Protein AF-0000000071003543 (afdb_homodimer)

pLDDT: mean 89.92, std 16.61, range [36.94, 98.81]

Nearest PDB structures (foldseek):
  2zf3-assembly1_B  TM=6.352E-01  e=1.960E-08  Chromobacterium violaceum
  8i34-assembly4_H  TM=6.545E-01  e=4.230E-06  Haliclona sp.
  8gm3-assembly2_B  TM=4.295E-01  e=3.228E-02  Vibrio harveyi
  8gmm-assembly2_B  TM=4.306E-01  e=4.401E-02  Stenotrophomonas maltophilia
  5bsz-assembly1_A  TM=3.543E-01  e=3.945E+00  Streptoalloteichus sp. ATCC 53650

Radius of gyration: 25.34 Å; Cα contacts (8 Å, |Δi|>4): 922; chains: 2; bounding box: 42×97×78 Å

Solvent-accessible surface area (backbone atoms only — not comparable to full-atom values): 22171 Å² total; per-residue (Å²): 134,85,82,77,77,78,76,78,76,76,75,73,75,70,75,66,74,78,72,74,75,89,45,60,74,78,59,73,36,52,39,81,92,40,85,75,41,47,71,67,76,53,57,68,38,55,33,52,32,38,27,36,38,42,36,38,35,35,24,82,83,48,67,47,62,38,36,38,42,38,38,36,32,52,94,77,29,31,30,38,39,38,36,42,37,96,68,28,39,38,36,37,40,35,33,63,79,47,58,50,97,85,63,24,29,30,31,43,37,38,35,35,35,70,87,68,74,45,75,46,78,46,75,49,70,39,81,70,94,67,75,78,54,49,36,48,50,38,48,74,55,44,28,19,65,68,40,70,41,82,48,96,77,39,92,57,64,24,38,32,32,35,32,53,51,96,75,72,33,49,31,36,40,2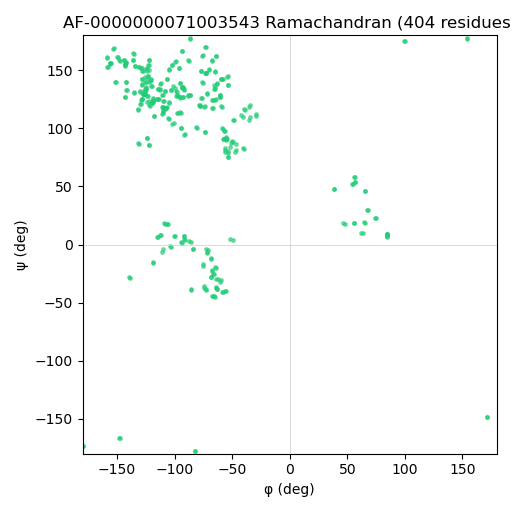9,29,36,64,74,28,37,68,41,32,37,33,38,46,36,69,72,64,26,25,30,38,43,37,43,38,36,79,68,50,105,135,85,82,78,76,77,76,78,76,74,76,73,75,69,78,66,73,77,74,72,74,90,47,61,74,79,60,74,36,53,40,82,92,38,85,74,42,49,71,66,77,52,57,68,39,54,31,51,32,37,26,37,37,42,36,39,37,37,23,81,84,46,68,46,61,39,34,40,41,38,37,36,32,52,94,76,29,32,30,38,40,38,35,44,37,96,69,27,38,37,36,36,40,35,34,63,81,46,58,50,98,85,64,24,28,31,31,44,36,38,36,36,36,71,89,68,73,44,74,45,77,46,76,48,70,38,81,72,95,66,77,79,54,48,38,49,50,37,49,74,54,44,29,20,62,68,42,70,42,83,48,96,77,40,93,57,64,24,37,32,32,36,32,53,50,95,75,73,34,50,30,37,39,30,28,36,64,74,30,37,69,41,32,38,35,37,47,37,69,72,65,26,25,31,38,43,37,42,38,37,80,68,51,104

Structure (mmCIF, N/CA/C/O backbone):
data_AF-0000000071003543-model_v1
#
loop_
_entity.id
_entity.type
_entity.pdbx_description
1 polymer 'Uncharacterized protein'
#
loop_
_atom_site.group_PDB
_atom_site.id
_atom_site.type_symbol
_atom_site.label_atom_id
_atom_site.label_alt_id
_atom_site.label_comp_id
_atom_site.label_asym_id
_atom_site.label_entity_id
_atom_site.label_seq_id
_atom_site.pdbx_PDB_ins_code
_atom_site.Cartn_x
_atom_site.Cartn_y
_atom_site.Cartn_z
_atom_site.occupancy
_atom_site.B_iso_or_equiv
_atom_site.auth_seq_id
_atom_site.auth_comp_id
_atom_site.auth_asym_id
_atom_site.auth_atom_id
_atom_site.pdbx_PDB_model_num
ATOM 1 N N . MET A 1 1 ? 20.516 34.469 51.625 1 37.81 1 MET A N 1
ATOM 2 C CA . MET A 1 1 ? 20 34.188 50.281 1 37.81 1 MET A CA 1
ATOM 3 C C . MET A 1 1 ? 19.203 32.875 50.281 1 37.81 1 MET A C 1
ATOM 5 O O . MET A 1 1 ? 19.75 31.812 50.562 1 37.81 1 MET A O 1
ATOM 9 N N . ARG A 1 2 ? 17.859 32.906 50.719 1 45.12 2 ARG A N 1
ATOM 10 C CA . ARG A 1 2 ? 16.875 31.859 50.812 1 45.12 2 ARG A CA 1
ATOM 11 C C . ARG A 1 2 ? 16.625 31.203 49.438 1 45.12 2 ARG A C 1
ATOM 13 O O . ARG A 1 2 ? 16.328 31.906 48.469 1 45.12 2 ARG A O 1
ATOM 20 N N . PHE A 1 3 ? 17.219 30.031 49.156 1 45.81 3 PHE A N 1
ATOM 21 C CA . PHE A 1 3 ? 17.031 29.125 48.031 1 45.81 3 PHE A CA 1
ATOM 22 C C . PHE A 1 3 ? 15.562 28.75 47.875 1 45.81 3 PHE A C 1
ATOM 24 O O . PHE A 1 3 ? 15 28.062 48.719 1 45.81 3 PHE A O 1
ATOM 31 N N . LEU A 1 4 ? 14.711 29.594 47.25 1 42.91 4 LEU A N 1
ATOM 32 C CA . LEU A 1 4 ? 13.352 29.234 46.875 1 42.91 4 LEU A CA 1
ATOM 33 C C . LEU A 1 4 ? 13.359 28 45.969 1 42.91 4 LEU A C 1
ATOM 35 O O . LEU A 1 4 ? 13.922 28.047 44.875 1 42.91 4 LEU A O 1
ATOM 39 N N . GLN A 1 5 ? 13.266 26.781 46.5 1 44.06 5 GLN A N 1
ATOM 40 C CA . GLN A 1 5 ? 13.016 25.531 45.812 1 44.06 5 GLN A CA 1
ATOM 41 C C . GLN A 1 5 ? 11.719 25.609 45 1 44.06 5 GLN A C 1
ATOM 43 O O . GLN A 1 5 ? 10.641 25.75 45.562 1 44.06 5 GLN A O 1
ATOM 48 N N . LEU A 1 6 ? 11.766 26.172 43.781 1 41.47 6 LEU A N 1
ATOM 49 C CA . LEU A 1 6 ? 10.625 26.078 42.875 1 41.47 6 LEU A CA 1
ATOM 50 C C . LEU A 1 6 ? 10.25 24.625 42.625 1 41.47 6 LEU A C 1
ATOM 52 O O . LEU A 1 6 ? 11.047 23.859 42.062 1 41.47 6 LEU A O 1
ATOM 56 N N . LEU A 1 7 ? 9.359 24.094 43.438 1 43.09 7 LEU A N 1
ATOM 57 C CA . LEU A 1 7 ? 8.727 22.812 43.188 1 43.09 7 LEU A CA 1
ATOM 58 C C . LEU A 1 7 ? 8.016 22.781 41.844 1 43.09 7 LEU A C 1
ATOM 60 O O . LEU A 1 7 ? 7.078 23.562 41.625 1 43.09 7 LEU A O 1
ATOM 64 N N . ALA A 1 8 ? 8.664 22.234 40.781 1 42.44 8 ALA A N 1
ATOM 65 C CA . ALA A 1 8 ? 8.039 21.922 39.5 1 42.44 8 ALA A CA 1
ATOM 66 C C . ALA A 1 8 ? 6.871 20.953 39.656 1 42.44 8 ALA A C 1
ATOM 68 O O . ALA A 1 8 ? 7.062 19.812 40.094 1 42.44 8 ALA A O 1
ATOM 69 N N . VAL A 1 9 ? 5.688 21.469 39.844 1 39.91 9 VAL A N 1
ATOM 70 C CA . VAL A 1 9 ? 4.477 20.656 39.844 1 39.91 9 VAL A CA 1
ATOM 71 C C . VAL A 1 9 ? 4.383 19.875 38.531 1 39.91 9 VAL A C 1
ATOM 73 O O . VAL A 1 9 ? 4.309 20.469 37.438 1 39.91 9 VAL A O 1
ATOM 76 N N . SER A 1 10 ? 4.895 18.656 38.5 1 39.81 10 SER A N 1
ATOM 77 C CA . SER A 1 10 ? 4.582 17.719 37.438 1 39.81 10 SER A CA 1
ATOM 78 C C . SER A 1 10 ? 3.074 17.547 37.281 1 39.81 10 SER A C 1
ATOM 80 O O . SER A 1 10 ? 2.41 17 38.156 1 39.81 10 SER A O 1
ATOM 82 N N . LEU A 1 11 ? 2.426 18.516 36.625 1 41 11 LEU A N 1
ATOM 83 C CA . LEU A 1 11 ? 1.037 18.234 36.281 1 41 11 LEU A CA 1
ATOM 84 C C . LEU A 1 11 ? 0.911 16.875 35.594 1 41 11 LEU A C 1
ATOM 86 O O . LEU A 1 11 ? 1.427 16.688 34.5 1 41 11 LEU A O 1
ATOM 90 N N . ALA A 1 12 ? 0.726 15.906 36.406 1 39.66 12 ALA A N 1
ATOM 91 C CA . ALA A 1 12 ? 0.265 14.625 35.875 1 39.66 12 ALA A CA 1
ATOM 92 C C . ALA A 1 12 ? -1.03 14.797 35.094 1 39.66 12 ALA A C 1
ATOM 94 O O . ALA A 1 12 ? -2.084 15.07 35.656 1 39.66 12 ALA A O 1
ATOM 95 N N . ALA A 1 13 ? -1.026 15.258 33.812 1 39.84 13 ALA A N 1
ATOM 96 C CA . ALA A 1 13 ? -2.236 15.156 33 1 39.84 13 ALA A CA 1
ATOM 97 C C . ALA A 1 13 ? -2.826 13.758 33.062 1 39.84 13 ALA A C 1
ATOM 99 O O . ALA A 1 13 ? -2.148 12.773 32.75 1 39.84 13 ALA A O 1
ATOM 100 N N . GLY A 1 14 ? -3.67 13.523 34.031 1 39.25 14 GLY A N 1
ATOM 101 C CA . GLY A 1 14 ? -4.457 12.305 34.062 1 39.25 14 GLY A CA 1
ATOM 102 C C . GLY A 1 14 ? -4.875 11.836 32.688 1 39.25 14 GLY A C 1
ATOM 103 O O . GLY A 1 14 ? -5.34 12.633 31.875 1 39.25 14 GLY A O 1
ATOM 104 N N . MET A 1 15 ? -4.238 10.781 32.25 1 38.44 15 MET A N 1
ATOM 105 C CA . MET A 1 15 ? -4.719 10.156 31.031 1 38.44 15 MET A CA 1
ATOM 106 C C . MET A 1 15 ? -6.23 9.961 31.062 1 38.44 15 MET A C 1
ATOM 108 O O . MET A 1 15 ? -6.754 9.289 31.953 1 38.44 15 MET A O 1
ATOM 112 N N . LEU A 1 16 ? -7.066 10.969 30.797 1 37.66 16 LEU A N 1
ATOM 113 C CA . LEU A 1 16 ? -8.484 10.672 30.609 1 37.66 16 LEU A CA 1
ATOM 114 C C . LEU A 1 16 ? -8.672 9.32 29.938 1 37.66 16 LEU A C 1
ATOM 116 O O . LEU A 1 16 ? -7.871 8.93 29.078 1 37.66 16 LEU A O 1
ATOM 120 N N . PRO A 1 17 ? -9.367 8.422 30.625 1 43.31 17 PRO A N 1
ATOM 121 C CA . PRO A 1 17 ? -9.617 7.133 29.969 1 43.31 17 PRO A CA 1
ATOM 122 C C . PRO A 1 17 ? -10.008 7.285 28.5 1 43.31 17 PRO A C 1
ATOM 124 O O . PRO A 1 17 ? -10.688 8.25 28.141 1 43.31 17 PRO A O 1
ATOM 127 N N . VAL A 1 18 ? -9.148 6.871 27.609 1 44.78 18 VAL A N 1
ATOM 128 C CA . VAL A 1 18 ? -9.555 6.848 26.203 1 44.78 18 VAL A CA 1
ATOM 129 C C . VAL A 1 18 ? -10.992 6.344 26.094 1 44.78 18 VAL A C 1
ATOM 131 O O . VAL A 1 18 ? -11.289 5.211 26.469 1 44.78 18 VAL A O 1
ATOM 134 N N . ARG A 1 19 ? -12.062 7.195 26.281 1 43.81 19 ARG A N 1
ATOM 135 C CA . ARG A 1 19 ? -13.445 6.828 25.969 1 43.81 19 ARG A CA 1
ATOM 136 C C . ARG A 1 19 ? -13.492 5.812 24.828 1 43.81 19 ARG A C 1
ATOM 138 O O . ARG A 1 19 ? -12.781 5.949 23.844 1 43.81 19 ARG A O 1
ATOM 145 N N . ALA A 1 20 ? -13.93 4.473 25.109 1 47.44 20 ALA A N 1
ATOM 146 C CA . ALA A 1 20 ? -14.266 3.428 24.141 1 47.44 20 ALA A CA 1
ATOM 147 C C . ALA A 1 20 ? -15.016 4.004 22.953 1 47.44 20 ALA A C 1
ATOM 149 O O . ALA A 1 20 ? -15.93 4.82 23.109 1 47.44 20 ALA A O 1
ATOM 150 N N . SER A 1 21 ? -14.469 3.961 21.781 1 57.06 21 SER A N 1
ATOM 151 C CA . SER A 1 21 ? -15.148 4.547 20.625 1 57.06 21 SER A CA 1
ATOM 152 C C . SER A 1 21 ? -16.594 4.078 20.531 1 57.06 21 SER A C 1
ATOM 154 O O . SER A 1 21 ? -16.891 2.895 20.719 1 57.06 21 SER A O 1
ATOM 156 N N . SER A 1 22 ? -17.531 4.949 20.844 1 77.62 22 SER A N 1
ATOM 157 C CA . SER A 1 22 ? -18.984 4.805 20.672 1 77.62 22 SER A CA 1
ATOM 158 C C . SER A 1 22 ? -19.328 4.336 19.266 1 77.62 22 SER A C 1
ATOM 160 O O . SER A 1 22 ? -20.484 4.012 18.984 1 77.62 22 SER A O 1
ATOM 162 N N . CYS A 1 23 ? -18.406 4.051 18.438 1 89 23 CYS A N 1
ATOM 163 C CA . CYS A 1 23 ? -18.719 3.697 17.062 1 89 23 CYS A CA 1
ATOM 164 C C . CYS A 1 23 ? -18.781 2.186 16.891 1 89 23 CYS A C 1
ATOM 166 O O . CYS A 1 23 ? -18.094 1.446 17.594 1 89 23 CYS A O 1
ATOM 168 N N . ARG A 1 24 ? -19.547 1.763 15.977 1 90.62 24 ARG A N 1
ATOM 169 C CA . ARG A 1 24 ? -19.719 0.343 15.695 1 90.62 24 ARG A CA 1
ATOM 170 C C . ARG A 1 24 ? -18.438 -0.281 15.172 1 90.62 24 ARG A C 1
ATOM 172 O O . ARG A 1 24 ? -17.734 0.316 14.344 1 90.62 24 ARG A O 1
ATOM 179 N N . PRO A 1 25 ? -18.188 -1.465 15.711 1 93.88 25 PRO A N 1
ATOM 180 C CA . PRO A 1 25 ? -17.016 -2.17 15.156 1 93.88 25 PRO A CA 1
ATOM 181 C C . PRO A 1 25 ? -17.203 -2.527 13.68 1 93.88 25 PRO A C 1
ATOM 183 O O . PRO A 1 25 ? -18.328 -2.545 13.172 1 93.88 25 PRO A O 1
ATOM 186 N N . PHE A 1 26 ? -16.109 -2.812 13.023 1 96 26 PHE A N 1
ATOM 187 C CA . PHE A 1 26 ? -16.219 -3.291 11.648 1 96 26 PHE A CA 1
ATOM 188 C C . PHE A 1 26 ? -16.953 -4.625 11.594 1 96 26 PHE A C 1
ATOM 190 O O . PHE A 1 26 ? -16.766 -5.484 12.461 1 96 26 PHE A O 1
ATOM 197 N N . PRO A 1 27 ? -17.781 -4.762 10.656 1 95.12 27 PRO A N 1
ATOM 198 C CA . PRO A 1 27 ? -18.516 -6.027 10.555 1 95.12 27 PRO A CA 1
ATOM 199 C C . PRO A 1 27 ? -17.609 -7.199 10.188 1 95.12 27 PRO A C 1
ATOM 201 O O . PRO A 1 27 ? -16.531 -7 9.609 1 95.12 27 PRO A O 1
ATOM 204 N N . SER A 1 28 ? -18.031 -8.383 10.477 1 94.12 28 SER A N 1
ATOM 205 C CA . SER A 1 28 ? -17.266 -9.586 10.172 1 94.12 28 SER A CA 1
ATOM 206 C C . SER A 1 28 ? -17.125 -9.781 8.672 1 94.12 28 SER A C 1
ATOM 208 O O . SER A 1 28 ? -16.203 -10.477 8.211 1 94.12 28 SER A O 1
ATOM 210 N N . SER A 1 29 ? -17.969 -9.156 7.883 1 95.19 29 SER A N 1
ATOM 211 C CA . SER A 1 29 ? -17.984 -9.336 6.434 1 95.19 29 SER A CA 1
ATOM 212 C C . SER A 1 29 ? -16.781 -8.664 5.777 1 95.19 29 SER A C 1
ATOM 214 O O . SER A 1 29 ? -16.562 -8.82 4.574 1 95.19 29 SER A O 1
ATOM 216 N N . VAL A 1 30 ? -16 -7.988 6.598 1 96.56 30 VAL A N 1
ATOM 217 C CA . VAL A 1 30 ? -14.891 -7.301 5.941 1 96.56 30 VAL A CA 1
ATOM 218 C C . VAL A 1 30 ? -13.57 -7.934 6.371 1 96.56 30 VAL A C 1
ATOM 220 O O . VAL A 1 30 ? -12.5 -7.398 6.078 1 96.56 30 VAL A O 1
ATOM 223 N N . ILE A 1 31 ? -13.633 -9.055 7.082 1 96.31 31 ILE A N 1
ATOM 224 C CA . ILE A 1 31 ? -12.422 -9.766 7.48 1 96.31 31 ILE A CA 1
ATOM 225 C C . ILE A 1 31 ? -11.875 -10.57 6.301 1 96.31 31 ILE A C 1
ATOM 227 O O . ILE A 1 31 ? -12.578 -11.422 5.75 1 96.31 31 ILE A O 1
ATOM 231 N N . GLU A 1 32 ? -10.688 -10.234 5.934 1 96 32 GLU A N 1
ATOM 232 C CA . GLU A 1 32 ? -10.039 -10.914 4.812 1 96 32 GLU A CA 1
ATOM 233 C C . GLU A 1 32 ? -10.031 -12.422 5.02 1 96 32 GLU A C 1
ATOM 235 O O . GLU A 1 32 ? -9.859 -12.898 6.145 1 96 32 GLU A O 1
ATOM 240 N N . PHE A 1 33 ? -10.164 -13.234 3.945 1 96.56 33 PHE A N 1
ATOM 241 C CA . PHE A 1 33 ? -10.094 -14.688 3.9 1 96.56 33 PHE A CA 1
ATOM 242 C C . PHE A 1 33 ? -11.227 -15.312 4.695 1 96.56 33 PHE A C 1
ATOM 244 O O . PHE A 1 33 ? -11.125 -16.453 5.148 1 96.56 33 PHE A O 1
ATOM 251 N N . SER A 1 34 ? -12.25 -14.523 4.934 1 94.88 34 SER A N 1
ATOM 252 C CA . SER A 1 34 ? -13.398 -15.055 5.668 1 94.88 34 SER A CA 1
ATOM 253 C C . SER A 1 34 ? -14.555 -15.383 4.727 1 94.88 34 SER A C 1
ATOM 255 O O . SER A 1 34 ? -14.672 -14.789 3.652 1 94.88 34 SER A O 1
ATOM 257 N N . TYR A 1 35 ? -15.328 -16.312 5.23 1 92.5 35 TYR A N 1
ATOM 258 C CA . TYR A 1 35 ? -16.562 -16.641 4.516 1 92.5 35 TYR A CA 1
ATOM 259 C C . TYR A 1 35 ? -17.516 -15.453 4.523 1 92.5 35 TYR A C 1
ATOM 261 O O . TYR A 1 35 ? -17.703 -14.805 5.551 1 92.5 35 TYR A O 1
ATOM 269 N N . GLY A 1 36 ? -18.094 -15.133 3.393 1 92.44 36 GLY A N 1
ATOM 270 C CA . GLY A 1 36 ? -19.078 -14.062 3.314 1 92.44 36 GLY A CA 1
ATOM 271 C C . GLY A 1 36 ? -18.453 -12.695 3.15 1 92.44 36 GLY A C 1
ATOM 272 O O . GLY A 1 36 ? -19.14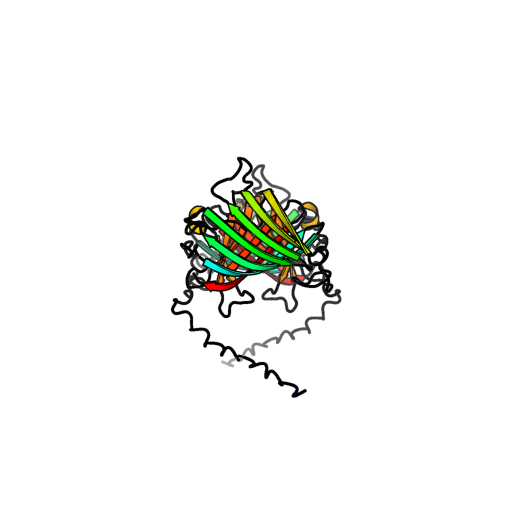1 -11.672 3.219 1 92.44 36 GLY A O 1
ATOM 273 N N . PHE A 1 37 ? -17.203 -12.727 2.928 1 97.25 37 PHE A N 1
ATOM 274 C CA . PHE A 1 37 ? -16.531 -11.445 2.715 1 97.25 37 PHE A CA 1
ATOM 275 C C . PHE A 1 37 ? -17.219 -10.656 1.61 1 97.25 37 PHE A C 1
ATOM 277 O O . PHE A 1 37 ? -17.547 -11.203 0.561 1 97.25 37 PHE A O 1
ATOM 284 N N . LYS A 1 38 ? -17.359 -9.312 1.919 1 96.44 38 LYS A N 1
ATOM 285 C CA . LYS A 1 38 ? -17.828 -8.344 0.933 1 96.44 38 LYS A CA 1
ATOM 286 C C . LYS A 1 38 ? -17.109 -7.008 1.085 1 96.44 38 LYS A C 1
ATOM 288 O O . LYS A 1 38 ? -17 -6.473 2.189 1 96.44 38 LYS A O 1
ATOM 293 N N . GLN A 1 39 ? -16.562 -6.578 -0.055 1 97.56 39 GLN A N 1
ATOM 294 C CA . GLN A 1 39 ? -15.969 -5.246 -0.005 1 97.56 39 GLN A CA 1
ATOM 295 C C . GLN A 1 39 ? -17.016 -4.195 0.353 1 97.56 39 GLN A C 1
ATOM 297 O O . GLN A 1 39 ? -18.062 -4.105 -0.292 1 97.56 39 GLN A O 1
ATOM 302 N N . PRO A 1 40 ? -16.703 -3.432 1.353 1 97.31 40 PRO A N 1
ATOM 303 C CA . PRO A 1 40 ? -17.625 -2.344 1.674 1 97.31 40 PRO A CA 1
ATOM 304 C C . PRO A 1 40 ? -17.516 -1.175 0.698 1 97.31 40 PRO A C 1
ATOM 306 O O . PRO A 1 40 ? -16.547 -1.072 -0.048 1 97.31 40 PRO A O 1
ATOM 309 N N . ASP A 1 41 ? -18.531 -0.337 0.696 1 97.06 41 ASP A N 1
ATOM 310 C CA . ASP A 1 41 ? -18.453 0.931 -0.023 1 97.06 41 ASP A CA 1
ATOM 311 C C . ASP A 1 41 ? -17.531 1.915 0.693 1 97.06 41 ASP A C 1
ATOM 313 O O . ASP A 1 41 ? -17.391 1.87 1.918 1 97.06 41 ASP A O 1
ATOM 317 N N . PRO A 1 42 ? -16.875 2.74 -0.104 1 98 42 PRO A N 1
ATOM 318 C CA . PRO A 1 42 ? -16.078 3.773 0.566 1 98 42 PRO A CA 1
ATOM 319 C C . PRO A 1 42 ? -16.922 4.684 1.455 1 98 42 PRO A C 1
ATOM 321 O O . PRO A 1 42 ? -18.047 5.027 1.096 1 98 42 PRO A O 1
ATOM 324 N N . PRO A 1 43 ? -16.406 5.055 2.545 1 97.81 43 PRO A N 1
ATOM 325 C CA . PRO A 1 43 ? -17.156 5.91 3.461 1 97.81 43 PRO A CA 1
ATOM 326 C C . PRO A 1 43 ? -16.984 7.395 3.156 1 97.81 4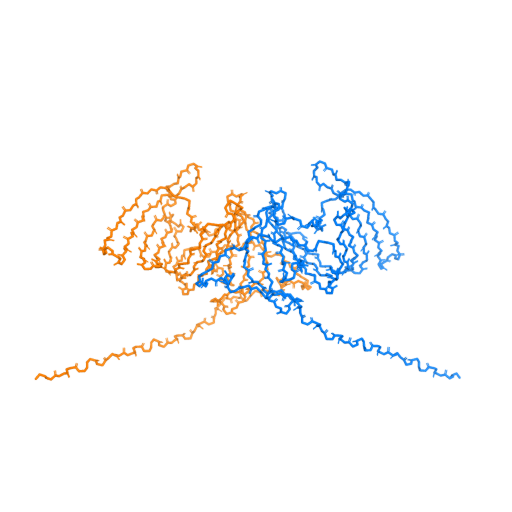3 PRO A C 1
ATOM 328 O O . PRO A 1 43 ? -16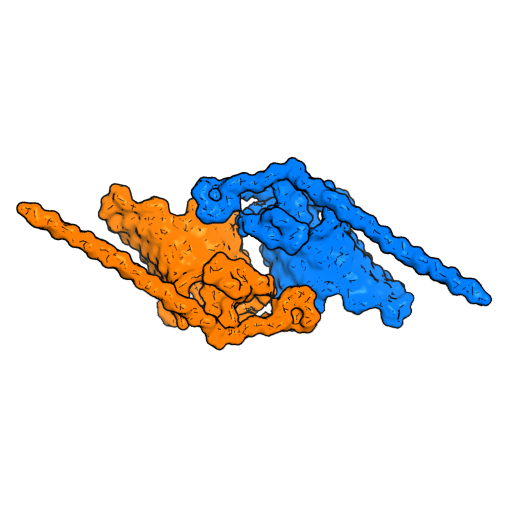.016 7.789 2.506 1 97.81 43 PRO A O 1
ATOM 331 N N . ILE A 1 44 ? -17.953 8.172 3.625 1 98.12 44 ILE A N 1
ATOM 332 C CA . ILE A 1 44 ? -17.75 9.602 3.848 1 98.12 44 ILE A CA 1
ATOM 333 C C . ILE A 1 44 ? -16.938 9.812 5.133 1 98.12 44 ILE A C 1
ATOM 335 O O . ILE A 1 44 ? -17.297 9.273 6.184 1 98.12 44 ILE A O 1
ATOM 339 N N . ILE A 1 45 ? -15.836 10.539 5.051 1 97.88 45 ILE A N 1
ATOM 340 C CA . ILE A 1 45 ? -14.984 10.648 6.227 1 97.88 45 ILE A CA 1
ATOM 341 C C . ILE A 1 45 ? -15.258 11.969 6.949 1 97.88 45 ILE A C 1
ATOM 343 O O . ILE A 1 45 ? -15.805 12.898 6.359 1 97.88 45 ILE A O 1
ATOM 347 N N . LYS A 1 46 ? -14.906 11.961 8.25 1 96.81 46 LYS A N 1
ATOM 348 C CA . LYS A 1 46 ? -14.875 13.219 8.977 1 96.81 46 LYS A CA 1
ATOM 349 C C . LYS A 1 46 ? -13.672 14.062 8.57 1 96.81 46 LYS A C 1
ATOM 351 O O . LYS A 1 46 ? -12.594 13.938 9.156 1 96.81 46 LYS A O 1
ATOM 356 N N . ALA A 1 47 ? -13.883 14.914 7.73 1 93.69 47 ALA A N 1
ATOM 357 C CA . ALA A 1 47 ? -12.789 15.555 7.012 1 93.69 47 ALA A CA 1
ATOM 358 C C . ALA A 1 47 ? -12.242 16.75 7.793 1 93.69 47 ALA A C 1
ATOM 360 O O . ALA A 1 47 ? -11.055 17.062 7.707 1 93.69 47 ALA A O 1
ATOM 361 N N . LYS A 1 48 ? -13.141 17.547 8.461 1 96.75 48 LYS A N 1
ATOM 362 C CA . LYS A 1 48 ? -12.625 18.609 9.32 1 96.75 48 LYS A CA 1
ATOM 363 C C . LYS A 1 48 ? -12.031 18.047 10.609 1 96.75 48 LYS A C 1
ATOM 365 O O . LYS A 1 48 ? -12.734 17.375 11.375 1 96.75 48 LYS A O 1
ATOM 370 N N . PHE A 1 49 ? -10.727 18.312 10.773 1 97.31 49 PHE A N 1
ATOM 371 C CA . PHE A 1 49 ? -10.125 17.766 11.984 1 97.31 49 PHE A CA 1
ATOM 372 C C . PHE A 1 49 ? -8.859 18.516 12.359 1 97.31 49 PHE A C 1
ATOM 374 O O . PHE A 1 49 ? -8.32 19.266 11.539 1 97.31 49 PHE A O 1
ATOM 381 N N . GLU A 1 50 ? -8.43 18.422 13.57 1 98.19 50 GLU A N 1
ATOM 382 C CA . GLU A 1 50 ? -7.105 18.734 14.078 1 98.19 50 GLU A CA 1
ATOM 383 C C . GLU A 1 50 ? -6.484 17.547 14.805 1 98.19 50 GLU A C 1
ATOM 385 O O . GLU A 1 50 ? -7.188 16.766 15.445 1 98.19 50 GLU A O 1
ATOM 390 N N . ALA A 1 51 ? -5.188 17.438 14.625 1 98.38 51 ALA A N 1
ATOM 391 C CA . ALA A 1 51 ? -4.551 16.234 15.18 1 98.38 51 ALA A CA 1
ATOM 392 C C . ALA A 1 51 ? -3.057 16.469 15.398 1 98.38 51 ALA A C 1
ATOM 394 O O . ALA A 1 51 ? -2.451 17.328 14.742 1 98.38 51 ALA A O 1
ATOM 395 N N . SER A 1 52 ? -2.49 15.742 16.375 1 98.62 52 SER A N 1
ATOM 396 C CA . SER A 1 52 ? -1.049 15.516 16.375 1 98.62 52 SER A CA 1
ATOM 397 C C . SER A 1 52 ? -0.647 14.523 15.289 1 98.62 52 SER A C 1
ATOM 399 O O . SER A 1 52 ? -1.434 13.648 14.922 1 98.62 52 SER A O 1
ATOM 401 N N . PHE A 1 53 ? 0.583 14.742 14.742 1 98.12 53 PHE A N 1
ATOM 402 C CA . PHE A 1 53 ? 0.996 13.797 13.711 1 98.12 53 PHE A CA 1
ATOM 403 C C . PHE A 1 53 ? 2.494 13.531 13.789 1 98.12 53 PHE A C 1
ATOM 405 O O . PHE A 1 53 ? 3.238 14.312 14.391 1 98.12 53 PHE A O 1
ATOM 412 N N . ILE A 1 54 ? 2.939 12.391 13.234 1 98.12 54 ILE A N 1
ATOM 413 C CA . ILE A 1 54 ? 4.312 12.086 12.844 1 98.12 54 ILE A CA 1
ATOM 414 C C . ILE A 1 54 ? 4.352 11.711 11.359 1 98.12 54 ILE A C 1
ATOM 416 O O . ILE A 1 54 ? 3.404 11.117 10.836 1 98.12 54 ILE A O 1
ATOM 420 N N . GLN A 1 55 ? 5.426 12.094 10.68 1 97.81 55 GLN A N 1
ATOM 421 C CA . GLN A 1 55 ? 5.59 11.781 9.258 1 97.81 55 GLN A CA 1
ATOM 422 C C . GLN A 1 55 ? 7.043 11.445 8.938 1 97.81 55 GLN A C 1
ATOM 424 O O . GLN A 1 55 ? 7.965 12.102 9.43 1 97.81 55 GLN A O 1
ATOM 429 N N . HIS A 1 56 ? 7.242 10.453 8.266 1 98.19 56 HIS A N 1
ATOM 430 C CA . HIS A 1 56 ? 8.531 10.078 7.691 1 98.19 56 HIS A CA 1
ATOM 431 C C . HIS A 1 56 ? 8.461 10.039 6.168 1 98.19 56 HIS A C 1
ATOM 433 O O . HIS A 1 56 ? 7.738 9.219 5.598 1 98.19 56 HIS A O 1
ATOM 439 N N . LYS A 1 57 ? 9.125 10.969 5.566 1 96.94 57 LYS A N 1
ATOM 440 C CA . LYS A 1 57 ? 9.273 11.023 4.117 1 96.94 57 LYS A CA 1
ATOM 441 C C . LYS A 1 57 ? 10.703 10.672 3.701 1 96.94 57 LYS A C 1
ATOM 443 O O . LYS A 1 57 ? 11.664 11.148 4.301 1 96.94 57 LYS A O 1
ATOM 448 N N . TRP A 1 58 ? 10.836 9.805 2.736 1 97.69 58 TRP A N 1
ATOM 449 C CA . TRP A 1 58 ? 12.164 9.523 2.207 1 97.69 58 TRP A CA 1
ATOM 450 C C . TRP A 1 58 ? 12.117 9.32 0.697 1 97.69 58 TRP A C 1
ATOM 452 O O . TRP A 1 58 ? 11.047 9.055 0.134 1 97.69 58 TRP A O 1
ATOM 462 N N . ASN A 1 59 ? 13.172 9.523 0.102 1 96.19 59 ASN A N 1
ATOM 463 C CA . ASN A 1 59 ? 13.43 9.172 -1.289 1 96.19 59 ASN A CA 1
ATOM 464 C C . ASN A 1 59 ? 14.898 8.812 -1.51 1 96.19 59 ASN A C 1
ATOM 466 O O . ASN A 1 59 ? 15.617 8.516 -0.557 1 96.19 59 ASN A O 1
ATOM 470 N N . GLN A 1 60 ? 15.32 8.75 -2.754 1 92.38 60 GLN A N 1
ATOM 471 C CA . GLN A 1 60 ? 16.688 8.297 -3.027 1 92.38 60 GLN A CA 1
ATOM 472 C C . GLN A 1 60 ? 17.703 9.312 -2.523 1 92.38 60 GLN A C 1
ATOM 474 O O . GLN A 1 60 ? 18.875 8.977 -2.316 1 92.38 60 GLN A O 1
ATOM 479 N N . ASN A 1 61 ? 17.234 10.547 -2.156 1 92 61 ASN A N 1
ATOM 480 C CA . ASN A 1 61 ? 18.188 11.609 -1.854 1 92 61 ASN A CA 1
ATOM 481 C C . ASN A 1 61 ? 18.047 12.094 -0.416 1 92 61 ASN A C 1
ATOM 483 O O . ASN A 1 61 ? 18.953 12.758 0.11 1 92 61 ASN A O 1
ATOM 487 N N . LEU A 1 62 ? 16.969 11.734 0.172 1 91.19 62 LEU A N 1
ATOM 488 C CA . LEU A 1 62 ? 16.781 12.375 1.47 1 91.19 62 LEU A CA 1
ATOM 489 C C . LEU A 1 62 ? 15.875 11.539 2.365 1 91.19 62 LEU A C 1
ATOM 491 O O . LEU A 1 62 ? 15.18 10.641 1.885 1 91.19 62 LEU A O 1
ATOM 495 N N . THR A 1 63 ? 16.047 11.766 3.645 1 95.5 63 THR A N 1
ATOM 496 C CA . THR A 1 63 ? 15.117 11.352 4.691 1 95.5 63 THR A CA 1
ATOM 497 C C . THR A 1 63 ? 14.703 12.547 5.551 1 95.5 63 THR A C 1
ATOM 499 O O . THR A 1 63 ? 15.531 13.398 5.879 1 95.5 63 THR A O 1
ATOM 502 N N . HIS A 1 64 ? 13.391 12.656 5.699 1 95.12 64 HIS A N 1
ATOM 503 C CA . HIS A 1 64 ? 12.836 13.742 6.508 1 95.12 64 HIS A CA 1
ATOM 504 C C . HIS A 1 64 ? 11.797 13.211 7.492 1 95.12 64 HIS A C 1
ATOM 506 O O . HIS A 1 64 ? 10.797 12.617 7.086 1 95.12 64 HIS A O 1
ATOM 512 N N . ILE A 1 65 ? 12.102 13.359 8.75 1 96.75 65 ILE A N 1
ATOM 513 C CA . ILE A 1 65 ? 11.188 12.992 9.82 1 96.75 65 ILE A CA 1
ATOM 514 C C . ILE A 1 65 ? 10.688 14.25 10.531 1 96.75 65 ILE A C 1
ATOM 516 O O . ILE A 1 65 ? 11.492 15.109 10.914 1 96.75 65 ILE A O 1
ATOM 520 N N . THR A 1 66 ? 9.391 14.305 10.641 1 96.06 66 THR A N 1
ATOM 521 C CA . THR A 1 66 ? 8.836 15.484 11.289 1 96.06 66 THR A CA 1
ATOM 522 C C . THR A 1 66 ? 7.621 15.117 12.141 1 96.06 66 THR A C 1
ATOM 524 O O . THR A 1 66 ? 7.059 14.031 11.992 1 96.06 66 THR A O 1
ATOM 527 N N . ASN A 1 67 ? 7.355 15.922 13.109 1 97.19 67 ASN A N 1
ATOM 528 C CA . ASN A 1 67 ? 6.168 15.797 13.945 1 97.19 67 ASN A CA 1
ATOM 529 C C . ASN A 1 67 ? 5.602 17.172 14.328 1 97.19 67 ASN A C 1
ATOM 531 O O . ASN A 1 67 ? 6.316 18.172 14.281 1 97.19 67 ASN A O 1
ATOM 535 N N . GLY A 1 68 ? 4.324 17.172 14.578 1 98.25 68 GLY A N 1
ATOM 536 C CA . GLY A 1 68 ? 3.688 18.438 14.914 1 98.25 68 GLY A CA 1
ATOM 537 C C . GLY A 1 68 ? 2.176 18.344 14.984 1 98.25 68 GLY A C 1
ATOM 538 O O . GLY A 1 68 ? 1.634 17.375 15.523 1 98.25 68 GLY A O 1
ATOM 539 N N . PHE A 1 69 ? 1.556 19.406 14.641 1 98.56 69 PHE A N 1
ATOM 540 C CA . PHE A 1 69 ? 0.104 19.531 14.695 1 98.56 69 PHE A CA 1
ATOM 541 C C . PHE A 1 69 ? -0.453 19.938 13.336 1 98.56 69 PHE A C 1
ATOM 543 O O . PHE A 1 69 ? 0.154 20.75 12.625 1 98.56 69 PHE A O 1
ATOM 550 N N . ILE A 1 70 ? -1.594 19.312 13 1 98.56 70 ILE A N 1
ATOM 551 C CA . ILE A 1 70 ? -2.164 19.547 11.68 1 98.56 70 ILE A CA 1
ATOM 552 C C . ILE A 1 70 ? -3.637 19.938 11.812 1 98.56 70 ILE A C 1
ATOM 554 O O . ILE A 1 70 ? -4.336 19.438 12.695 1 98.56 70 ILE A O 1
ATOM 558 N N . TYR A 1 71 ? -4.074 20.859 10.961 1 98.12 71 TYR A N 1
ATOM 559 C CA . TYR A 1 71 ? -5.469 21.234 10.75 1 98.12 71 TYR A CA 1
ATOM 560 C C . TYR A 1 71 ? -5.902 20.969 9.32 1 98.12 71 TYR A C 1
ATOM 562 O O . TYR A 1 71 ? -5.234 21.375 8.367 1 98.12 71 TYR A O 1
ATOM 570 N N . ASN A 1 72 ? -6.891 20.219 9.164 1 98.12 72 ASN A N 1
ATOM 571 C CA . ASN A 1 72 ? -7.527 20 7.867 1 98.12 72 ASN A CA 1
ATOM 572 C C . ASN A 1 72 ? -8.914 20.641 7.805 1 98.12 72 ASN A C 1
ATOM 574 O O . ASN A 1 72 ? -9.805 20.266 8.57 1 98.12 72 ASN A O 1
ATOM 578 N N . SER A 1 73 ? -9.102 21.578 6.918 1 97.62 73 SER A N 1
ATOM 579 C CA . SER A 1 73 ? -10.359 22.312 6.809 1 97.62 73 SER A CA 1
ATOM 580 C C . SER A 1 73 ? -10.844 22.359 5.363 1 97.62 73 SER A C 1
ATOM 582 O O . SER A 1 73 ? -10.672 23.375 4.684 1 97.62 73 SER A O 1
ATOM 584 N N . PRO A 1 74 ? -11.57 21.328 4.961 1 96.62 74 PRO A N 1
ATOM 585 C CA . PRO A 1 74 ? -12.039 21.328 3.576 1 96.62 74 PRO A CA 1
ATOM 586 C C . PRO A 1 74 ? -13 22.484 3.279 1 96.62 74 PRO A C 1
ATOM 588 O O . PRO A 1 74 ? -12.969 23.047 2.184 1 96.62 74 PRO A O 1
ATOM 591 N N . SER A 1 75 ? -13.852 22.828 4.203 1 95.62 75 SER A N 1
ATOM 592 C CA . SER A 1 75 ? -14.82 23.891 3.98 1 95.62 75 SER A CA 1
ATOM 593 C C . SER A 1 75 ? -14.125 25.234 3.736 1 95.62 75 SER A C 1
ATOM 595 O O . SER A 1 75 ? -14.656 26.094 3.043 1 95.62 75 SER A O 1
ATOM 597 N N . GLN A 1 76 ? -12.969 25.422 4.312 1 97.19 76 GLN A N 1
ATOM 598 C CA . GLN A 1 76 ? -12.227 26.656 4.137 1 97.19 76 GLN A CA 1
ATOM 599 C C . GLN A 1 76 ? -11.062 26.484 3.168 1 97.19 76 GLN A C 1
ATOM 601 O O . GLN A 1 76 ? -10.266 27.391 2.971 1 97.19 76 GLN A O 1
ATOM 606 N N . ASN A 1 77 ? -10.852 25.312 2.666 1 97.69 77 ASN A N 1
ATOM 607 C CA . ASN A 1 77 ? -9.906 24.969 1.61 1 97.69 77 ASN A CA 1
ATOM 608 C C . ASN A 1 77 ? -8.469 25.188 2.055 1 97.69 77 ASN A C 1
ATOM 610 O O . ASN A 1 77 ? -7.668 25.766 1.317 1 97.69 77 ASN A O 1
ATOM 614 N N . PHE A 1 78 ? -8.188 24.719 3.244 1 97.94 78 PHE A N 1
ATOM 615 C CA . PHE A 1 78 ? -6.781 24.844 3.609 1 97.94 78 PHE A CA 1
ATOM 616 C C . PHE A 1 78 ? -6.348 23.688 4.5 1 97.94 78 PHE A C 1
ATOM 618 O O . PHE A 1 78 ? -7.184 23 5.09 1 97.94 78 PHE A O 1
ATOM 625 N N . VAL A 1 79 ? -5.094 23.422 4.535 1 98.44 79 VAL A N 1
ATOM 626 C CA . VAL A 1 79 ? -4.387 22.578 5.492 1 98.44 79 VAL A CA 1
ATOM 627 C C . VAL A 1 79 ? -3.283 23.391 6.172 1 98.44 79 VAL A C 1
ATOM 629 O O . VAL A 1 79 ? -2.502 24.078 5.504 1 98.44 79 VAL A O 1
ATOM 632 N N . ARG A 1 80 ? -3.281 23.375 7.43 1 98.69 80 ARG A N 1
ATOM 633 C CA . ARG A 1 80 ? -2.18 23.984 8.172 1 98.69 80 ARG A CA 1
ATOM 634 C C . ARG A 1 80 ? -1.361 22.938 8.898 1 98.69 80 ARG A C 1
ATOM 636 O O . ARG A 1 80 ? -1.92 22.016 9.516 1 98.69 80 ARG A O 1
ATOM 643 N N . VAL A 1 81 ? -0.072 23.062 8.781 1 98.62 81 VAL A N 1
ATOM 644 C CA . VAL A 1 81 ? 0.834 22.125 9.414 1 98.62 81 VAL A CA 1
ATOM 645 C C . VAL A 1 81 ? 1.9 22.875 10.211 1 98.62 81 VAL A C 1
ATOM 647 O O . VAL A 1 81 ? 2.625 23.703 9.648 1 98.62 81 VAL A O 1
ATOM 650 N N . ASP A 1 82 ? 1.954 22.625 11.461 1 98.12 82 ASP A N 1
ATOM 651 C CA . ASP A 1 82 ? 3.01 23.109 12.336 1 98.12 82 ASP A CA 1
ATOM 652 C C . ASP A 1 82 ? 3.959 21.984 12.734 1 98.12 82 ASP A C 1
ATOM 654 O O . ASP A 1 82 ? 3.537 21 13.344 1 98.12 82 ASP A O 1
ATOM 658 N N . GLU A 1 83 ? 5.195 22.156 12.344 1 97.12 83 GLU A N 1
ATOM 659 C CA . GLU A 1 83 ? 6.09 21.016 12.492 1 97.12 83 GLU A CA 1
ATOM 660 C C . GLU A 1 83 ? 7.375 21.406 13.211 1 97.12 83 GLU A C 1
ATOM 662 O O . GLU A 1 83 ? 7.816 22.547 13.125 1 97.12 83 GLU A O 1
ATOM 667 N N . ALA A 1 84 ? 7.957 20.516 13.875 1 95.12 84 ALA A N 1
ATOM 668 C CA . ALA A 1 84 ? 9.305 20.562 14.43 1 95.12 84 ALA A CA 1
ATOM 669 C C . ALA A 1 84 ? 10.18 19.453 13.828 1 95.12 84 ALA A C 1
ATOM 671 O O . ALA A 1 84 ? 9.734 18.312 13.68 1 95.12 84 ALA A O 1
ATOM 672 N N . PHE A 1 85 ? 11.312 19.938 13.297 1 90.88 85 PHE A N 1
ATOM 673 C CA . PHE A 1 85 ? 12.242 18.969 12.727 1 90.88 85 PHE A CA 1
ATOM 674 C C . PHE A 1 85 ? 13.672 19.469 12.82 1 90.88 85 PHE A C 1
ATOM 676 O O . PHE A 1 85 ? 13.93 20.672 12.648 1 90.88 85 PHE A O 1
ATOM 683 N N . ASP A 1 86 ? 14.555 18.516 13.156 1 87.31 86 ASP A N 1
ATOM 684 C CA . ASP A 1 86 ? 16 18.703 13.148 1 87.31 86 ASP A CA 1
ATOM 685 C C . ASP A 1 86 ? 16.375 20.109 13.641 1 87.31 86 ASP A C 1
ATOM 687 O O . ASP A 1 86 ? 17.078 20.844 12.961 1 87.31 86 ASP A O 1
ATOM 691 N N . GLY A 1 87 ? 15.852 20.531 14.688 1 84.75 87 GLY A N 1
ATOM 692 C CA . GLY A 1 87 ? 16.219 21.781 15.32 1 84.75 87 GLY A CA 1
ATOM 693 C C . GLY A 1 87 ? 15.5 22.984 14.734 1 84.75 87 GLY A C 1
ATOM 694 O O . GLY A 1 87 ? 15.875 24.125 15 1 84.75 87 GLY A O 1
ATOM 695 N N . SER A 1 88 ? 14.555 22.688 13.906 1 90.5 88 SER A N 1
ATOM 696 C CA . SER A 1 88 ? 13.836 23.781 13.266 1 90.5 88 SER A CA 1
ATOM 697 C C . SER A 1 88 ? 12.336 23.672 13.5 1 90.5 88 SER A C 1
ATOM 699 O O . SER A 1 88 ? 11.828 22.578 13.812 1 90.5 88 SER A O 1
ATOM 701 N N . LEU A 1 89 ? 11.742 24.859 13.5 1 94.88 89 LEU A N 1
ATOM 702 C CA . LEU A 1 89 ? 10.289 24.969 13.516 1 94.88 89 LEU A CA 1
ATOM 703 C C . LEU A 1 89 ? 9.766 25.531 12.195 1 94.88 89 LEU A C 1
ATOM 705 O O . LEU A 1 89 ? 10.391 26.406 11.602 1 94.88 89 LEU A O 1
ATOM 709 N N . ALA A 1 90 ? 8.711 24.938 11.805 1 96.31 90 ALA A N 1
ATOM 710 C CA . ALA A 1 90 ? 8.094 25.453 10.594 1 96.31 90 ALA A CA 1
ATOM 711 C C . ALA A 1 90 ? 6.574 25.406 10.68 1 96.31 90 ALA A C 1
ATOM 713 O O . ALA A 1 90 ? 6.008 24.469 11.242 1 96.31 90 ALA A O 1
ATOM 714 N N . SER A 1 91 ? 5.938 26.453 10.188 1 97.62 91 SER A N 1
ATOM 715 C CA . SER A 1 91 ? 4.496 26.484 9.984 1 97.62 91 SER A CA 1
ATOM 716 C C . SER A 1 91 ? 4.148 26.703 8.516 1 97.62 91 SER A C 1
ATOM 718 O O . SER A 1 91 ? 4.594 27.672 7.898 1 97.62 91 SER A O 1
ATOM 720 N N . SER A 1 92 ? 3.414 25.766 7.992 1 98.19 92 SER A N 1
ATOM 721 C CA . SER A 1 92 ? 2.965 25.875 6.605 1 98.19 92 SER A CA 1
ATOM 722 C C . SER A 1 92 ? 1.451 26.047 6.527 1 98.19 92 SER A C 1
ATOM 724 O O . SER A 1 92 ? 0.705 25.297 7.16 1 98.19 92 SER A O 1
ATOM 726 N N . PHE A 1 93 ? 1.055 27.062 5.871 1 98.62 93 PHE A N 1
ATOM 727 C CA . PHE A 1 93 ? -0.345 27.234 5.504 1 98.62 93 PHE A CA 1
ATOM 728 C C . PHE A 1 93 ? -0.555 26.953 4.02 1 98.62 93 PHE A C 1
ATOM 730 O O . PHE A 1 93 ? -0.186 27.781 3.172 1 98.62 93 PHE A O 1
ATOM 737 N N . PHE A 1 94 ? -1.185 25.859 3.742 1 98.5 94 PHE A N 1
ATOM 738 C CA . PHE A 1 94 ? -1.479 25.469 2.365 1 98.5 94 PHE A CA 1
ATOM 739 C C . PHE A 1 94 ? -2.881 25.922 1.969 1 98.5 94 PHE A C 1
ATOM 741 O O . PHE A 1 94 ? -3.873 25.406 2.484 1 98.5 94 PHE A O 1
ATOM 748 N N . ASN A 1 95 ? -2.953 26.828 1.064 1 98.62 95 ASN A N 1
ATOM 749 C CA . ASN A 1 95 ? -4.207 27.375 0.556 1 98.62 95 ASN A CA 1
ATOM 750 C C . ASN A 1 95 ? -4.66 26.656 -0.71 1 98.62 95 ASN A C 1
ATOM 752 O O . ASN A 1 95 ? -4.266 27.031 -1.816 1 98.62 95 ASN A O 1
ATOM 756 N N . TYR A 1 96 ? -5.582 25.766 -0.541 1 97.06 96 TYR A N 1
ATOM 757 C CA . TYR A 1 96 ? -6.031 24.938 -1.656 1 97.06 96 TYR A CA 1
ATOM 758 C C . TYR A 1 96 ? -7.09 25.656 -2.479 1 97.06 96 TYR A C 1
ATOM 760 O O . TYR A 1 96 ? -7.52 25.156 -3.521 1 97.06 96 TYR A O 1
ATOM 768 N N . ALA A 1 97 ? -7.496 26.781 -2.092 1 97.38 97 ALA A N 1
ATOM 769 C CA . ALA A 1 97 ? -8.344 27.641 -2.928 1 97.38 97 ALA A CA 1
ATOM 770 C C . ALA A 1 97 ? -7.523 28.297 -4.031 1 97.38 97 ALA A C 1
ATOM 772 O O . ALA A 1 97 ? -8.086 28.828 -4.992 1 97.38 97 ALA A O 1
ATOM 773 N N . ASN A 1 98 ? -6.262 28.297 -3.832 1 97.75 98 ASN A N 1
ATOM 774 C CA . ASN A 1 98 ? -5.348 28.906 -4.797 1 97.75 98 ASN A CA 1
ATOM 775 C C . ASN A 1 98 ? -4.297 27.906 -5.273 1 97.75 98 ASN A C 1
ATOM 777 O O . ASN A 1 98 ? -3.229 27.781 -4.668 1 97.75 98 ASN A O 1
ATOM 781 N N . THR A 1 99 ? -4.574 27.203 -6.348 1 95.81 99 THR A N 1
ATOM 782 C CA . THR A 1 99 ? -3.689 26.219 -6.941 1 95.81 99 THR A CA 1
ATOM 783 C C . THR A 1 99 ? -3.369 26.562 -8.391 1 95.81 99 THR A C 1
ATOM 785 O O . THR A 1 99 ? -4.086 27.359 -9.016 1 95.81 99 THR A O 1
ATOM 788 N N . THR A 1 100 ? -2.25 26.094 -8.852 1 96.19 100 THR A N 1
ATOM 789 C CA . THR A 1 100 ? -1.889 26.297 -10.25 1 96.19 100 THR A CA 1
ATOM 790 C C . THR A 1 100 ? -2.473 25.188 -11.133 1 96.19 100 THR A C 1
ATOM 792 O O . THR A 1 100 ? -3.049 24.234 -10.625 1 96.19 100 THR A O 1
ATOM 795 N N . LYS A 1 101 ? -2.252 25.297 -12.445 1 93.12 101 LYS A N 1
ATOM 796 C CA . LYS A 1 101 ? -2.699 24.297 -13.398 1 93.12 101 LYS A CA 1
ATOM 797 C C . LYS A 1 101 ? -1.938 22.984 -13.211 1 93.12 101 LYS A C 1
ATOM 799 O O . LYS A 1 101 ? -2.453 21.906 -13.523 1 93.12 101 LYS A O 1
ATOM 804 N N . GLU A 1 102 ? -0.716 23.109 -12.594 1 90.38 102 GLU A N 1
ATOM 805 C CA . GLU A 1 102 ? 0.122 21.938 -12.336 1 90.38 102 GLU A CA 1
ATOM 806 C C . GLU A 1 102 ? -0.153 21.359 -10.945 1 90.38 102 GLU A C 1
ATOM 808 O O . GLU A 1 102 ? 0.586 20.5 -10.469 1 90.38 102 GLU A O 1
ATOM 813 N N . ASN A 1 103 ? -1.132 21.859 -10.281 1 88.31 103 ASN A N 1
ATOM 814 C CA . ASN A 1 103 ? -1.612 21.359 -9 1 88.31 103 ASN A CA 1
ATOM 815 C C . ASN A 1 103 ? -0.661 21.734 -7.867 1 88.31 103 ASN A C 1
ATOM 817 O O . ASN A 1 103 ? -0.587 21.031 -6.859 1 88.31 103 ASN A O 1
ATOM 821 N N . LEU A 1 104 ? 0.089 22.781 -8.141 1 95.81 104 LEU A N 1
ATOM 822 C CA . LEU A 1 104 ? 0.836 23.328 -7.016 1 95.81 104 LEU A CA 1
ATOM 823 C C . LEU A 1 104 ? -0.075 24.156 -6.109 1 95.81 104 LEU A C 1
ATOM 825 O O . LEU A 1 104 ? -1.026 24.781 -6.586 1 95.81 104 LEU A O 1
ATOM 829 N N . VAL A 1 105 ? 0.264 24.156 -4.84 1 97 105 VAL A N 1
ATOM 830 C CA . VAL A 1 105 ? -0.592 24.781 -3.84 1 97 105 VAL A CA 1
ATOM 831 C C . VAL A 1 105 ? 0.12 25.984 -3.236 1 97 105 VAL A C 1
ATOM 833 O O . VAL A 1 105 ? 1.312 25.922 -2.926 1 97 105 VAL A O 1
ATOM 836 N N . GLU A 1 106 ? -0.639 27.078 -3.148 1 98.56 106 GLU A N 1
ATOM 837 C CA . GLU A 1 106 ? -0.067 28.234 -2.471 1 98.56 106 GLU A CA 1
ATOM 838 C C . GLU A 1 106 ? 0.287 27.906 -1.022 1 98.56 106 GLU A C 1
ATOM 840 O O . GLU A 1 106 ? -0.536 27.359 -0.285 1 98.56 106 GLU A O 1
ATOM 845 N N . ASN A 1 107 ? 1.506 28.219 -0.688 1 98.62 107 ASN A N 1
ATOM 846 C CA . ASN A 1 107 ? 2 27.938 0.657 1 98.62 107 ASN A CA 1
ATOM 847 C C . ASN A 1 107 ? 2.623 29.188 1.294 1 98.62 107 ASN A C 1
ATOM 849 O O . ASN A 1 107 ? 3.41 29.875 0.657 1 98.62 107 ASN A O 1
ATOM 853 N N . THR A 1 108 ? 2.176 29.562 2.432 1 98.56 108 THR A N 1
ATOM 854 C CA . THR A 1 108 ? 2.891 30.484 3.305 1 98.56 108 THR A CA 1
ATOM 855 C C . THR A 1 108 ? 3.67 29.719 4.375 1 98.56 108 THR A C 1
ATOM 857 O O . THR A 1 108 ? 3.076 29.078 5.242 1 98.56 108 THR A O 1
ATOM 860 N N . LEU A 1 109 ? 4.965 29.812 4.254 1 97.69 109 LEU A N 1
ATOM 861 C CA . LEU A 1 109 ? 5.852 29.062 5.129 1 97.69 109 LEU A CA 1
ATOM 862 C C . LEU A 1 109 ? 6.582 29.984 6.098 1 97.69 109 LEU A C 1
ATOM 864 O O . LEU A 1 109 ? 7.266 30.922 5.676 1 97.69 109 LEU A O 1
ATOM 868 N N . THR A 1 110 ? 6.352 29.797 7.355 1 97.12 110 THR A N 1
ATOM 869 C CA . THR A 1 110 ? 7.105 30.484 8.398 1 97.12 110 THR A CA 1
ATOM 870 C C . THR A 1 110 ? 8.102 29.531 9.055 1 97.12 110 THR A C 1
ATOM 872 O O . THR A 1 110 ? 7.727 28.453 9.531 1 97.12 110 THR A O 1
ATOM 875 N N . THR A 1 111 ? 9.336 29.922 8.992 1 95.06 111 THR A N 1
ATOM 876 C CA . THR A 1 111 ? 10.367 29.062 9.562 1 95.06 111 THR A CA 1
ATOM 877 C C . THR A 1 111 ? 11.141 29.797 10.656 1 95.06 111 THR A C 1
ATOM 879 O O . THR A 1 111 ? 11.305 31.016 10.586 1 95.06 111 THR A O 1
ATOM 882 N N . SER A 1 112 ? 11.414 29.078 11.641 1 92.38 112 SER A N 1
ATOM 883 C CA . SER A 1 112 ? 12.312 29.531 12.695 1 92.38 112 SER A CA 1
ATOM 884 C C . SER A 1 112 ? 13.398 28.5 12.984 1 92.38 112 SER A C 1
ATOM 886 O O . SER A 1 112 ? 13.102 27.312 13.141 1 92.38 112 SER A O 1
ATOM 888 N N . SER A 1 113 ? 14.625 29 12.883 1 85.75 113 SER A N 1
ATOM 889 C CA . SER A 1 113 ? 15.734 28.094 13.164 1 85.75 113 SER A CA 1
ATOM 890 C C . SER A 1 113 ? 16.375 28.406 14.508 1 85.75 113 SER A C 1
ATOM 892 O O . SER A 1 113 ? 16.469 29.578 14.906 1 85.75 113 SER A O 1
ATOM 894 N N . HIS A 1 114 ? 16.75 27.391 15.18 1 82.19 114 HIS A N 1
ATOM 895 C CA . HIS A 1 114 ? 17.422 27.562 16.469 1 82.19 114 HIS A CA 1
ATOM 896 C C . HIS A 1 114 ? 18.797 28.219 16.281 1 82.19 114 HIS A C 1
ATOM 898 O O . HIS A 1 114 ? 19.297 28.875 17.203 1 82.19 114 HIS A O 1
ATOM 904 N N . LYS A 1 115 ? 19.328 28.031 15.117 1 83 115 LYS A N 1
ATOM 905 C CA . LYS A 1 115 ? 20.672 28.547 14.883 1 83 115 LYS A CA 1
ATOM 906 C C . LYS A 1 115 ? 20.656 30.062 14.719 1 83 115 LYS A C 1
ATOM 908 O O . LYS A 1 115 ? 21.562 30.75 15.195 1 83 115 LYS A O 1
ATOM 913 N N . SER A 1 116 ? 19.688 30.562 14.148 1 77.81 116 SER A N 1
ATOM 914 C CA . SER A 1 116 ? 19.719 31.984 13.836 1 77.81 116 SER A CA 1
ATOM 915 C C . SER A 1 116 ? 18.719 32.781 14.68 1 77.81 116 SER A C 1
ATOM 917 O O . SER A 1 116 ? 18.781 34 14.75 1 77.81 116 SER A O 1
ATOM 919 N N . ASN A 1 117 ? 17.953 32.156 15.391 1 78.56 117 ASN A N 1
ATOM 920 C CA . ASN A 1 117 ? 16.859 32.781 16.125 1 78.56 117 ASN A CA 1
ATOM 921 C C . ASN A 1 117 ? 16.047 33.719 15.227 1 78.56 117 ASN A C 1
ATOM 923 O O . ASN A 1 117 ? 15.484 34.719 15.695 1 78.56 117 ASN A O 1
ATOM 927 N N . LYS A 1 118 ? 16.25 33.5 13.969 1 87.62 118 LYS A N 1
ATOM 928 C CA . LYS A 1 118 ? 15.508 34.344 13.023 1 87.62 118 LYS A CA 1
ATOM 929 C C . LYS A 1 118 ? 14.305 33.562 12.461 1 87.62 118 LYS A C 1
ATOM 931 O O . LYS A 1 118 ? 14.391 32.375 12.211 1 87.62 118 LYS A O 1
ATOM 936 N N . THR A 1 119 ? 13.195 34.344 12.43 1 91.5 119 THR A N 1
ATOM 937 C CA . THR A 1 119 ? 11.992 33.844 11.773 1 91.5 119 THR A CA 1
ATOM 938 C C . THR A 1 119 ? 11.875 34.406 10.359 1 91.5 119 THR A C 1
ATOM 940 O O . THR A 1 119 ? 12.047 35.594 10.133 1 91.5 119 THR A O 1
ATOM 943 N N . THR A 1 120 ? 11.695 33.5 9.414 1 93.75 120 THR A N 1
ATOM 944 C CA . THR A 1 120 ? 11.539 33.906 8.016 1 93.75 120 THR A CA 1
ATOM 945 C C . THR A 1 120 ? 10.188 33.438 7.473 1 93.75 120 THR A C 1
ATOM 947 O O . THR A 1 120 ? 9.703 32.375 7.824 1 93.75 120 THR A O 1
ATOM 950 N N . VAL A 1 121 ? 9.609 34.312 6.637 1 96.5 121 VAL A N 1
ATOM 951 C CA . VAL A 1 121 ? 8.352 33.969 5.98 1 96.5 121 VAL A CA 1
ATOM 952 C C . VAL A 1 121 ? 8.57 33.875 4.469 1 96.5 121 VAL A C 1
ATOM 954 O O . VAL A 1 121 ? 9.164 34.75 3.863 1 96.5 121 VAL A O 1
ATOM 957 N N . TRP A 1 122 ? 8.227 32.812 3.891 1 97.12 122 TRP A N 1
ATOM 958 C CA . TRP A 1 122 ? 8.266 32.562 2.451 1 97.12 122 TRP A CA 1
ATOM 959 C C . TRP A 1 122 ? 6.875 32.25 1.907 1 97.12 122 TRP A C 1
ATOM 961 O O . TRP A 1 122 ? 6.094 31.562 2.555 1 97.12 122 TRP A O 1
ATOM 971 N N . LYS A 1 123 ? 6.57 32.844 0.78 1 98.19 123 LYS A N 1
ATOM 972 C CA . LYS A 1 123 ? 5.305 32.562 0.108 1 98.19 123 LYS A CA 1
ATOM 973 C C . LYS A 1 123 ? 5.535 32.156 -1.339 1 98.19 123 LYS A C 1
ATOM 975 O O . LYS A 1 123 ? 6.332 32.75 -2.053 1 98.19 123 LYS A O 1
ATOM 980 N N . GLY A 1 124 ? 4.863 31.047 -1.696 1 98.25 124 GLY A N 1
ATOM 981 C CA . GLY A 1 124 ? 4.973 30.531 -3.053 1 98.25 124 GLY A CA 1
ATOM 982 C C . GLY A 1 124 ? 4.137 29.281 -3.287 1 98.25 124 GLY A C 1
ATOM 983 O O . GLY A 1 124 ? 3.25 28.969 -2.492 1 98.25 124 GLY A O 1
ATOM 984 N N . PHE A 1 125 ? 4.289 28.688 -4.457 1 97.94 125 PHE A N 1
ATOM 985 C CA . PHE A 1 125 ? 3.529 27.5 -4.832 1 97.94 125 PHE A CA 1
ATOM 986 C C . PHE A 1 125 ? 4.391 26.25 -4.719 1 97.94 125 PHE A C 1
ATOM 988 O O . PHE A 1 125 ? 5.555 26.25 -5.129 1 97.94 125 PHE A O 1
ATOM 995 N N . VAL A 1 126 ? 3.871 25.203 -4.102 1 95.56 126 VAL A N 1
ATOM 996 C CA . VAL A 1 126 ? 4.645 23.984 -3.873 1 95.56 126 VAL A CA 1
ATOM 997 C C . VAL A 1 126 ? 3.791 22.766 -4.188 1 95.56 126 VAL A C 1
ATOM 999 O O . VAL A 1 126 ? 2.562 22.859 -4.258 1 95.56 126 VAL A O 1
ATOM 1002 N N . ASN A 1 127 ? 4.531 21.625 -4.445 1 90 127 ASN A N 1
ATOM 1003 C CA . ASN A 1 127 ? 3.896 20.312 -4.391 1 90 127 ASN A CA 1
ATOM 1004 C C . ASN A 1 127 ? 3.789 19.812 -2.953 1 90 127 ASN A C 1
ATOM 1006 O O . ASN A 1 127 ? 4.75 19.266 -2.41 1 90 127 ASN A O 1
ATOM 1010 N N . SER A 1 128 ? 2.627 19.938 -2.404 1 90.44 128 SER A N 1
ATOM 1011 C CA . SER A 1 128 ? 2.471 19.703 -0.973 1 90.44 128 SER A CA 1
ATOM 1012 C C . SER A 1 128 ? 2.475 18.203 -0.658 1 90.44 128 SER A C 1
ATOM 1014 O O . SER A 1 128 ? 1.882 17.406 -1.389 1 90.44 128 SER A O 1
ATOM 1016 N N . GLY A 1 129 ? 3.145 17.828 0.449 1 89.25 129 GLY A N 1
ATOM 1017 C CA . GLY A 1 129 ? 3.055 16.484 0.993 1 89.25 129 GLY A CA 1
ATOM 1018 C C . GLY A 1 129 ? 1.892 16.312 1.95 1 89.25 129 GLY A C 1
ATOM 1019 O O . GLY A 1 129 ? 1.747 15.25 2.566 1 89.25 129 GLY A O 1
ATOM 1020 N N . PHE A 1 130 ? 1.095 17.375 2.111 1 95.19 130 PHE A N 1
ATOM 1021 C CA . PHE A 1 130 ? -0.068 17.375 2.992 1 95.19 130 PHE A CA 1
ATOM 1022 C C . PHE A 1 130 ? -1.334 17.719 2.215 1 95.19 130 PHE A C 1
ATOM 1024 O O . PHE A 1 130 ? -1.79 18.859 2.232 1 95.19 130 PHE A O 1
ATOM 1031 N N . PRO A 1 131 ? -1.904 16.719 1.652 1 93.69 131 PRO A N 1
ATOM 1032 C CA . PRO A 1 131 ? -3.086 16.953 0.82 1 93.69 131 PRO A CA 1
ATOM 1033 C C . PRO A 1 131 ? -4.312 17.359 1.638 1 93.69 131 PRO A C 1
ATOM 1035 O O . PRO A 1 131 ? -4.398 17.031 2.824 1 93.69 131 PRO A O 1
ATOM 1038 N N . LEU A 1 132 ? -5.168 18.141 0.988 1 95.69 132 LEU A N 1
ATOM 1039 C CA . LEU A 1 132 ? -6.5 18.391 1.534 1 95.69 132 LEU A CA 1
ATOM 1040 C C . LEU A 1 132 ? -7.426 17.219 1.271 1 95.69 132 LEU A C 1
ATOM 1042 O O . LEU A 1 132 ? -7.59 16.797 0.125 1 95.69 132 LEU A O 1
ATOM 1046 N N . PHE A 1 133 ? -7.926 16.656 2.322 1 94.81 133 PHE A N 1
ATOM 1047 C CA . PHE A 1 133 ? -8.867 15.539 2.199 1 94.81 133 PHE A CA 1
ATOM 1048 C C . PHE A 1 133 ? -10.297 16.016 2.424 1 94.81 133 PHE A C 1
ATOM 1050 O O . PHE A 1 133 ? -10.711 16.234 3.562 1 94.81 133 PHE A O 1
ATOM 1057 N N . PRO A 1 134 ? -11.039 16.156 1.331 1 96.06 134 PRO A N 1
ATOM 1058 C CA . PRO A 1 134 ? -12.469 16.453 1.519 1 96.06 134 PRO A CA 1
ATOM 1059 C C . PRO A 1 134 ? -13.25 15.234 2.018 1 96.06 134 PRO A C 1
ATOM 1061 O O . PRO A 1 134 ? -12.734 14.117 2.01 1 96.06 134 PRO A O 1
ATOM 1064 N N . GLU A 1 135 ? -14.508 15.406 2.418 1 96.94 135 GLU A N 1
ATOM 1065 C CA . GLU A 1 135 ? -15.266 14.352 3.092 1 96.94 135 GLU A CA 1
ATOM 1066 C C . GLU A 1 135 ? -15.578 13.203 2.141 1 96.94 135 GLU A C 1
ATOM 1068 O O . GLU A 1 135 ? -15.703 12.055 2.564 1 96.94 135 GLU A O 1
ATOM 1073 N N . ASP A 1 136 ? -15.688 13.469 0.839 1 97.44 136 ASP A N 1
ATOM 1074 C CA . ASP A 1 136 ? -16.125 12.453 -0.112 1 97.44 136 ASP A CA 1
ATOM 1075 C C . ASP A 1 136 ? -14.945 11.945 -0.95 1 97.44 136 ASP A C 1
ATOM 1077 O O . ASP A 1 136 ? -15.148 11.352 -2.012 1 97.44 136 ASP A O 1
ATOM 1081 N N . ILE A 1 137 ? -13.773 12.172 -0.51 1 96.44 137 ILE A N 1
ATOM 1082 C CA . ILE A 1 137 ? -12.586 11.875 -1.306 1 96.44 137 ILE A CA 1
ATOM 1083 C C . ILE A 1 137 ? -12.562 10.391 -1.658 1 96.44 137 ILE A C 1
ATOM 1085 O O . ILE A 1 137 ? -12.219 10.023 -2.783 1 96.44 137 ILE A O 1
ATOM 1089 N N . LEU A 1 138 ? -12.906 9.523 -0.764 1 98.06 138 LEU A N 1
ATOM 1090 C CA . LEU A 1 138 ? -12.852 8.086 -0.997 1 98.06 138 LEU A CA 1
ATOM 1091 C C . LEU A 1 138 ? -13.961 7.645 -1.95 1 98.06 138 LEU A C 1
ATOM 1093 O O . LEU A 1 138 ? -13.734 6.812 -2.83 1 98.06 138 LEU A O 1
ATOM 1097 N N . VAL A 1 139 ? -15.086 8.266 -1.762 1 97.69 139 VAL A N 1
ATOM 1098 C CA . VAL A 1 139 ? -16.203 7.969 -2.65 1 97.69 139 VAL A CA 1
ATOM 1099 C C . VAL A 1 139 ? -15.898 8.469 -4.059 1 97.69 139 VAL A C 1
ATOM 1101 O O . VAL A 1 139 ? -16.062 7.734 -5.035 1 97.69 139 VAL A O 1
ATOM 1104 N N . TRP A 1 140 ? -15.383 9.641 -4.09 1 95.81 140 TRP A N 1
ATOM 1105 C CA . TRP A 1 140 ? -15.125 10.305 -5.363 1 95.81 140 TRP A CA 1
ATOM 1106 C C . TRP A 1 140 ? -14.094 9.523 -6.18 1 95.81 140 TRP A C 1
ATOM 1108 O O . TRP A 1 140 ? -14.219 9.414 -7.402 1 95.81 140 TRP A O 1
ATOM 1118 N N . HIS A 1 141 ? -13.102 8.977 -5.535 1 96.31 141 HIS A N 1
ATOM 1119 C CA . HIS A 1 141 ? -12.023 8.289 -6.227 1 96.31 141 HIS A CA 1
ATOM 1120 C C . HIS A 1 141 ? -12.32 6.797 -6.371 1 96.31 141 HIS A C 1
ATOM 1122 O O . HIS A 1 141 ? -11.484 6.039 -6.863 1 96.31 141 HIS A O 1
ATOM 1128 N N . GLY A 1 142 ? -13.508 6.379 -5.949 1 96.94 142 GLY A N 1
ATOM 1129 C CA . GLY A 1 142 ? -13.781 4.949 -5.992 1 96.94 142 GLY A CA 1
ATOM 1130 C C . GLY A 1 142 ? -12.766 4.125 -5.227 1 96.94 142 GLY A C 1
ATOM 1131 O O . GLY A 1 142 ? -12.227 3.15 -5.75 1 96.94 142 GLY A O 1
ATOM 1132 N N . ALA A 1 143 ? -12.594 4.492 -3.99 1 98.5 143 ALA A N 1
ATOM 1133 C CA . ALA A 1 143 ? -11.539 3.895 -3.178 1 98.5 143 ALA A CA 1
ATOM 1134 C C . ALA A 1 143 ? -11.703 2.379 -3.09 1 98.5 143 ALA A C 1
ATOM 1136 O O . ALA A 1 143 ? -12.82 1.877 -2.979 1 98.5 143 ALA A O 1
ATOM 1137 N N . VAL A 1 144 ? -10.555 1.7 -3.115 1 98.69 144 VAL A N 1
ATOM 1138 C CA . VAL A 1 144 ? -10.484 0.249 -2.975 1 98.69 144 VAL A CA 1
ATOM 1139 C C . VAL A 1 144 ? -10.219 -0.117 -1.517 1 98.69 144 VAL A C 1
ATOM 1141 O O . VAL A 1 144 ? -9.289 0.407 -0.898 1 98.69 144 VAL A O 1
ATOM 1144 N N . PHE A 1 145 ? -11.109 -0.989 -0.967 1 98.69 145 PHE A N 1
ATOM 1145 C CA . PHE A 1 145 ? -10.898 -1.473 0.392 1 98.69 145 PHE A CA 1
ATOM 1146 C C . PHE A 1 145 ? -9.656 -2.348 0.468 1 98.69 145 PHE A C 1
ATOM 1148 O O . PHE A 1 145 ? -9.562 -3.365 -0.22 1 98.69 145 PHE A O 1
ATOM 1155 N N . GLY A 1 146 ? -8.68 -1.887 1.264 1 98.25 146 GLY A N 1
ATOM 1156 C CA . GLY A 1 146 ? -7.398 -2.576 1.348 1 98.25 146 GLY A CA 1
ATOM 1157 C C . GLY A 1 146 ? -7.324 -3.559 2.502 1 98.25 146 GLY A C 1
ATOM 1158 O O . GLY A 1 146 ? -6.305 -4.219 2.697 1 98.25 146 GLY A O 1
ATOM 1159 N N . GLY A 1 147 ? -8.422 -3.703 3.26 1 98 147 GLY A N 1
ATOM 1160 C CA . GLY A 1 147 ? -8.438 -4.566 4.43 1 98 147 GLY A CA 1
ATOM 1161 C C . GLY A 1 147 ? -8.258 -3.807 5.73 1 98 147 GLY A C 1
ATOM 1162 O O . GLY A 1 147 ? -8.117 -2.582 5.73 1 98 147 GLY A O 1
ATOM 1163 N N . LEU A 1 148 ? -8.375 -4.555 6.84 1 98 148 LEU A N 1
ATOM 1164 C CA . LEU A 1 148 ? -8.141 -3.994 8.164 1 98 148 LEU A CA 1
ATOM 1165 C C . LEU A 1 148 ? -6.68 -4.172 8.586 1 98 148 LEU A C 1
ATOM 1167 O O . LEU A 1 148 ? -6.113 -5.254 8.414 1 98 148 LEU A O 1
ATOM 1171 N N . VAL A 1 149 ? -6.121 -3.055 9.102 1 97 149 VAL A N 1
ATOM 1172 C CA . VAL A 1 149 ? -4.703 -3.1 9.438 1 97 149 VAL A CA 1
ATOM 1173 C C . VAL A 1 149 ? -4.477 -2.447 10.805 1 97 149 VAL A C 1
ATOM 1175 O O . VAL A 1 149 ? -5.348 -1.733 11.305 1 97 149 VAL A O 1
ATOM 1178 N N . ARG A 1 150 ? -3.309 -2.727 11.32 1 94.75 150 ARG A N 1
ATOM 1179 C CA . ARG A 1 150 ? -2.883 -2.09 12.562 1 94.75 150 ARG A CA 1
ATOM 1180 C C . ARG A 1 150 ? -2.072 -0.829 12.281 1 94.75 150 ARG A C 1
ATOM 1182 O O . ARG A 1 150 ? -1.22 -0.818 11.391 1 94.75 150 ARG A O 1
ATOM 1189 N N . ARG A 1 151 ? -2.387 0.183 13 1 95.44 151 ARG A N 1
ATOM 1190 C CA . ARG A 1 151 ? -1.614 1.421 12.977 1 95.44 151 ARG A CA 1
ATOM 1191 C C . ARG A 1 151 ? -1.104 1.779 14.367 1 95.44 151 ARG A C 1
ATOM 1193 O O . ARG A 1 151 ? -1.729 1.435 15.367 1 95.44 151 ARG A O 1
ATOM 1200 N N . ARG A 1 152 ? -0.021 2.414 14.438 1 92.31 152 ARG A N 1
ATOM 1201 C CA . ARG A 1 152 ? 0.785 2.609 15.641 1 92.31 152 ARG A CA 1
ATOM 1202 C C . ARG A 1 152 ? -0.038 3.252 16.75 1 92.31 152 ARG A C 1
ATOM 1204 O O . ARG A 1 152 ? 0.075 2.863 17.922 1 92.31 152 ARG A O 1
ATOM 1211 N N . PHE A 1 153 ? -0.903 4.207 16.547 1 94.81 153 PHE A N 1
ATOM 1212 C CA . PHE A 1 153 ? -1.565 4.996 17.578 1 94.81 153 PHE A CA 1
ATOM 1213 C C . PHE A 1 153 ? -3.039 4.621 17.688 1 94.81 153 PHE A C 1
ATOM 1215 O O . PHE A 1 153 ? -3.842 5.387 18.219 1 94.81 153 PHE A O 1
ATOM 1222 N N . ASN A 1 154 ? -3.297 3.461 17.125 1 93.44 154 ASN A N 1
ATOM 1223 C CA . ASN A 1 154 ? -4.672 2.977 17.172 1 93.44 154 ASN A CA 1
ATOM 1224 C C . ASN A 1 154 ? -4.762 1.606 17.844 1 93.44 154 ASN A C 1
ATOM 1226 O O . ASN A 1 154 ? -4.074 0.668 17.438 1 93.44 154 ASN A O 1
ATOM 1230 N N . GLU A 1 155 ? -5.512 1.577 18.797 1 90.81 155 GLU A N 1
ATOM 1231 C CA . GLU A 1 155 ? -5.668 0.312 19.5 1 90.81 155 GLU A CA 1
ATOM 1232 C C . GLU A 1 155 ? -6.34 -0.736 18.625 1 90.81 155 GLU A C 1
ATOM 1234 O O . GLU A 1 155 ? -5.891 -1.882 18.547 1 90.81 155 GLU A O 1
ATOM 1239 N N . ASP A 1 156 ? -7.387 -0.324 17.938 1 92.69 156 ASP A N 1
ATOM 1240 C CA . ASP A 1 156 ? -8.141 -1.237 17.094 1 92.69 156 ASP A CA 1
ATOM 1241 C C . ASP A 1 156 ? -7.629 -1.188 15.648 1 92.69 156 ASP A C 1
ATOM 1243 O O . ASP A 1 156 ? -6.867 -0.288 15.281 1 92.69 156 ASP A O 1
ATOM 1247 N N . LEU A 1 157 ? -8.078 -2.178 14.914 1 96.44 157 LEU A N 1
ATOM 1248 C CA . LEU A 1 157 ? -7.789 -2.168 13.477 1 96.44 157 LEU A CA 1
ATOM 1249 C C . LEU A 1 157 ? -8.484 -0.993 12.797 1 96.44 157 LEU A C 1
ATOM 1251 O O . LEU A 1 157 ? -9.523 -0.522 13.258 1 96.44 157 LEU A O 1
ATOM 1255 N N . VAL A 1 158 ? -7.855 -0.556 11.812 1 98.06 158 VAL A N 1
ATOM 1256 C CA . VAL A 1 158 ? -8.453 0.488 10.984 1 98.06 158 VAL A CA 1
ATOM 1257 C C . VAL A 1 158 ? -8.562 0.012 9.539 1 98.06 158 VAL A C 1
ATOM 1259 O O . VAL A 1 158 ? -7.848 -0.91 9.133 1 98.06 158 VAL A O 1
ATOM 1262 N N . ALA A 1 159 ? -9.43 0.631 8.828 1 98.69 159 ALA A N 1
ATOM 1263 C CA . ALA A 1 159 ? -9.633 0.26 7.43 1 98.69 159 ALA A CA 1
ATOM 1264 C C . ALA A 1 159 ? -8.664 1.009 6.516 1 98.69 159 ALA A C 1
ATOM 1266 O O . ALA A 1 159 ? -8.531 2.232 6.613 1 98.69 159 ALA A O 1
ATOM 1267 N N . ALA A 1 160 ? -7.953 0.244 5.641 1 98.81 160 ALA A N 1
ATOM 1268 C CA . ALA A 1 160 ? -7.137 0.835 4.586 1 98.81 160 ALA A CA 1
ATOM 1269 C C . ALA A 1 160 ? -7.957 1.061 3.316 1 98.81 160 ALA A C 1
ATOM 1271 O O . ALA A 1 160 ? -8.672 0.163 2.865 1 98.81 160 ALA A O 1
ATOM 1272 N N . TRP A 1 161 ? -7.906 2.248 2.789 1 98.75 161 TRP A N 1
ATOM 1273 C CA . TRP A 1 161 ? -8.578 2.615 1.547 1 98.75 161 TRP A CA 1
ATOM 1274 C C . TRP A 1 161 ? -7.578 3.148 0.525 1 98.75 161 TRP A C 1
ATOM 1276 O O . TRP A 1 161 ? -6.902 4.148 0.773 1 98.75 161 TRP A O 1
ATOM 1286 N N . ASN A 1 162 ? -7.512 2.443 -0.626 1 98.69 162 ASN A N 1
ATOM 1287 C CA . ASN A 1 162 ? -6.543 2.801 -1.656 1 98.69 162 ASN A CA 1
ATOM 1288 C C . ASN A 1 162 ? -7.18 3.645 -2.756 1 98.69 162 ASN A C 1
ATOM 1290 O O . ASN A 1 162 ? -8.25 3.309 -3.262 1 98.69 162 ASN A O 1
ATOM 1294 N N . ILE A 1 163 ? -6.527 4.742 -3.113 1 97.62 163 ILE A N 1
ATOM 1295 C CA . ILE A 1 163 ? -6.973 5.586 -4.219 1 97.62 163 ILE A CA 1
ATOM 1296 C C . ILE A 1 163 ? -5.781 5.957 -5.098 1 97.62 163 ILE A C 1
ATOM 1298 O O . ILE A 1 163 ? -4.633 5.875 -4.664 1 97.62 163 ILE A O 1
ATOM 1302 N N . MET A 1 164 ? -6.102 6.219 -6.363 1 96.38 164 MET A N 1
ATOM 1303 C CA . MET A 1 164 ? -5.156 6.926 -7.219 1 96.38 164 MET A CA 1
ATOM 1304 C C . MET A 1 164 ? -5.383 8.43 -7.156 1 96.38 164 MET A C 1
ATOM 1306 O O . MET A 1 164 ? -6.223 8.969 -7.883 1 96.38 164 MET A O 1
ATOM 1310 N N . TYR A 1 165 ? -4.613 9.07 -6.281 1 92.06 165 TYR A N 1
ATOM 1311 C CA . TYR A 1 165 ? -4.75 10.508 -6.094 1 92.06 165 TYR A CA 1
ATOM 1312 C C . TYR A 1 165 ? -4.359 11.266 -7.355 1 92.06 165 TYR A C 1
ATOM 1314 O O . TYR A 1 165 ? -3.303 11.008 -7.938 1 92.06 165 TYR A O 1
ATOM 1322 N N . GLN A 1 166 ? -5.277 12.078 -7.824 1 84.81 166 GLN A N 1
ATOM 1323 C CA . GLN A 1 166 ? -5.117 12.844 -9.062 1 84.81 166 GLN A CA 1
ATOM 1324 C C . GLN A 1 166 ? -4.809 11.914 -10.234 1 84.81 166 GLN A C 1
ATOM 1326 O O . GLN A 1 166 ? -4.117 12.312 -11.18 1 84.81 166 GLN A O 1
ATOM 1331 N N . GLY A 1 167 ? -5.09 10.633 -10.086 1 86.25 167 GLY A N 1
ATOM 1332 C CA . GLY A 1 167 ? -4.973 9.648 -11.156 1 86.25 167 GLY A CA 1
ATOM 1333 C C . GLY A 1 167 ? -3.568 9.102 -11.312 1 86.25 167 GLY A C 1
ATOM 1334 O O . GLY A 1 167 ? -3.311 8.273 -12.195 1 86.25 167 GLY A O 1
ATOM 1335 N N . ALA A 1 168 ? -2.65 9.469 -10.375 1 87.56 168 ALA A N 1
ATOM 1336 C CA . ALA A 1 168 ? -1.265 9.117 -10.672 1 87.56 168 ALA A CA 1
ATOM 1337 C C . ALA A 1 168 ? -0.55 8.609 -9.422 1 87.56 168 ALA A C 1
ATOM 1339 O O . ALA A 1 168 ? 0.391 7.816 -9.516 1 87.56 168 ALA A O 1
ATOM 1340 N N . ILE A 1 169 ? -0.953 9.047 -8.258 1 92.5 169 ILE A N 1
ATOM 1341 C CA . ILE A 1 169 ? -0.217 8.734 -7.039 1 92.5 169 ILE A CA 1
ATOM 1342 C C . ILE A 1 169 ? -1.027 7.766 -6.18 1 92.5 169 ILE A C 1
ATOM 1344 O O . ILE A 1 169 ? -2.109 8.109 -5.699 1 92.5 169 ILE A O 1
ATOM 1348 N N . PRO A 1 170 ? -0.478 6.582 -6.023 1 97 170 PRO A N 1
ATOM 1349 C CA . PRO A 1 170 ? -1.179 5.68 -5.105 1 97 170 PRO A CA 1
ATOM 1350 C C . PRO A 1 170 ? -1.13 6.16 -3.658 1 97 170 PRO A C 1
ATOM 1352 O O . PRO A 1 170 ? -0.047 6.414 -3.125 1 97 170 PRO A O 1
ATOM 1355 N N . VAL A 1 171 ? -2.291 6.309 -3.08 1 97.69 171 VAL A N 1
ATOM 1356 C CA . VAL A 1 171 ? -2.43 6.734 -1.691 1 97.69 171 VAL A CA 1
ATOM 1357 C C . VAL A 1 171 ? -3.266 5.719 -0.919 1 97.69 171 VAL A C 1
ATOM 1359 O O . VAL A 1 171 ? -4.273 5.219 -1.427 1 97.69 171 VAL A O 1
ATOM 1362 N N . THR A 1 172 ? -2.818 5.371 0.234 1 98.56 172 THR A N 1
ATOM 1363 C CA . THR A 1 172 ? -3.637 4.617 1.179 1 98.56 172 THR A CA 1
ATOM 1364 C C . THR A 1 172 ? -4.07 5.5 2.344 1 98.56 172 THR A C 1
ATOM 1366 O O . THR A 1 172 ? -3.23 6.016 3.086 1 98.56 172 THR A O 1
ATOM 1369 N N . ALA A 1 173 ? -5.355 5.684 2.459 1 98.44 173 ALA A N 1
ATOM 1370 C CA . ALA A 1 173 ? -5.922 6.363 3.619 1 98.44 173 ALA A CA 1
ATOM 1371 C C . ALA A 1 173 ? -6.379 5.363 4.676 1 98.44 173 ALA A C 1
ATOM 1373 O O . ALA A 1 173 ? -6.961 4.328 4.348 1 98.44 173 ALA A O 1
ATOM 1374 N N . TYR A 1 174 ? -6.129 5.68 5.91 1 98.56 174 TYR A N 1
ATOM 1375 C CA . TYR A 1 174 ? -6.535 4.828 7.02 1 98.56 174 TYR A CA 1
ATOM 1376 C C . TYR A 1 174 ? -7.668 5.473 7.816 1 98.56 174 TYR A C 1
ATOM 1378 O O . TYR A 1 174 ? -7.531 6.598 8.297 1 98.56 174 TYR A O 1
ATOM 1386 N N . VAL A 1 175 ? -8.734 4.723 7.902 1 98.38 175 VAL A N 1
ATOM 1387 C CA . VAL A 1 175 ? -9.953 5.262 8.492 1 98.38 175 VAL A CA 1
ATOM 1388 C C . VAL A 1 175 ? -10.453 4.32 9.586 1 98.38 175 VAL A C 1
ATOM 1390 O O . VAL A 1 175 ? -10.578 3.115 9.367 1 98.38 175 VAL A O 1
ATOM 1393 N N . ASN A 1 176 ? -10.719 4.891 10.758 1 97.12 176 ASN A N 1
ATOM 1394 C CA . ASN A 1 176 ? -11.195 4.043 11.844 1 97.12 176 ASN A CA 1
ATOM 1395 C C . ASN A 1 176 ? -12.695 3.787 11.734 1 97.12 176 ASN A C 1
ATOM 1397 O O . ASN A 1 176 ? -13.336 4.191 10.758 1 97.12 176 ASN A O 1
ATOM 1401 N N . ASN A 1 177 ? -13.227 3.084 12.68 1 96.06 177 ASN A N 1
ATOM 1402 C CA . ASN A 1 177 ? -14.617 2.639 12.609 1 96.06 177 ASN A CA 1
ATOM 1403 C C . ASN A 1 177 ? -15.586 3.795 12.82 1 96.06 177 ASN A C 1
ATOM 1405 O O . ASN A 1 177 ? -16.797 3.645 12.617 1 96.06 177 ASN A O 1
ATOM 1409 N N . CYS A 1 178 ? -15.117 4.953 13.164 1 96.19 178 CYS A N 1
ATOM 1410 C CA . CYS A 1 178 ? -15.938 6.152 13.297 1 96.19 178 CYS A CA 1
ATOM 1411 C C . CYS A 1 178 ? -15.812 7.035 12.062 1 96.19 178 CYS A C 1
ATOM 1413 O O . CYS A 1 178 ? -16.234 8.195 12.078 1 96.19 178 CYS A O 1
ATOM 1415 N N . ASN A 1 179 ? -15.125 6.527 11.016 1 97.25 179 ASN A N 1
ATOM 1416 C CA . ASN A 1 179 ? -14.883 7.23 9.766 1 97.25 179 ASN A CA 1
ATOM 1417 C C . ASN A 1 179 ? -13.961 8.43 9.961 1 97.25 179 ASN A C 1
ATOM 1419 O O . ASN A 1 179 ? -14.102 9.445 9.281 1 97.25 179 ASN A O 1
ATOM 1423 N N . VAL A 1 180 ? -13.109 8.305 10.922 1 97.12 180 VAL A N 1
ATOM 1424 C CA . VAL A 1 180 ? -12.062 9.289 11.156 1 97.12 180 VAL A CA 1
ATOM 1425 C C . VAL A 1 180 ? -10.758 8.812 10.508 1 97.12 180 VAL A C 1
ATOM 1427 O O . VAL A 1 180 ? -10.328 7.68 10.719 1 97.12 180 VAL A O 1
ATOM 1430 N N . MET A 1 181 ? -10.219 9.703 9.719 1 97.38 181 MET A N 1
ATOM 1431 C CA . MET A 1 181 ? -8.922 9.383 9.117 1 97.38 181 MET A CA 1
ATOM 1432 C C . MET A 1 181 ? -7.812 9.438 10.172 1 97.38 181 MET A C 1
ATOM 1434 O O . MET A 1 181 ? -7.68 10.438 10.883 1 97.38 181 MET A O 1
ATOM 1438 N N . VAL A 1 182 ? -7.008 8.391 10.227 1 98.12 182 VAL A N 1
ATOM 1439 C CA . VAL A 1 182 ? -5.992 8.328 11.273 1 98.12 182 VAL A CA 1
ATOM 1440 C C . VAL A 1 182 ? -4.602 8.375 10.641 1 98.12 182 VAL A C 1
ATOM 1442 O O . VAL A 1 182 ? -3.596 8.172 11.328 1 98.12 182 VAL A O 1
ATOM 1445 N N . GLY A 1 183 ? -4.516 8.586 9.336 1 97.75 183 GLY A N 1
ATOM 1446 C CA . GLY A 1 183 ? -3.254 8.719 8.625 1 97.75 183 GLY A CA 1
ATOM 1447 C C . GLY A 1 183 ? -3.35 8.328 7.16 1 97.75 183 GLY A C 1
ATOM 1448 O O . GLY A 1 183 ? -4.418 7.938 6.684 1 97.75 183 GLY A O 1
ATOM 1449 N N . TYR A 1 184 ? -2.291 8.484 6.504 1 98.06 184 TYR A N 1
ATOM 1450 C CA . TYR A 1 184 ? -2.189 8.07 5.109 1 98.06 184 TYR A CA 1
ATOM 1451 C C . TYR A 1 184 ? -0.74 7.801 4.723 1 98.06 184 TYR A C 1
ATOM 1453 O O . TYR A 1 184 ? 0.183 8.297 5.375 1 98.06 184 TYR A O 1
ATOM 1461 N N . ASP A 1 185 ? -0.566 6.988 3.723 1 98.12 185 ASP A N 1
ATOM 1462 C CA . ASP A 1 185 ? 0.714 6.699 3.086 1 98.12 185 ASP A CA 1
ATOM 1463 C C . ASP A 1 185 ? 0.632 6.895 1.573 1 98.12 185 ASP A C 1
ATOM 1465 O O . ASP A 1 185 ? -0.441 6.762 0.982 1 98.12 185 ASP A O 1
ATOM 1469 N N . TYR A 1 186 ? 1.688 7.262 1.01 1 97.62 186 TYR A N 1
ATOM 1470 C CA . TYR A 1 186 ? 1.729 7.188 -0.446 1 97.62 186 TYR A CA 1
ATOM 1471 C C . TYR A 1 186 ? 3.15 6.934 -0.938 1 97.62 186 TYR A C 1
ATOM 1473 O O . TYR A 1 186 ? 4.105 7.016 -0.164 1 97.62 186 TYR A O 1
ATOM 1481 N N . PHE A 1 187 ? 3.307 6.48 -2.131 1 97.56 187 PHE A N 1
ATOM 1482 C CA . PHE A 1 187 ? 4.598 6.398 -2.805 1 97.56 187 PHE A CA 1
ATOM 1483 C C . PHE A 1 187 ? 4.516 7 -4.203 1 97.56 187 PHE A C 1
ATOM 1485 O O . PHE A 1 187 ? 3.434 7.098 -4.781 1 97.56 187 PHE A O 1
ATOM 1492 N N . ALA A 1 188 ? 5.586 7.457 -4.641 1 93.44 188 ALA A N 1
ATOM 1493 C CA . ALA A 1 188 ? 5.742 7.984 -5.996 1 93.44 188 ALA A CA 1
ATOM 1494 C C . ALA A 1 188 ? 7.031 7.477 -6.637 1 93.44 188 ALA A C 1
ATOM 1496 O O . ALA A 1 188 ? 8.102 7.555 -6.035 1 93.44 188 ALA A O 1
ATOM 1497 N N . PRO A 1 189 ? 6.848 6.973 -7.887 1 91.12 189 PRO A N 1
ATOM 1498 C CA . PRO A 1 189 ? 8.055 6.48 -8.555 1 91.12 189 PRO A CA 1
ATOM 1499 C C . PRO A 1 189 ? 9.109 7.566 -8.75 1 91.12 189 PRO A C 1
ATOM 1501 O O . PRO A 1 189 ? 10.305 7.281 -8.742 1 91.12 189 PRO A O 1
ATOM 1504 N N . GLU A 1 190 ? 8.516 8.812 -8.938 1 89.06 190 GLU A N 1
ATOM 1505 C CA . GLU A 1 190 ? 9.453 9.914 -9.07 1 89.06 190 GLU A CA 1
ATOM 1506 C C . GLU A 1 190 ? 10.344 10.047 -7.84 1 89.06 190 GLU A C 1
ATOM 1508 O O . GLU A 1 190 ? 9.852 10.172 -6.719 1 89.06 190 GLU A O 1
ATOM 1513 N N . LEU A 1 191 ? 11.68 9.883 -8.039 1 92.69 191 LEU A N 1
ATOM 1514 C CA . LEU A 1 191 ? 12.703 9.922 -6.996 1 92.69 191 LEU A CA 1
ATOM 1515 C C . LEU A 1 191 ? 12.508 8.789 -5.996 1 92.69 191 LEU A C 1
ATOM 1517 O O . LEU A 1 191 ? 13.039 8.844 -4.883 1 92.69 191 LEU A O 1
ATOM 1521 N N . ARG A 1 192 ? 11.633 7.82 -6.25 1 96.88 192 ARG A N 1
ATOM 1522 C CA . ARG A 1 192 ? 11.344 6.707 -5.352 1 96.88 192 ARG A CA 1
ATOM 1523 C C . ARG A 1 192 ? 10.914 7.203 -3.977 1 96.88 192 ARG A C 1
ATOM 1525 O O . ARG A 1 192 ? 11.492 6.809 -2.961 1 96.88 192 ARG A O 1
ATOM 1532 N N . THR A 1 193 ? 9.867 7.973 -3.957 1 97.12 193 THR A N 1
ATOM 1533 C CA . THR A 1 193 ? 9.438 8.68 -2.756 1 97.12 193 THR A CA 1
ATOM 1534 C C . THR A 1 193 ? 8.398 7.859 -1.992 1 97.12 193 THR A C 1
ATOM 1536 O O . THR A 1 193 ? 7.5 7.27 -2.594 1 97.12 193 THR A O 1
ATOM 1539 N N . ARG A 1 194 ? 8.555 7.785 -0.692 1 98.44 194 ARG A N 1
ATOM 1540 C CA . ARG A 1 194 ? 7.602 7.195 0.244 1 98.44 194 ARG A CA 1
ATOM 1541 C C . ARG A 1 194 ? 7.281 8.156 1.383 1 98.44 194 ARG A C 1
ATOM 1543 O O . ARG A 1 194 ? 8.172 8.852 1.88 1 98.44 194 ARG A O 1
ATOM 1550 N N . VAL A 1 195 ? 5.996 8.211 1.718 1 97.88 195 VAL A N 1
ATOM 1551 C CA . VAL A 1 195 ? 5.582 9 2.873 1 97.88 195 VAL A CA 1
ATOM 1552 C C . VAL A 1 195 ? 4.688 8.156 3.779 1 97.88 195 VAL A C 1
ATOM 1554 O O . VAL A 1 195 ? 3.771 7.48 3.303 1 97.88 195 VAL A O 1
ATOM 1557 N N . VAL A 1 196 ? 4.984 8.164 5.012 1 98.25 196 VAL A N 1
ATOM 1558 C CA . VAL A 1 196 ? 4.164 7.543 6.047 1 98.25 196 VAL A CA 1
ATOM 1559 C C . VAL A 1 196 ? 3.705 8.602 7.047 1 98.25 196 VAL A C 1
ATOM 1561 O O . VAL A 1 196 ? 4.527 9.32 7.621 1 98.25 196 VAL A O 1
ATOM 1564 N N . THR A 1 197 ? 2.398 8.711 7.191 1 98.25 197 THR A N 1
ATOM 1565 C CA . THR A 1 197 ? 1.827 9.711 8.086 1 98.25 197 THR A CA 1
ATOM 1566 C C . THR A 1 197 ? 0.868 9.062 9.078 1 98.25 197 THR A C 1
ATOM 1568 O O . THR A 1 197 ? -0.034 8.32 8.688 1 98.25 197 THR A O 1
ATOM 1571 N N . GLU A 1 198 ? 1.053 9.359 10.328 1 98.25 198 GLU A N 1
ATOM 1572 C CA . GLU A 1 198 ? 0.174 8.875 11.391 1 98.25 198 GLU A CA 1
ATOM 1573 C C . GLU A 1 198 ? -0.381 10.023 12.219 1 98.25 198 GLU A C 1
ATOM 1575 O O . GLU A 1 198 ? 0.357 10.938 12.602 1 98.25 198 GLU A O 1
ATOM 1580 N N . TYR A 1 199 ? -1.674 9.938 12.43 1 98.06 199 TYR A N 1
ATOM 1581 C CA . TYR A 1 199 ? -2.336 10.906 13.289 1 98.06 199 TYR A CA 1
ATOM 1582 C C . TYR A 1 199 ? -2.668 10.297 14.648 1 98.06 199 TYR A C 1
ATOM 1584 O O . TYR A 1 199 ? -2.916 9.094 14.75 1 98.06 199 TYR A O 1
ATOM 1592 N N . PHE A 1 200 ? -2.688 11.109 15.672 1 97.44 200 PHE A N 1
ATOM 1593 C CA . PHE A 1 200 ? -3.18 10.773 17 1 97.44 200 PHE A CA 1
ATOM 1594 C C . PHE A 1 200 ? -3.686 12.016 17.719 1 97.44 200 PHE A C 1
ATOM 1596 O O . PHE A 1 200 ? -3.557 13.133 17.219 1 97.44 200 PHE A O 1
ATOM 1603 N N . ASN A 1 201 ? -4.367 11.852 18.844 1 97.19 201 ASN A N 1
ATOM 1604 C CA . ASN A 1 201 ? -4.977 13.016 19.484 1 97.19 201 ASN A CA 1
ATOM 1605 C C . ASN A 1 201 ? -5.875 13.781 18.531 1 97.19 201 ASN A C 1
ATOM 1607 O O . ASN A 1 201 ? -5.723 15 18.375 1 97.19 201 ASN A O 1
ATOM 1611 N N . ILE A 1 202 ? -6.758 13.062 17.922 1 97.31 202 ILE A N 1
ATOM 1612 C CA . ILE A 1 202 ? -7.551 13.617 16.828 1 97.31 202 ILE A CA 1
ATOM 1613 C C . ILE A 1 202 ? -8.859 14.188 17.375 1 97.31 202 ILE A C 1
ATOM 1615 O O . ILE A 1 202 ? -9.562 13.508 18.125 1 97.31 202 ILE A O 1
ATOM 1619 N N . GLN A 1 203 ? -9.117 15.359 17.062 1 96.31 203 GLN A N 1
ATOM 1620 C CA . GLN A 1 203 ? -10.422 15.977 17.266 1 96.31 203 GLN A CA 1
ATOM 1621 C C . GLN A 1 203 ? -11.125 16.234 15.938 1 96.31 203 GLN A C 1
ATOM 1623 O O . GLN A 1 203 ? -10.672 17.047 15.141 1 96.31 203 GLN A O 1
ATOM 1628 N N . ALA A 1 204 ? -12.227 15.461 15.75 1 93.38 204 ALA A N 1
ATOM 1629 C CA . ALA A 1 204 ? -12.945 15.555 14.484 1 93.38 204 ALA A CA 1
ATOM 1630 C C . ALA A 1 204 ? -14.445 15.719 14.719 1 93.38 204 ALA A C 1
ATOM 1632 O O . ALA A 1 204 ? -14.984 15.242 15.719 1 93.38 204 ALA A O 1
ATOM 1633 N N . MET B 1 1 ? -13.312 -64.062 9.125 1 36.94 1 MET B N 1
ATOM 1634 C CA . MET B 1 1 ? -13.039 -62.812 8.445 1 36.94 1 MET B CA 1
ATOM 1635 C C . MET B 1 1 ? -12.289 -61.844 9.367 1 36.94 1 MET B C 1
ATOM 1637 O O . MET B 1 1 ? -12.828 -61.406 10.383 1 36.94 1 MET B O 1
ATOM 1641 N N . ARG B 1 2 ? -10.922 -62.062 9.586 1 45.22 2 ARG B N 1
ATOM 1642 C CA . ARG B 1 2 ? -9.977 -61.281 10.391 1 45.22 2 ARG B CA 1
ATOM 1643 C C . ARG B 1 2 ? -9.906 -59.844 9.922 1 45.22 2 ARG B C 1
ATOM 1645 O O . ARG B 1 2 ? -9.641 -59.562 8.75 1 45.22 2 ARG B O 1
ATOM 1652 N N . PHE B 1 3 ? -10.609 -58.906 10.586 1 45.5 3 PHE B N 1
ATOM 1653 C CA . PHE B 1 3 ? -10.586 -57.438 10.469 1 45.5 3 PHE B CA 1
ATOM 1654 C C . PHE B 1 3 ? -9.156 -56.906 10.57 1 45.5 3 PHE B C 1
ATOM 1656 O O . PHE B 1 3 ? -8.516 -57.031 11.617 1 45.5 3 PHE B O 1
ATOM 1663 N N . LEU B 1 4 ? -8.359 -56.875 9.469 1 43.19 4 LEU B N 1
ATOM 1664 C CA . LEU B 1 4 ? -7.066 -56.188 9.391 1 43.19 4 LEU B CA 1
ATOM 1665 C C . LEU B 1 4 ? -7.203 -54.719 9.781 1 43.19 4 LEU B C 1
ATOM 1667 O O . LEU B 1 4 ? -7.938 -53.969 9.133 1 43.19 4 LEU B O 1
ATOM 1671 N N . GLN B 1 5 ? -7.016 -54.406 11.07 1 43.81 5 GLN B N 1
ATOM 1672 C CA . GLN B 1 5 ? -6.859 -53.031 11.578 1 43.81 5 GLN B CA 1
ATOM 1673 C C . GLN B 1 5 ? -5.703 -52.312 10.883 1 43.81 5 GLN B C 1
ATOM 1675 O O . GLN B 1 5 ? -4.547 -52.719 11.016 1 43.81 5 GLN B O 1
ATOM 1680 N N . LEU B 1 6 ? -5.941 -51.781 9.695 1 40.66 6 LEU B N 1
ATOM 1681 C CA . LEU B 1 6 ? -4.945 -50.906 9.094 1 40.66 6 LEU B CA 1
ATOM 1682 C C . LEU B 1 6 ? -4.598 -49.75 10.031 1 40.66 6 LEU B C 1
ATOM 1684 O O . LEU B 1 6 ? -5.457 -48.938 10.359 1 40.66 6 LEU B O 1
ATOM 1688 N N . LEU B 1 7 ? -3.592 -49.969 10.844 1 42.12 7 LEU B N 1
ATOM 1689 C CA . LEU B 1 7 ? -2.965 -48.906 11.641 1 42.12 7 LEU B CA 1
ATOM 1690 C C . LEU B 1 7 ? -2.492 -47.781 10.75 1 42.12 7 LEU B C 1
ATOM 1692 O O . LEU B 1 7 ? -1.632 -47.969 9.891 1 42.12 7 LEU B O 1
ATOM 1696 N N . ALA B 1 8 ? -3.289 -46.688 10.609 1 41.56 8 ALA B N 1
ATOM 1697 C CA . ALA B 1 8 ? -2.891 -45.406 10.016 1 41.56 8 ALA B CA 1
ATOM 1698 C C . ALA B 1 8 ? -1.663 -44.844 10.719 1 41.56 8 ALA B C 1
ATOM 1700 O O . ALA B 1 8 ? -1.717 -44.5 11.906 1 41.56 8 ALA B O 1
ATOM 1701 N N . VAL B 1 9 ? -0.487 -45.188 10.25 1 39.41 9 VAL B N 1
ATOM 1702 C CA . VAL B 1 9 ? 0.746 -44.562 10.695 1 39.41 9 VAL B CA 1
ATOM 1703 C C . VAL B 1 9 ? 0.644 -43.031 10.508 1 39.41 9 VAL B C 1
ATOM 1705 O O . VAL B 1 9 ? 0.487 -42.562 9.383 1 39.41 9 VAL B O 1
ATOM 1708 N N . SER B 1 10 ? 0.183 -42.344 11.539 1 38.66 10 SER B N 1
ATOM 1709 C CA . SER B 1 10 ? 0.359 -40.906 11.602 1 38.66 10 SER B CA 1
ATOM 1710 C C . SER B 1 10 ? 1.822 -40.5 11.422 1 38.66 10 SER B C 1
ATOM 1712 O O . SER B 1 10 ? 2.652 -40.75 12.297 1 38.66 10 SER B O 1
ATOM 1714 N N . LEU B 1 11 ? 2.309 -40.562 10.18 1 39.94 11 LEU B N 1
ATOM 1715 C CA . LEU B 1 11 ? 3.633 -40 9.984 1 39.94 11 LEU B CA 1
ATOM 1716 C C . LEU B 1 11 ? 3.695 -38.562 10.57 1 39.94 11 LEU B C 1
ATOM 1718 O O . LEU B 1 11 ? 3.006 -37.688 10.094 1 39.94 11 LEU B O 1
ATOM 1722 N N . ALA B 1 12 ? 4.008 -38.531 11.812 1 38.84 12 ALA B N 1
ATOM 1723 C CA . ALA B 1 12 ? 4.426 -37.281 12.383 1 38.84 12 ALA B CA 1
ATOM 1724 C C . ALA B 1 12 ? 5.578 -36.656 11.586 1 38.84 12 ALA B C 1
ATOM 1726 O O . ALA B 1 12 ? 6.699 -37.156 11.625 1 38.84 12 ALA B O 1
ATOM 1727 N N . ALA B 1 13 ? 5.355 -36.062 10.406 1 38.5 13 ALA B N 1
ATOM 1728 C CA . ALA B 1 13 ? 6.43 -35.25 9.812 1 38.5 13 ALA B CA 1
ATOM 1729 C C . ALA B 1 13 ? 7.031 -34.312 10.836 1 38.5 13 ALA B C 1
ATOM 1731 O O . ALA B 1 13 ? 6.32 -33.469 11.406 1 38.5 13 ALA B O 1
ATOM 1732 N N . GLY B 1 14 ? 7.992 -34.781 11.57 1 38.94 14 GLY B N 1
ATOM 1733 C CA . GLY B 1 14 ? 8.789 -33.875 12.398 1 38.94 14 GLY B CA 1
ATOM 1734 C C . GLY B 1 14 ? 9.008 -32.531 11.773 1 38.94 14 GLY B C 1
ATOM 1735 O O . GLY B 1 14 ? 9.281 -32.406 10.57 1 38.94 14 GLY B O 1
ATOM 1736 N N . MET B 1 15 ? 8.359 -31.547 12.359 1 38.16 15 MET B N 1
ATOM 1737 C CA . MET B 1 15 ? 8.656 -30.188 11.945 1 38.16 15 MET B CA 1
ATOM 1738 C C . MET B 1 15 ? 10.156 -29.953 11.867 1 38.16 15 MET B C 1
ATOM 1740 O O . MET B 1 15 ? 10.867 -30.109 12.859 1 38.16 15 MET B O 1
ATOM 1744 N N . LEU B 1 16 ? 10.859 -30.328 10.805 1 37.91 16 LEU B N 1
ATOM 1745 C CA . LEU B 1 16 ? 12.242 -29.875 10.672 1 37.91 16 LEU B CA 1
ATOM 1746 C C . LEU B 1 16 ? 12.398 -28.453 11.219 1 37.91 16 LEU B C 1
ATOM 1748 O O . LEU B 1 16 ? 11.484 -27.641 11.086 1 37.91 16 LEU B O 1
ATOM 1752 N N . PRO B 1 17 ? 13.219 -28.328 12.234 1 43.03 17 PRO B N 1
ATOM 1753 C CA . PRO B 1 17 ? 13.438 -26.969 12.727 1 43.03 17 PRO B CA 1
ATOM 1754 C C . PRO B 1 17 ? 13.57 -25.953 11.602 1 43.03 17 PRO B C 1
ATOM 1756 O O . PRO B 1 17 ? 14.125 -26.25 10.539 1 43.03 17 PRO B O 1
ATOM 1759 N N . VAL B 1 18 ? 12.586 -25.094 11.453 1 44.22 18 VAL B N 1
ATOM 1760 C CA . VAL B 1 18 ? 12.75 -24.016 10.5 1 44.22 18 VAL B CA 1
ATOM 1761 C C . VAL B 1 18 ? 14.18 -23.469 10.562 1 44.22 18 VAL B C 1
ATOM 1763 O O . VAL B 1 18 ? 14.617 -22.984 11.609 1 44.22 18 VAL B O 1
ATOM 1766 N N . ARG B 1 19 ? 15.188 -24.109 9.883 1 43.81 19 ARG B N 1
ATOM 1767 C CA . ARG B 1 19 ? 16.516 -23.531 9.734 1 43.81 19 ARG B CA 1
ATOM 1768 C C . ARG B 1 19 ? 16.453 -22 9.742 1 43.81 19 ARG B C 1
ATOM 1770 O O . ARG B 1 19 ? 15.609 -21.406 9.078 1 43.81 19 ARG B O 1
ATOM 1777 N N . ALA B 1 20 ? 16.984 -21.297 10.859 1 47.75 20 ALA B N 1
ATOM 1778 C CA . ALA B 1 20 ? 17.234 -19.859 10.961 1 47.75 20 ALA B CA 1
ATOM 1779 C C . ALA B 1 20 ? 17.797 -19.312 9.656 1 47.75 20 ALA B C 1
ATOM 1781 O O . ALA B 1 20 ? 18.656 -19.922 9.031 1 47.75 20 ALA B O 1
ATOM 1782 N N . SER B 1 21 ? 17.109 -18.422 8.992 1 57.66 21 SER B N 1
ATOM 1783 C CA . SER B 1 21 ? 17.594 -17.891 7.727 1 57.66 21 SER B CA 1
ATOM 1784 C C . SER B 1 21 ? 19.062 -17.453 7.832 1 57.66 21 SER B C 1
ATOM 1786 O O . SER B 1 21 ? 19.453 -16.828 8.82 1 57.66 21 SER B O 1
ATOM 1788 N N . SER B 1 22 ? 19.953 -18.219 7.234 1 77.5 22 SER B N 1
ATOM 1789 C CA . SER B 1 22 ? 21.375 -17.906 7.07 1 77.5 22 SER B CA 1
ATOM 1790 C C . SER B 1 22 ? 21.578 -16.531 6.457 1 77.5 22 SER B C 1
ATOM 1792 O O . SER B 1 22 ? 22.703 -16.031 6.371 1 77.5 22 SER B O 1
ATOM 1794 N N . CYS B 1 23 ? 20.547 -15.773 6.242 1 88.69 23 CYS B N 1
ATOM 1795 C CA . CYS B 1 23 ? 20.719 -14.492 5.566 1 88.69 23 CYS B CA 1
ATOM 1796 C C . CYS B 1 23 ? 20.844 -13.352 6.57 1 88.69 23 CYS B C 1
ATOM 1798 O O . CYS B 1 23 ? 20.312 -13.438 7.68 1 88.69 23 CYS B O 1
ATOM 1800 N N . ARG B 1 24 ? 21.516 -12.352 6.191 1 90.5 24 ARG B N 1
ATOM 1801 C CA . ARG B 1 24 ? 21.75 -11.195 7.043 1 90.5 24 ARG B CA 1
ATOM 1802 C C . ARG B 1 24 ? 20.438 -10.461 7.344 1 90.5 24 ARG B C 1
ATOM 1804 O O . ARG B 1 24 ? 19.609 -10.273 6.453 1 90.5 24 ARG B O 1
ATOM 1811 N N . PRO B 1 25 ? 20.328 -10.117 8.609 1 93.88 25 PRO B N 1
ATOM 1812 C CA . PRO B 1 25 ? 19.141 -9.312 8.938 1 93.88 25 PRO B CA 1
ATOM 1813 C C . PRO B 1 25 ? 19.156 -7.957 8.234 1 93.88 25 PRO B C 1
ATOM 1815 O O . PRO B 1 25 ? 20.203 -7.5 7.766 1 93.88 25 PRO B O 1
ATOM 1818 N N . PHE B 1 26 ? 18 -7.336 8.164 1 96.06 26 PHE B N 1
ATOM 1819 C CA . PHE B 1 26 ? 17.953 -5.98 7.633 1 96.06 26 PHE B CA 1
ATOM 1820 C C . PHE B 1 26 ? 18.75 -5.02 8.5 1 96.06 26 PHE B C 1
ATOM 1822 O O . PHE B 1 26 ? 18.719 -5.117 9.734 1 96.06 26 PHE B O 1
ATOM 1829 N N . PRO B 1 27 ? 19.469 -4.172 7.902 1 95.31 27 PRO B N 1
ATOM 1830 C CA . PRO B 1 27 ? 20.266 -3.225 8.695 1 95.31 27 PRO B CA 1
ATOM 1831 C C . PRO B 1 27 ? 19.391 -2.225 9.453 1 95.31 27 PRO B C 1
ATOM 1833 O O . PRO B 1 27 ? 18.234 -1.982 9.062 1 95.31 27 PRO B O 1
ATOM 1836 N N . SER B 1 28 ? 19.906 -1.654 10.469 1 94.31 28 SER B N 1
ATOM 1837 C CA . SER B 1 28 ? 19.188 -0.678 11.273 1 94.31 28 SER B CA 1
ATOM 1838 C C . SER B 1 28 ? 18.859 0.575 10.469 1 94.31 28 SER B C 1
ATOM 1840 O O . SER B 1 28 ? 17.938 1.32 10.812 1 94.31 28 SER B O 1
ATOM 1842 N N . SER B 1 29 ? 19.562 0.816 9.391 1 95.25 29 SER B N 1
ATOM 1843 C CA . SER B 1 29 ? 19.406 2.021 8.578 1 95.25 29 SER B CA 1
ATOM 1844 C C . SER B 1 29 ? 18.094 2.002 7.805 1 95.25 29 SER B C 1
ATOM 1846 O O . SER B 1 29 ? 17.719 2.998 7.18 1 95.25 29 SER B O 1
ATOM 1848 N N . VAL B 1 30 ? 17.391 0.883 7.918 1 96.62 30 VAL B N 1
ATOM 1849 C CA . VAL B 1 30 ? 16.156 0.856 7.125 1 96.62 30 VAL B CA 1
ATOM 1850 C C . VAL B 1 30 ? 14.945 0.871 8.055 1 96.62 30 VAL B C 1
ATOM 1852 O O . VAL B 1 30 ? 13.812 0.673 7.602 1 96.62 30 VAL B O 1
ATOM 1855 N N . ILE B 1 31 ? 15.164 1.071 9.344 1 96.44 31 ILE B N 1
ATOM 1856 C CA . ILE B 1 31 ? 14.062 1.161 10.297 1 96.44 31 ILE B CA 1
ATOM 1857 C C . ILE B 1 31 ? 13.414 2.543 10.203 1 96.44 31 ILE B C 1
ATOM 1859 O O . ILE B 1 31 ? 14.078 3.561 10.406 1 96.44 31 ILE B O 1
ATOM 1863 N N . GLU B 1 32 ? 12.164 2.535 9.875 1 96.19 32 GLU B N 1
ATOM 1864 C CA . GLU B 1 32 ? 11.414 3.783 9.75 1 96.19 32 GLU B CA 1
ATOM 1865 C C . GLU B 1 32 ? 11.523 4.621 11.023 1 96.19 32 GLU B C 1
ATOM 1867 O O . GLU B 1 32 ? 11.547 4.078 12.133 1 96.19 32 GLU B O 1
ATOM 1872 N N . PHE B 1 33 ? 11.57 5.969 10.906 1 96.62 33 PHE B N 1
ATOM 1873 C CA . PHE B 1 33 ? 11.578 6.953 11.984 1 96.62 33 PHE B CA 1
ATOM 1874 C C . PHE B 1 33 ? 12.852 6.84 12.812 1 96.62 33 PHE B C 1
ATOM 1876 O O . PHE B 1 33 ? 12.891 7.254 13.969 1 96.62 33 PHE B O 1
ATOM 1883 N N . SER B 1 34 ? 13.859 6.203 12.227 1 95.12 34 SER B N 1
ATOM 1884 C CA . SER B 1 34 ? 15.117 6.062 12.945 1 95.12 34 SER B CA 1
ATOM 1885 C C . SER B 1 34 ? 16.156 7.051 12.438 1 95.12 34 SER B C 1
ATOM 1887 O O . SER B 1 34 ? 16.109 7.473 11.281 1 95.12 34 SER B O 1
ATOM 1889 N N . TYR B 1 35 ? 17.047 7.328 13.359 1 92.62 35 TYR B N 1
ATOM 1890 C CA . TYR B 1 35 ? 18.188 8.156 12.977 1 92.62 35 TYR B CA 1
ATOM 1891 C C . TYR B 1 35 ? 19.078 7.434 11.969 1 92.62 35 TYR B C 1
ATOM 1893 O O . TYR B 1 35 ? 19.359 6.246 12.125 1 92.62 35 TYR B O 1
ATOM 1901 N N . GLY B 1 36 ? 19.469 8.117 10.93 1 92.69 36 GLY B N 1
ATOM 1902 C CA . GLY B 1 36 ? 20.359 7.535 9.945 1 92.69 36 GLY B CA 1
ATOM 1903 C C . GLY B 1 36 ? 19.641 6.719 8.891 1 92.69 36 GLY B C 1
ATOM 1904 O O . GLY B 1 36 ? 20.281 6.039 8.078 1 92.69 36 GLY B O 1
ATOM 1905 N N . PHE B 1 37 ? 18.375 6.824 8.938 1 97.31 37 PHE B N 1
ATOM 1906 C CA . PHE B 1 37 ? 17.594 6.105 7.934 1 97.31 37 PHE B CA 1
ATOM 1907 C C . PHE B 1 37 ? 18.078 6.449 6.527 1 97.31 37 PHE B C 1
ATOM 1909 O O . PHE B 1 37 ? 18.312 7.621 6.215 1 97.31 37 PHE B O 1
ATOM 1916 N N . LYS B 1 38 ? 18.172 5.348 5.699 1 96.44 38 LYS B N 1
ATOM 1917 C CA . LYS B 1 38 ? 18.453 5.477 4.27 1 96.44 38 LYS B CA 1
ATOM 1918 C C . LYS B 1 38 ? 17.672 4.441 3.465 1 96.44 38 LYS B C 1
ATOM 1920 O O . LYS B 1 38 ? 17.688 3.254 3.795 1 96.44 38 LYS B O 1
ATOM 1925 N N . GLN B 1 39 ? 16.953 4.977 2.48 1 97.56 39 GLN B N 1
ATOM 1926 C CA . GLN B 1 39 ? 16.297 4.023 1.593 1 97.56 39 GLN B CA 1
ATOM 1927 C C . GLN B 1 39 ? 17.312 3.123 0.896 1 97.56 39 GLN B C 1
ATOM 1929 O O . GLN B 1 39 ? 18.25 3.609 0.276 1 97.56 39 GLN B O 1
ATOM 1934 N N . PRO B 1 40 ? 17.094 1.855 1.017 1 97.31 40 PRO B N 1
ATOM 1935 C CA . PRO B 1 40 ? 17.984 0.956 0.28 1 97.31 40 PRO B CA 1
ATOM 1936 C C . PRO B 1 40 ? 17.672 0.915 -1.215 1 97.31 40 PRO B C 1
ATOM 1938 O O . PRO B 1 40 ? 16.594 1.358 -1.642 1 97.31 40 PRO B O 1
ATOM 1941 N N . ASP B 1 41 ? 18.609 0.419 -1.99 1 97 41 ASP B N 1
ATOM 1942 C CA . ASP B 1 41 ? 18.359 0.124 -3.398 1 97 41 ASP B CA 1
ATOM 1943 C C . ASP B 1 41 ? 17.484 -1.118 -3.551 1 97 41 ASP B C 1
ATOM 1945 O O . ASP B 1 41 ? 17.531 -2.02 -2.711 1 97 41 ASP B O 1
ATOM 1949 N N . PRO B 1 42 ? 16.688 -1.104 -4.59 1 98 42 PRO B N 1
ATOM 1950 C CA . PRO B 1 42 ? 15.922 -2.334 -4.824 1 98 42 PRO B CA 1
ATOM 1951 C C . PRO B 1 42 ? 16.828 -3.547 -5.047 1 98 42 PRO B C 1
ATOM 1953 O O . PRO B 1 42 ? 17.859 -3.436 -5.695 1 98 42 PRO B O 1
ATOM 1956 N N . PRO B 1 43 ? 16.438 -4.633 -4.555 1 97.81 43 PRO B N 1
ATOM 1957 C CA . PRO B 1 43 ? 17.266 -5.84 -4.707 1 97.81 43 PRO B CA 1
ATOM 1958 C C . PRO B 1 43 ? 16.953 -6.598 -5.996 1 97.81 43 PRO B C 1
ATOM 1960 O O . PRO B 1 43 ? 15.891 -6.426 -6.586 1 97.81 43 PRO B O 1
ATOM 1963 N N . ILE B 1 44 ? 17.922 -7.406 -6.406 1 98.12 44 ILE B N 1
ATOM 1964 C CA . ILE B 1 44 ? 17.656 -8.523 -7.305 1 98.12 44 ILE B CA 1
ATOM 1965 C C . ILE B 1 44 ? 17.031 -9.672 -6.523 1 98.12 44 ILE B C 1
ATOM 1967 O O . ILE B 1 44 ? 17.562 -10.094 -5.488 1 98.12 44 ILE B O 1
ATOM 1971 N N . ILE B 1 45 ? 15.875 -10.148 -6.973 1 97.81 45 ILE B N 1
ATOM 1972 C CA . ILE B 1 45 ? 15.18 -11.148 -6.176 1 97.81 45 ILE B CA 1
ATOM 1973 C C . ILE B 1 45 ? 15.469 -12.539 -6.738 1 97.81 45 ILE B C 1
ATOM 1975 O O . ILE B 1 45 ? 15.883 -12.68 -7.891 1 97.81 45 ILE B O 1
ATOM 1979 N N . LYS B 1 46 ? 15.289 -13.539 -5.844 1 96.69 46 LYS B N 1
ATOM 1980 C CA . LYS B 1 46 ? 15.281 -14.922 -6.316 1 96.69 46 LYS B CA 1
ATOM 1981 C C . LYS B 1 46 ? 13.984 -15.242 -7.055 1 96.69 46 LYS B C 1
ATOM 1983 O O . LYS B 1 46 ? 13 -15.656 -6.441 1 96.69 46 LYS B O 1
ATOM 1988 N N . ALA B 1 47 ? 14.031 -15.156 -8.258 1 93.31 47 ALA B N 1
ATOM 1989 C CA . ALA B 1 47 ? 12.82 -15.102 -9.07 1 93.31 47 ALA B CA 1
ATOM 1990 C C . ALA B 1 47 ? 12.312 -16.516 -9.383 1 93.31 47 ALA B C 1
ATOM 1992 O O . ALA B 1 47 ? 11.109 -16.734 -9.516 1 93.31 47 ALA B O 1
ATOM 1993 N N . LYS B 1 48 ? 13.258 -17.469 -9.664 1 96.5 48 LYS B N 1
ATOM 1994 C CA . LYS B 1 48 ? 12.797 -18.844 -9.844 1 96.5 48 LYS B CA 1
ATOM 1995 C C . LYS B 1 48 ? 12.422 -19.484 -8.508 1 96.5 48 LYS B C 1
ATOM 1997 O O . LYS B 1 48 ? 13.25 -19.578 -7.605 1 96.5 48 LYS B O 1
ATOM 2002 N N . PHE B 1 49 ? 11.133 -19.859 -8.422 1 97.19 49 PHE B N 1
ATOM 2003 C CA . PHE B 1 49 ? 10.734 -20.453 -7.145 1 97.19 49 PHE B CA 1
ATOM 2004 C C . PHE B 1 49 ? 9.484 -21.297 -7.309 1 97.19 49 PHE B C 1
ATOM 2006 O O . PHE B 1 49 ? 8.789 -21.203 -8.328 1 97.19 49 PHE B O 1
ATOM 2013 N N . GLU B 1 50 ? 9.219 -22.156 -6.387 1 98.19 50 GLU B N 1
ATOM 2014 C CA . GLU B 1 50 ? 7.957 -22.844 -6.125 1 98.19 50 GLU B CA 1
ATOM 2015 C C . GLU B 1 50 ? 7.512 -22.641 -4.68 1 98.19 50 GLU B C 1
ATOM 2017 O O . GLU B 1 50 ? 8.344 -22.578 -3.771 1 98.19 50 GLU B O 1
ATOM 2022 N N . ALA B 1 51 ? 6.219 -22.531 -4.535 1 98.31 51 ALA B N 1
ATOM 2023 C CA . ALA B 1 51 ? 5.73 -22.203 -3.201 1 98.31 51 ALA B CA 1
ATOM 2024 C C . ALA B 1 51 ? 4.27 -22.609 -3.035 1 98.31 51 ALA B C 1
ATOM 2026 O O . ALA B 1 51 ? 3.529 -22.703 -4.02 1 98.31 51 ALA B O 1
ATOM 2027 N N . SER B 1 52 ? 3.889 -22.891 -1.776 1 98.62 52 SER B N 1
ATOM 2028 C CA . SER B 1 52 ? 2.477 -22.828 -1.414 1 98.62 52 SER B CA 1
ATOM 2029 C C . SER B 1 52 ? 1.995 -21.391 -1.312 1 98.62 52 SER B C 1
ATOM 2031 O O . SER B 1 52 ? 2.777 -20.484 -1.003 1 98.62 52 SER B O 1
ATOM 2033 N N . PHE B 1 53 ? 0.679 -21.188 -1.665 1 98.06 53 PHE B N 1
ATOM 2034 C CA . PHE B 1 53 ? 0.191 -19.828 -1.567 1 98.06 53 PHE B CA 1
ATOM 2035 C C . PHE B 1 53 ? -1.265 -19.797 -1.116 1 98.06 53 PHE B C 1
ATOM 2037 O O . PHE B 1 53 ? -1.969 -20.812 -1.217 1 98.06 53 PHE B O 1
ATOM 2044 N N . ILE B 1 54 ? -1.712 -18.656 -0.562 1 98.06 54 ILE B N 1
ATOM 2045 C CA . ILE B 1 54 ? -3.104 -18.234 -0.41 1 98.06 54 ILE B CA 1
ATOM 2046 C C . ILE B 1 54 ? -3.316 -16.891 -1.087 1 98.06 54 ILE B C 1
ATOM 2048 O O . ILE B 1 54 ? -2.41 -16.047 -1.117 1 98.06 54 ILE B O 1
ATOM 2052 N N . GLN B 1 55 ? -4.492 -16.703 -1.666 1 97.69 55 GLN B N 1
ATOM 2053 C CA . GLN B 1 55 ? -4.832 -15.438 -2.324 1 97.69 55 GLN B CA 1
ATOM 2054 C 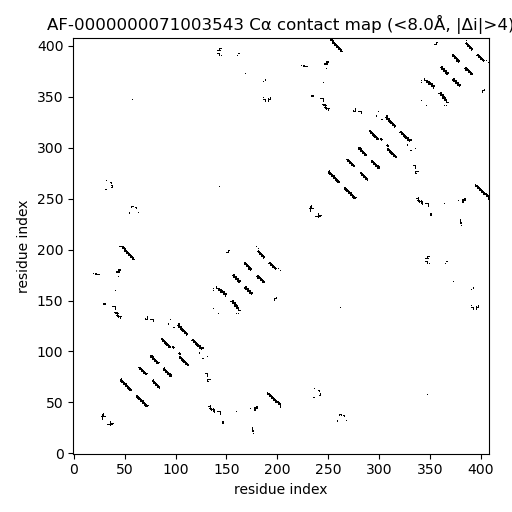C . GLN B 1 55 ? -6.289 -15.062 -2.076 1 97.69 55 GLN B C 1
ATOM 2056 O O . GLN B 1 55 ? -7.172 -15.914 -2.123 1 97.69 55 GLN B O 1
ATOM 2061 N N . HIS B 1 56 ? -6.5 -13.914 -1.741 1 98.06 56 HIS B N 1
ATOM 2062 C CA . HIS B 1 56 ? -7.828 -13.312 -1.654 1 98.06 56 HIS B CA 1
ATOM 2063 C C . HIS B 1 56 ? -7.969 -12.141 -2.615 1 98.06 56 HIS B C 1
ATOM 2065 O O . HIS B 1 56 ? -7.281 -11.125 -2.469 1 98.06 56 HIS B O 1
ATOM 2071 N N . LYS B 1 57 ? -8.766 -12.352 -3.605 1 96.81 57 LYS B N 1
ATOM 2072 C CA . LYS B 1 57 ? -9.117 -11.305 -4.562 1 96.81 57 LYS B CA 1
ATOM 2073 C C . LYS B 1 57 ? -10.562 -10.852 -4.375 1 96.81 57 LYS B C 1
ATOM 2075 O O . LYS B 1 57 ? -11.461 -11.68 -4.227 1 96.81 57 LYS B O 1
ATOM 2080 N N . TRP B 1 58 ? -10.766 -9.562 -4.32 1 97.69 58 TRP B N 1
ATOM 2081 C CA . TRP B 1 58 ? -12.141 -9.07 -4.273 1 97.69 58 TRP B CA 1
ATOM 2082 C C . TRP B 1 58 ? -12.281 -7.793 -5.098 1 97.69 58 TRP B C 1
ATOM 2084 O O . TRP B 1 58 ? -11.289 -7.129 -5.406 1 97.69 58 TRP B O 1
ATOM 2094 N N . ASN B 1 59 ? -13.414 -7.547 -5.492 1 96.25 59 ASN B N 1
ATOM 2095 C CA . ASN B 1 59 ? -13.844 -6.281 -6.086 1 96.25 59 ASN B CA 1
ATOM 2096 C C . ASN B 1 59 ? -15.305 -5.973 -5.754 1 96.25 59 ASN B C 1
ATOM 2098 O O . ASN B 1 59 ? -15.867 -6.535 -4.816 1 96.25 59 ASN B O 1
ATOM 2102 N N . GLN B 1 60 ? -15.883 -5.02 -6.445 1 92.44 60 GLN B N 1
ATOM 2103 C CA . GLN B 1 60 ? -17.234 -4.602 -6.094 1 92.44 60 GLN B CA 1
ATOM 2104 C C . GLN B 1 60 ? -18.25 -5.699 -6.395 1 92.44 60 GLN B C 1
ATOM 2106 O O . GLN B 1 60 ? -19.359 -5.695 -5.855 1 92.44 60 GLN B O 1
ATOM 2111 N N . ASN B 1 61 ? -17.812 -6.758 -7.148 1 92.06 61 ASN B N 1
ATOM 2112 C CA . ASN B 1 61 ? -18.781 -7.734 -7.621 1 92.06 61 ASN B CA 1
ATOM 2113 C C . ASN B 1 61 ? -18.484 -9.133 -7.078 1 92.06 61 ASN B C 1
ATOM 2115 O O . ASN B 1 61 ? -19.344 -10.008 -7.105 1 92.06 61 ASN B O 1
ATOM 2119 N N . LEU B 1 62 ? -17.312 -9.281 -6.594 1 91.25 62 LEU B N 1
ATOM 2120 C CA . LEU B 1 62 ? -16.984 -10.672 -6.266 1 91.25 62 LEU B CA 1
ATOM 2121 C C . LEU B 1 62 ? -15.914 -10.742 -5.188 1 91.25 62 LEU B C 1
ATOM 2123 O O . LEU B 1 62 ? -15.234 -9.75 -4.918 1 91.25 62 LEU B O 1
ATOM 2127 N N . THR B 1 63 ? -15.922 -11.867 -4.508 1 95.38 63 THR B N 1
ATOM 2128 C CA . THR B 1 63 ? -14.836 -12.32 -3.648 1 95.38 63 THR B CA 1
ATOM 2129 C C . THR B 1 63 ? -14.383 -13.727 -4.047 1 95.38 63 THR B C 1
ATOM 2131 O O . THR B 1 63 ? -15.211 -14.578 -4.375 1 95.38 63 THR B O 1
ATOM 2134 N N . HIS B 1 64 ? -13.062 -13.828 -4.211 1 94.94 64 HIS B N 1
ATOM 2135 C CA . HIS B 1 64 ? -12.477 -15.109 -4.578 1 94.94 64 HIS B CA 1
ATOM 2136 C C . HIS B 1 64 ? -11.281 -15.438 -3.691 1 94.94 64 HIS B C 1
ATOM 2138 O O . HIS B 1 64 ? -10.305 -14.688 -3.652 1 94.94 64 HIS B O 1
ATOM 2144 N N . ILE B 1 65 ? -11.43 -16.5 -2.936 1 96.62 65 ILE B N 1
ATOM 2145 C CA . ILE B 1 65 ? -10.352 -17.016 -2.098 1 96.62 65 ILE B CA 1
ATOM 2146 C C . ILE B 1 65 ? -9.844 -18.328 -2.656 1 96.62 65 ILE B C 1
ATOM 2148 O O . ILE B 1 65 ? -10.633 -19.234 -2.955 1 96.62 65 ILE B O 1
ATOM 2152 N N . THR B 1 66 ? -8.539 -18.375 -2.809 1 96 66 THR B N 1
ATOM 2153 C CA . THR B 1 66 ? -7.977 -19.609 -3.355 1 96 66 THR B CA 1
ATOM 2154 C C . THR B 1 66 ? -6.641 -19.938 -2.691 1 96 66 THR B C 1
ATOM 2156 O O . THR B 1 66 ? -6.035 -19.078 -2.055 1 96 66 THR B O 1
ATOM 2159 N N . ASN B 1 67 ? -6.305 -21.172 -2.711 1 97.19 67 ASN B N 1
ATOM 2160 C CA . ASN B 1 67 ? -5.008 -21.641 -2.238 1 97.19 67 ASN B CA 1
ATOM 2161 C C . ASN B 1 67 ? -4.48 -22.781 -3.104 1 97.19 67 ASN B C 1
ATOM 2163 O O . ASN B 1 67 ? -5.25 -23.453 -3.797 1 97.19 67 ASN B O 1
ATOM 2167 N N . GLY B 1 68 ? -3.18 -22.906 -3.109 1 98.25 68 GLY B N 1
ATOM 2168 C CA . GLY B 1 68 ? -2.58 -23.938 -3.941 1 98.25 68 GLY B CA 1
ATOM 2169 C C . GLY B 1 68 ? -1.068 -23.844 -4.016 1 98.25 68 GLY B C 1
ATOM 2170 O O . GLY B 1 68 ? -0.406 -23.578 -3.012 1 98.25 68 GLY B O 1
ATOM 2171 N N . PHE B 1 69 ? -0.56 -24.234 -5.121 1 98.56 69 PHE B N 1
ATOM 2172 C CA . PHE B 1 69 ? 0.876 -24.266 -5.371 1 98.56 69 PHE B CA 1
ATOM 2173 C C . PHE B 1 69 ? 1.223 -23.484 -6.633 1 98.56 69 PHE B C 1
ATOM 2175 O O . PHE B 1 69 ? 0.486 -23.531 -7.621 1 98.56 69 PHE B O 1
ATOM 2182 N N . ILE B 1 70 ? 2.342 -22.75 -6.527 1 98.5 70 ILE B N 1
ATOM 2183 C CA . ILE B 1 70 ? 2.715 -21.875 -7.633 1 98.5 70 ILE B CA 1
ATOM 2184 C C . ILE B 1 70 ? 4.164 -22.141 -8.031 1 98.5 70 ILE B C 1
ATOM 2186 O O . ILE B 1 70 ? 5.008 -22.438 -7.18 1 98.5 70 ILE B O 1
ATOM 2190 N N . TYR B 1 71 ? 4.422 -22.078 -9.328 1 98.12 71 TYR B N 1
ATOM 2191 C CA . TYR B 1 71 ? 5.746 -22.094 -9.938 1 98.12 71 TYR B CA 1
ATOM 2192 C C . TYR B 1 71 ? 6 -20.797 -10.719 1 98.12 71 TYR B C 1
ATOM 2194 O O . TYR B 1 71 ? 5.191 -20.406 -11.562 1 98.12 71 TYR B O 1
ATOM 2202 N N . ASN B 1 72 ? 6.996 -20.141 -10.398 1 98.06 72 ASN B N 1
ATOM 2203 C CA . ASN B 1 72 ? 7.461 -18.969 -11.148 1 98.06 72 ASN B CA 1
ATOM 2204 C C . ASN B 1 72 ? 8.781 -19.266 -11.852 1 98.06 72 ASN B C 1
ATOM 2206 O O . ASN B 1 72 ? 9.797 -19.531 -11.203 1 98.06 72 ASN B O 1
ATOM 2210 N N . SER B 1 73 ? 8.812 -19.203 -13.164 1 97.56 73 SER B N 1
ATOM 2211 C CA . SER B 1 73 ? 10 -19.516 -13.945 1 97.56 73 SER B CA 1
ATOM 2212 C C . SER B 1 73 ? 10.273 -18.438 -14.984 1 97.56 73 SER B C 1
ATOM 2214 O O . SER B 1 73 ? 9.961 -18.609 -16.172 1 97.56 73 SER B O 1
ATOM 2216 N N . PRO B 1 74 ? 11.008 -17.406 -14.555 1 96.5 74 PRO B N 1
ATOM 2217 C CA . PRO B 1 74 ? 11.289 -16.344 -15.523 1 96.5 74 PRO B CA 1
ATOM 2218 C C . PRO B 1 74 ? 12.125 -16.812 -16.703 1 96.5 74 PRO B C 1
ATOM 2220 O O . PRO B 1 74 ? 11.922 -16.375 -17.828 1 96.5 74 PRO B O 1
ATOM 2223 N N . SER B 1 75 ? 13.062 -17.703 -16.469 1 95.44 75 SER B N 1
ATOM 2224 C CA . SER B 1 75 ? 13.938 -18.172 -17.547 1 95.44 75 SER B CA 1
ATOM 2225 C C . SER B 1 75 ? 13.141 -18.906 -18.609 1 95.44 75 SER B C 1
ATOM 2227 O O . SER B 1 75 ? 13.523 -18.922 -19.781 1 95.44 75 SER B O 1
ATOM 2229 N N . GLN B 1 76 ? 12.062 -19.531 -18.219 1 97.06 76 GLN B N 1
ATOM 2230 C CA . GLN B 1 76 ? 11.234 -20.266 -19.172 1 97.06 76 GLN B CA 1
ATOM 2231 C C . GLN B 1 76 ? 9.969 -19.5 -19.516 1 97.06 76 GLN B C 1
ATOM 2233 O O . GLN B 1 76 ? 9.094 -20 -20.219 1 97.06 76 GLN B O 1
ATOM 2238 N N . ASN B 1 77 ? 9.758 -18.359 -18.938 1 97.56 77 ASN B N 1
ATOM 2239 C CA . ASN B 1 77 ? 8.703 -17.406 -19.234 1 97.56 77 ASN B CA 1
ATOM 2240 C C . ASN B 1 77 ? 7.32 -17.969 -18.922 1 97.56 77 ASN B C 1
ATOM 2242 O O . ASN B 1 77 ? 6.398 -17.844 -19.734 1 97.56 77 ASN B O 1
ATOM 2246 N N . PHE B 1 78 ? 7.227 -18.562 -17.766 1 97.88 78 PHE B N 1
ATOM 2247 C CA . PHE B 1 78 ? 5.875 -19 -17.438 1 97.88 78 PHE B CA 1
ATOM 2248 C C . PHE B 1 78 ? 5.633 -18.938 -15.93 1 97.88 78 PHE B C 1
ATOM 2250 O O . PHE B 1 78 ? 6.582 -18.875 -15.141 1 97.88 78 PHE B O 1
ATOM 2257 N N . VAL B 1 79 ? 4.41 -18.891 -15.547 1 98.38 79 VAL B N 1
ATOM 2258 C CA . VAL B 1 79 ? 3.889 -19.094 -14.203 1 98.38 79 VAL B CA 1
ATOM 2259 C C . VAL B 1 79 ? 2.846 -20.219 -14.227 1 98.38 79 VAL B C 1
ATOM 2261 O O . VAL B 1 79 ? 1.943 -20.219 -15.07 1 98.38 79 VAL B O 1
ATOM 2264 N N . ARG B 1 80 ? 3.02 -21.141 -13.398 1 98.69 80 ARG B N 1
ATOM 2265 C CA . ARG B 1 80 ? 1.995 -22.172 -13.227 1 98.69 80 ARG B CA 1
ATOM 2266 C C . ARG B 1 80 ? 1.344 -22.078 -11.852 1 98.69 80 ARG B C 1
ATOM 2268 O O . ARG B 1 80 ? 2.033 -21.906 -10.844 1 98.69 80 ARG B O 1
ATOM 2275 N N . VAL B 1 81 ? 0.042 -22.141 -11.867 1 98.62 81 VAL B N 1
ATOM 2276 C CA . VAL B 1 81 ? -0.714 -22.047 -10.617 1 98.62 81 VAL B CA 1
ATOM 2277 C C . VAL B 1 81 ? -1.709 -23.203 -10.531 1 98.62 81 VAL B C 1
ATOM 2279 O O . VAL B 1 81 ? -2.553 -23.375 -11.414 1 98.62 81 VAL B O 1
ATOM 2282 N N . ASP B 1 82 ? -1.586 -23.984 -9.523 1 98.12 82 ASP B N 1
ATOM 2283 C CA . ASP B 1 82 ? -2.541 -25.031 -9.188 1 98.12 82 ASP B CA 1
ATOM 2284 C C . ASP B 1 82 ? -3.359 -24.656 -7.953 1 98.12 82 ASP B C 1
ATOM 2286 O O . ASP B 1 82 ? -2.805 -24.438 -6.875 1 98.12 82 ASP B O 1
ATOM 2290 N N . GLU B 1 83 ? -4.641 -24.547 -8.172 1 97.12 83 GLU B N 1
ATOM 2291 C CA . GLU B 1 83 ? -5.445 -23.969 -7.105 1 97.12 83 GLU B CA 1
ATOM 2292 C C . GLU B 1 83 ? -6.633 -24.859 -6.754 1 97.12 83 GLU B C 1
ATOM 2294 O O . GLU B 1 83 ? -7.141 -25.594 -7.609 1 97.12 83 GLU B O 1
ATOM 2299 N N . ALA B 1 84 ? -7.066 -24.812 -5.598 1 95.12 84 ALA B N 1
ATOM 2300 C CA . ALA B 1 84 ? -8.328 -25.344 -5.09 1 95.12 84 ALA B CA 1
ATOM 2301 C C . ALA B 1 84 ? -9.211 -24.234 -4.527 1 95.12 84 ALA B C 1
ATOM 2303 O O . ALA B 1 84 ? -8.727 -23.359 -3.803 1 95.12 84 ALA B O 1
ATOM 2304 N N . PHE B 1 85 ? -10.422 -24.219 -5.074 1 90.75 85 PHE B N 1
ATOM 2305 C CA . PHE B 1 85 ? -11.367 -23.219 -4.582 1 90.75 85 PHE B CA 1
ATOM 2306 C C . PHE B 1 85 ? -12.805 -23.703 -4.738 1 90.75 85 PHE B C 1
ATOM 2308 O O . PHE B 1 85 ? -13.133 -24.375 -5.719 1 90.75 85 PHE B O 1
ATOM 2315 N N . ASP B 1 86 ? -13.594 -23.391 -3.691 1 87 86 ASP B N 1
ATOM 2316 C CA . ASP B 1 86 ? -15.031 -23.594 -3.668 1 87 86 ASP B CA 1
ATOM 2317 C C . ASP B 1 86 ? -15.414 -24.906 -4.359 1 87 86 ASP B C 1
ATOM 2319 O O . ASP B 1 86 ? -16.234 -24.906 -5.281 1 87 86 ASP B O 1
ATOM 2323 N N . GLY B 1 87 ? -14.781 -25.938 -4.062 1 84.38 87 GLY B N 1
ATOM 2324 C CA . GLY B 1 87 ? -15.141 -27.266 -4.559 1 84.38 87 GLY B CA 1
ATOM 2325 C C . GLY B 1 87 ? -14.562 -27.562 -5.93 1 84.38 87 GLY B C 1
ATOM 2326 O O . GLY B 1 87 ? -14.961 -28.531 -6.578 1 84.38 87 GLY B O 1
ATOM 2327 N N . SER B 1 88 ? -13.719 -26.672 -6.352 1 90.38 88 SER B N 1
ATOM 2328 C CA . SER B 1 88 ? -13.148 -26.859 -7.68 1 90.38 88 SER B CA 1
ATOM 2329 C C . SER B 1 88 ? -11.625 -26.875 -7.637 1 90.38 88 SER B C 1
ATOM 2331 O O . SER B 1 88 ? -11.023 -26.359 -6.688 1 90.38 88 SER B O 1
ATOM 2333 N N . LEU B 1 89 ? -11.109 -27.609 -8.625 1 94.81 89 LEU B N 1
ATOM 2334 C CA . LEU B 1 89 ? -9.672 -27.609 -8.883 1 94.81 89 LEU B CA 1
ATOM 2335 C C . LEU B 1 89 ? -9.367 -26.953 -10.227 1 94.81 89 LEU B C 1
ATOM 2337 O O . LEU B 1 89 ? -10.109 -27.125 -11.195 1 94.81 89 LEU B O 1
ATOM 2341 N N . ALA B 1 90 ? -8.336 -26.188 -10.156 1 96.31 90 ALA B N 1
ATOM 2342 C CA . ALA B 1 90 ? -7.926 -25.578 -11.414 1 96.31 90 ALA B CA 1
ATOM 2343 C C . ALA B 1 90 ? -6.406 -25.516 -11.523 1 96.31 90 ALA B C 1
ATOM 2345 O O . ALA B 1 90 ? -5.715 -25.281 -10.531 1 96.31 90 ALA B O 1
ATOM 2346 N N . SER B 1 91 ? -5.918 -25.797 -12.703 1 97.62 91 SER B N 1
ATOM 2347 C CA . SER B 1 91 ? -4.52 -25.578 -13.055 1 97.62 91 SER B CA 1
ATOM 2348 C C . SER B 1 91 ? -4.387 -24.594 -14.211 1 97.62 91 SER B C 1
ATOM 2350 O O . SER B 1 91 ? -4.969 -24.797 -15.281 1 97.62 91 SER B O 1
ATOM 2352 N N . SER B 1 92 ? -3.664 -23.547 -13.953 1 98.19 92 SER B N 1
ATOM 2353 C CA . SER B 1 92 ? -3.412 -22.547 -14.984 1 98.19 92 SER B CA 1
ATOM 2354 C C . SER B 1 92 ? -1.935 -22.5 -15.359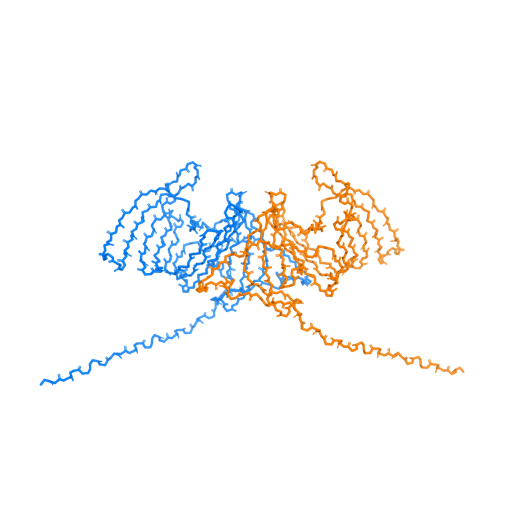 1 98.19 92 SER B C 1
ATOM 2356 O O . SER B 1 92 ? -1.067 -22.438 -14.492 1 98.19 92 SER B O 1
ATOM 2358 N N . PHE B 1 93 ? -1.688 -22.656 -16.594 1 98.62 93 PHE B N 1
ATOM 2359 C CA . PHE B 1 93 ? -0.364 -22.406 -17.156 1 98.62 93 PHE B CA 1
ATOM 2360 C C . PHE B 1 93 ? -0.346 -21.094 -17.938 1 98.62 93 PHE B C 1
ATOM 2362 O O . PHE B 1 93 ? -0.882 -21.016 -19.047 1 98.62 93 PHE B O 1
ATOM 2369 N N . PHE B 1 94 ? 0.297 -20.141 -17.375 1 98.44 94 PHE B N 1
ATOM 2370 C CA . PHE B 1 94 ? 0.422 -18.828 -18.016 1 98.44 94 PHE B CA 1
ATOM 2371 C C . PHE B 1 94 ? 1.727 -18.734 -18.797 1 98.44 94 PHE B C 1
ATOM 2373 O O . PHE B 1 94 ? 2.809 -18.719 -18.203 1 98.44 94 PHE B O 1
ATOM 2380 N N . ASN B 1 95 ? 1.627 -18.641 -20.062 1 98.56 95 ASN B N 1
ATOM 2381 C CA . ASN B 1 95 ? 2.764 -18.531 -20.969 1 98.56 95 ASN B CA 1
ATOM 2382 C C . ASN B 1 95 ? 3.088 -17.078 -21.312 1 98.56 95 ASN B C 1
ATOM 2384 O O . ASN B 1 95 ? 2.527 -16.516 -22.25 1 98.56 95 ASN B O 1
ATOM 2388 N N . TYR B 1 96 ? 4.07 -16.578 -20.656 1 97 96 TYR B N 1
ATOM 2389 C CA . TYR B 1 96 ? 4.414 -15.172 -20.812 1 97 96 TYR B CA 1
ATOM 2390 C C . TYR B 1 96 ? 5.312 -14.961 -22.031 1 97 96 TYR B C 1
ATOM 2392 O O . TYR B 1 96 ? 5.621 -13.828 -22.391 1 97 96 TYR B O 1
ATOM 2400 N N . ALA B 1 97 ? 5.699 -15.961 -22.672 1 97.31 97 ALA B N 1
ATOM 2401 C CA . ALA B 1 97 ? 6.375 -15.844 -23.969 1 97.31 97 ALA B CA 1
ATOM 2402 C C . ALA B 1 97 ? 5.379 -15.508 -25.078 1 97.31 97 ALA B C 1
ATOM 2404 O O . ALA B 1 97 ? 5.777 -15.102 -26.172 1 97.31 97 ALA B O 1
ATOM 2405 N N . ASN B 1 98 ? 4.16 -15.727 -24.766 1 97.69 98 ASN B N 1
ATOM 2406 C CA . ASN B 1 98 ? 3.092 -15.453 -25.719 1 97.69 98 ASN B CA 1
ATOM 2407 C C . ASN B 1 98 ? 2.047 -14.5 -25.141 1 97.69 98 ASN B C 1
ATOM 2409 O O . ASN B 1 98 ? 1.089 -14.945 -24.516 1 97.69 98 ASN B O 1
ATOM 2413 N N . THR B 1 99 ? 2.213 -13.227 -25.359 1 95.69 99 THR B N 1
ATOM 2414 C CA . THR B 1 99 ? 1.315 -12.18 -24.875 1 95.69 99 THR B CA 1
ATOM 2415 C C . THR B 1 99 ? 0.782 -11.344 -26.031 1 95.69 99 THR B C 1
ATOM 2417 O O . THR B 1 99 ? 1.355 -11.352 -27.125 1 95.69 99 THR B O 1
ATOM 2420 N N . THR B 1 100 ? -0.352 -10.758 -25.828 1 96.19 100 THR B N 1
ATOM 2421 C CA . THR B 1 100 ? -0.911 -9.867 -26.828 1 96.19 100 THR B CA 1
ATOM 2422 C C . THR B 1 100 ? -0.386 -8.445 -26.656 1 96.19 100 THR B C 1
ATOM 2424 O O . THR B 1 100 ? 0.306 -8.156 -25.672 1 96.19 100 THR B O 1
ATOM 2427 N N . LYS B 1 101 ? -0.793 -7.547 -27.562 1 93 101 LYS B N 1
ATOM 2428 C CA . LYS B 1 101 ? -0.418 -6.137 -27.469 1 93 101 LYS B CA 1
ATOM 2429 C C . LYS B 1 101 ? -1.071 -5.469 -26.266 1 93 101 LYS B C 1
ATOM 2431 O O . LYS B 1 101 ? -0.542 -4.492 -25.734 1 93 101 LYS B O 1
ATOM 2436 N N . GLU B 1 102 ? -2.195 -6.09 -25.797 1 90.25 102 GLU B N 1
ATOM 2437 C CA . GLU B 1 102 ? -2.922 -5.57 -24.641 1 90.25 102 GLU B CA 1
ATOM 2438 C C . GLU B 1 102 ? -2.43 -6.207 -23.344 1 90.25 102 GLU B C 1
ATOM 2440 O O . GLU B 1 102 ? -3.047 -6.043 -22.297 1 90.25 102 GLU B O 1
ATOM 2445 N N . ASN B 1 103 ? -1.397 -6.969 -23.422 1 88 103 ASN B N 1
ATOM 2446 C CA . ASN B 1 103 ? -0.721 -7.57 -22.281 1 88 103 ASN B CA 1
ATOM 2447 C C . ASN B 1 103 ? -1.529 -8.727 -21.688 1 88 103 ASN B C 1
ATOM 2449 O O . ASN B 1 103 ? -1.421 -9.023 -20.5 1 88 103 ASN B O 1
ATOM 2453 N N . LEU B 1 104 ? -2.367 -9.258 -22.547 1 95.69 104 LEU B N 1
ATOM 2454 C CA . LEU B 1 104 ? -2.986 -10.516 -22.141 1 95.69 104 LEU B CA 1
ATOM 2455 C C . LEU B 1 104 ? -2.014 -11.68 -22.297 1 95.69 104 LEU B C 1
ATOM 2457 O O . LEU B 1 104 ? -1.168 -11.664 -23.203 1 95.69 104 LEU B O 1
ATOM 2461 N N . VAL B 1 105 ? -2.174 -12.656 -21.438 1 96.88 105 VAL B N 1
ATOM 2462 C CA . VAL B 1 105 ? -1.231 -13.766 -21.375 1 96.88 105 VAL B CA 1
ATOM 2463 C C . VAL B 1 105 ? -1.93 -15.062 -21.797 1 96.88 105 VAL B C 1
ATOM 2465 O O . VAL B 1 105 ? -3.062 -15.32 -21.391 1 96.88 105 VAL B O 1
ATOM 2468 N N . GLU B 1 106 ? -1.233 -15.789 -22.656 1 98.56 106 GLU B N 1
ATOM 2469 C CA . GLU B 1 106 ? -1.78 -17.094 -23.016 1 98.56 106 GLU B CA 1
ATOM 2470 C C . GLU B 1 106 ? -1.918 -17.984 -21.797 1 98.56 106 GLU B C 1
ATOM 2472 O O . GLU B 1 106 ? -0.975 -18.141 -21.016 1 98.56 106 GLU B O 1
ATOM 2477 N N . ASN B 1 107 ? -3.104 -18.531 -21.641 1 98.62 107 ASN B N 1
ATOM 2478 C CA . ASN B 1 107 ? -3.396 -19.391 -20.5 1 98.62 107 ASN B CA 1
ATOM 2479 C C . ASN B 1 107 ? -3.998 -20.719 -20.938 1 98.62 107 ASN B C 1
ATOM 2481 O O . ASN B 1 107 ? -4.906 -20.75 -21.766 1 98.62 107 ASN B O 1
ATOM 2485 N N . THR B 1 108 ? -3.418 -21.797 -20.547 1 98.56 108 THR B N 1
ATOM 2486 C CA . THR B 1 108 ? -4.059 -23.094 -20.578 1 98.56 108 THR B CA 1
ATOM 2487 C C . THR B 1 108 ? -4.645 -23.453 -19.203 1 98.56 108 THR B C 1
ATOM 2489 O O . THR B 1 108 ? -3.904 -23.656 -18.25 1 98.56 108 THR B O 1
ATOM 2492 N N . LEU B 1 109 ? -5.941 -23.5 -19.188 1 97.69 109 LEU B N 1
ATOM 2493 C CA . LEU B 1 109 ? -6.66 -23.703 -17.938 1 97.69 109 LEU B CA 1
ATOM 2494 C C . LEU B 1 109 ? -7.309 -25.094 -17.922 1 97.69 109 LEU B C 1
ATOM 2496 O O . LEU B 1 109 ? -8.094 -25.422 -18.797 1 97.69 109 LEU B O 1
ATOM 2500 N N . THR B 1 110 ? -6.906 -25.891 -17 1 97.25 110 THR B N 1
ATOM 2501 C CA . THR B 1 110 ? -7.562 -27.172 -16.734 1 97.25 110 THR B CA 1
ATOM 2502 C C . THR B 1 110 ? -8.406 -27.094 -15.461 1 97.25 110 THR B C 1
ATOM 2504 O O . THR B 1 110 ? -7.902 -26.734 -14.398 1 97.25 110 THR B O 1
ATOM 2507 N N . THR B 1 111 ? -9.664 -27.391 -15.625 1 95.06 111 THR B N 1
ATOM 2508 C CA . THR B 1 111 ? -10.555 -27.312 -14.469 1 95.06 111 THR B CA 1
ATOM 2509 C C . THR B 1 111 ? -11.227 -28.656 -14.219 1 95.06 111 THR B C 1
ATOM 2511 O O . THR B 1 111 ? -11.484 -29.422 -15.156 1 95.06 111 THR B O 1
ATOM 2514 N N . SER B 1 112 ? -11.312 -28.953 -13.016 1 92.56 112 SER B N 1
ATOM 2515 C CA . SER B 1 112 ? -12.086 -30.094 -12.562 1 92.56 112 SER B CA 1
ATOM 2516 C C . SER B 1 112 ? -13.055 -29.703 -11.453 1 92.56 112 SER B C 1
ATOM 2518 O O . SER B 1 112 ? -12.68 -29.031 -10.5 1 92.56 112 SER B O 1
ATOM 2520 N N . SER B 1 113 ? -14.312 -30.047 -11.734 1 86.31 113 SER B N 1
ATOM 2521 C CA . SER B 1 113 ? -15.32 -29.734 -10.727 1 86.31 113 SER B CA 1
ATOM 2522 C C . SER B 1 113 ? -15.789 -31 -10 1 86.31 113 SER B C 1
ATOM 2524 O O . SER B 1 113 ? -15.883 -32.062 -10.602 1 86.31 113 SER B O 1
ATOM 2526 N N . HIS B 1 114 ? -16.016 -30.859 -8.742 1 82.56 114 HIS B N 1
ATOM 2527 C CA . HIS B 1 114 ? -16.516 -31.969 -7.953 1 82.56 114 HIS B CA 1
ATOM 2528 C C . HIS B 1 114 ? -17.922 -32.375 -8.383 1 82.56 114 HIS B C 1
ATOM 2530 O O . HIS B 1 114 ? -18.328 -33.531 -8.211 1 82.56 114 HIS B O 1
ATOM 2536 N N . LYS B 1 115 ? -18.609 -31.422 -8.938 1 83.69 115 LYS B N 1
ATOM 2537 C CA . LYS B 1 115 ? -20 -31.672 -9.305 1 83.69 115 LYS B CA 1
ATOM 2538 C C . LYS B 1 115 ? -20.078 -32.562 -10.547 1 83.69 115 LYS B C 1
ATOM 2540 O O . LYS B 1 115 ? -20.969 -33.406 -10.656 1 83.69 115 LYS B O 1
ATOM 2545 N N . SER B 1 116 ? -19.234 -32.375 -11.422 1 77.69 116 SER B N 1
ATOM 2546 C CA . SER B 1 116 ? -19.391 -33.094 -12.688 1 77.69 116 SER B CA 1
ATOM 2547 C C . SER B 1 116 ? -18.328 -34.156 -12.867 1 77.69 116 SER B C 1
ATOM 2549 O O . SER B 1 116 ? -18.438 -35.031 -13.742 1 77.69 116 SER B O 1
ATOM 2551 N N . ASN B 1 117 ? -17.453 -34.25 -12.031 1 78.44 117 ASN B N 1
ATOM 2552 C CA . ASN B 1 117 ? -16.297 -35.125 -12.188 1 78.44 117 ASN B CA 1
ATOM 2553 C C . ASN B 1 117 ? -15.68 -35 -13.578 1 78.44 117 ASN B C 1
ATOM 2555 O O . ASN B 1 117 ? -15.125 -35.969 -14.102 1 78.44 117 ASN B O 1
ATOM 2559 N N . LYS B 1 118 ? -16.031 -33.938 -14.188 1 87.62 118 LYS B N 1
ATOM 2560 C CA . LYS B 1 118 ? -15.484 -33.688 -15.523 1 87.62 118 LYS B CA 1
ATOM 2561 C C . LYS B 1 118 ? -14.32 -32.719 -15.477 1 87.62 118 LYS B C 1
ATOM 2563 O O . LYS B 1 118 ? -14.359 -31.734 -14.719 1 87.62 118 LYS B O 1
ATOM 2568 N N . THR B 1 119 ? -13.289 -33.125 -16.219 1 91.62 119 THR B N 1
ATOM 2569 C CA . THR B 1 119 ? -12.164 -32.219 -16.422 1 91.62 119 THR B CA 1
ATOM 2570 C C . THR B 1 119 ? -12.266 -31.5 -17.766 1 91.62 119 THR B C 1
ATOM 2572 O O . THR B 1 119 ? -12.539 -32.125 -18.797 1 91.62 119 THR B O 1
ATOM 2575 N N . THR B 1 120 ? -12.148 -30.188 -17.75 1 93.81 120 THR B N 1
ATOM 2576 C CA . THR B 1 120 ? -12.211 -29.391 -18.953 1 93.81 120 THR B CA 1
ATOM 2577 C C . THR B 1 120 ? -10.914 -28.594 -19.156 1 93.81 120 THR B C 1
ATOM 2579 O O . THR B 1 120 ? -10.328 -28.125 -18.172 1 93.81 120 THR B O 1
ATOM 2582 N N . VAL B 1 121 ? -10.516 -28.5 -20.406 1 96.5 121 VAL B N 1
ATOM 2583 C CA . VAL B 1 121 ? -9.336 -27.703 -20.75 1 96.5 121 VAL B CA 1
ATOM 2584 C C . VAL B 1 121 ? -9.742 -26.531 -21.609 1 96.5 121 VAL B C 1
ATOM 2586 O O . VAL B 1 121 ? -10.469 -26.688 -22.609 1 96.5 121 VAL B O 1
ATOM 2589 N N . TRP B 1 122 ? -9.406 -25.359 -21.234 1 97.19 122 TRP B N 1
ATOM 2590 C CA . TRP B 1 122 ? -9.625 -24.125 -21.984 1 97.19 122 TRP B CA 1
ATOM 2591 C C . TRP B 1 122 ? -8.305 -23.438 -22.281 1 97.19 122 TRP B C 1
ATOM 2593 O O . TRP B 1 122 ? -7.398 -23.422 -21.453 1 97.19 122 TRP B O 1
ATOM 2603 N N . LYS B 1 123 ? -8.188 -22.969 -23.5 1 98.19 123 LYS B N 1
ATOM 2604 C CA . LYS B 1 123 ? -7.008 -22.203 -23.891 1 98.19 123 LYS B CA 1
ATOM 2605 C C . LYS B 1 123 ? -7.402 -20.859 -24.469 1 98.19 123 LYS B C 1
ATOM 2607 O O . LYS B 1 123 ? -8.328 -20.766 -25.281 1 98.19 123 LYS B O 1
ATOM 2612 N N . GLY B 1 124 ? -6.723 -19.812 -23.969 1 98.25 124 GLY B N 1
ATOM 2613 C CA . GLY B 1 124 ? -6.98 -18.469 -24.453 1 98.25 124 GLY B CA 1
ATOM 2614 C C . GLY B 1 124 ? -6.113 -17.422 -23.781 1 98.25 124 GLY B C 1
ATOM 2615 O O . GLY B 1 124 ? -5.113 -17.75 -23.141 1 98.25 124 GLY B O 1
ATOM 2616 N N . PHE B 1 125 ? -6.375 -16.156 -24.062 1 97.94 125 PHE B N 1
ATOM 2617 C CA . PHE B 1 125 ? -5.605 -15.055 -23.516 1 97.94 125 PHE B CA 1
ATOM 2618 C C . PHE B 1 125 ? -6.371 -14.375 -22.391 1 97.94 125 PHE B C 1
ATOM 2620 O O . PHE B 1 125 ? -7.574 -14.133 -22.5 1 97.94 125 PHE B O 1
ATOM 2627 N N . VAL B 1 126 ? -5.707 -14.125 -21.266 1 95.5 126 VAL B N 1
ATOM 2628 C CA . VAL B 1 126 ? -6.371 -13.555 -20.109 1 95.5 126 VAL B CA 1
ATOM 2629 C C . VAL B 1 126 ? -5.496 -12.453 -19.5 1 95.5 126 VAL B C 1
ATOM 2631 O O . VAL B 1 126 ? -4.297 -12.383 -19.781 1 95.5 126 VAL B O 1
ATOM 2634 N N . ASN B 1 127 ? -6.203 -11.555 -18.719 1 89.88 127 ASN B N 1
ATOM 2635 C CA . ASN B 1 127 ? -5.492 -10.695 -17.781 1 89.88 127 ASN B CA 1
ATOM 2636 C C . ASN B 1 127 ? -5.16 -11.43 -16.484 1 89.88 127 ASN B C 1
ATOM 2638 O O . ASN B 1 127 ? -6.004 -11.539 -15.594 1 89.88 127 ASN B O 1
ATOM 2642 N N . SER B 1 128 ? -3.938 -11.867 -16.391 1 90.25 128 SER B N 1
ATOM 2643 C CA . SER B 1 128 ? -3.574 -12.773 -15.305 1 90.25 128 SER B CA 1
ATOM 2644 C C . SER B 1 128 ? -3.449 -12.031 -13.977 1 90.25 128 SER B C 1
ATOM 2646 O O . SER B 1 128 ? -2.916 -10.922 -13.93 1 90.25 128 SER B O 1
ATOM 2648 N N . GLY B 1 129 ? -3.951 -12.664 -12.891 1 89 129 GLY B N 1
ATOM 2649 C CA . GLY B 1 129 ? -3.713 -12.188 -11.539 1 89 129 GLY B CA 1
ATOM 2650 C C . GLY B 1 129 ? -2.418 -12.703 -10.938 1 89 129 GLY B C 1
ATOM 2651 O O . GLY B 1 129 ? -2.129 -12.461 -9.766 1 89 129 GLY B O 1
ATOM 2652 N N . PHE B 1 130 ? -1.661 -13.469 -11.742 1 95 130 PHE B N 1
ATOM 2653 C CA . PHE B 1 130 ? -0.392 -14.062 -11.328 1 95 130 PHE B CA 1
ATOM 2654 C C . PHE B 1 130 ? 0.734 -13.617 -12.258 1 95 130 PHE B C 1
ATOM 2656 O O . PHE B 1 130 ? 1.119 -14.352 -13.172 1 95 130 PHE B O 1
ATOM 2663 N N . PRO B 1 131 ? 1.279 -12.5 -11.945 1 93.56 131 PRO B N 1
ATOM 2664 C CA . PRO B 1 131 ? 2.322 -11.961 -12.82 1 93.56 131 PRO B CA 1
ATOM 2665 C C . PRO B 1 131 ? 3.621 -12.758 -12.758 1 93.56 131 PRO B C 1
ATOM 2667 O O . PRO B 1 131 ? 3.887 -13.43 -11.758 1 93.56 131 PRO B O 1
ATOM 2670 N N . LEU B 1 132 ? 4.332 -12.742 -13.891 1 95.56 132 LEU B N 1
ATOM 2671 C CA . LEU B 1 132 ? 5.703 -13.234 -13.898 1 95.56 132 LEU B CA 1
ATOM 2672 C C . LEU B 1 132 ? 6.66 -12.211 -13.312 1 95.56 132 LEU B C 1
ATOM 2674 O O . LEU B 1 132 ? 6.719 -11.07 -13.781 1 95.56 132 LEU B O 1
ATOM 2678 N N . PHE B 1 133 ? 7.312 -12.586 -12.266 1 94.56 133 PHE B N 1
ATOM 2679 C CA . PHE B 1 133 ? 8.297 -11.703 -11.641 1 94.56 133 PHE B CA 1
ATOM 2680 C C . PHE B 1 133 ? 9.711 -12.102 -12.047 1 94.56 133 PHE B C 1
ATOM 2682 O O . PHE B 1 133 ? 10.25 -13.078 -11.539 1 94.56 133 PHE B O 1
ATOM 2689 N N . PRO B 1 134 ? 10.297 -11.32 -12.953 1 95.88 134 PRO B N 1
ATOM 2690 C CA . PRO B 1 134 ? 11.711 -11.57 -13.234 1 95.88 134 PRO B CA 1
ATOM 2691 C C . PRO B 1 134 ? 12.633 -11.102 -12.109 1 95.88 134 PRO B C 1
ATOM 2693 O O . PRO B 1 134 ? 12.188 -10.398 -11.203 1 95.88 134 PRO B O 1
ATOM 2696 N N . GLU B 1 135 ? 13.906 -11.445 -12.148 1 96.88 135 GLU B N 1
ATOM 2697 C CA . GLU B 1 135 ? 14.812 -11.219 -11.031 1 96.88 135 GLU B CA 1
ATOM 2698 C C . GLU B 1 135 ? 15.07 -9.727 -10.82 1 96.88 135 GLU B C 1
ATOM 2700 O O . GLU B 1 135 ? 15.312 -9.289 -9.695 1 96.88 135 GLU B O 1
ATOM 2705 N N . ASP B 1 136 ? 14.984 -8.914 -11.875 1 97.38 136 ASP B N 1
ATOM 2706 C CA . ASP B 1 136 ? 15.352 -7.504 -11.781 1 97.38 136 ASP B CA 1
ATOM 2707 C C . ASP B 1 136 ? 14.109 -6.613 -11.789 1 97.38 136 ASP B C 1
ATOM 2709 O O . ASP B 1 136 ? 14.203 -5.414 -12.047 1 97.38 136 ASP B O 1
ATOM 2713 N N . ILE B 1 137 ? 12.977 -7.164 -11.523 1 96.31 137 ILE B N 1
ATOM 2714 C CA . ILE B 1 137 ? 11.719 -6.441 -11.648 1 96.31 137 ILE B CA 1
ATOM 2715 C C . ILE B 1 137 ? 11.734 -5.199 -10.758 1 96.31 137 ILE B C 1
ATOM 2717 O O . ILE B 1 137 ? 11.273 -4.129 -11.164 1 96.31 137 ILE B O 1
ATOM 2721 N N . LEU B 1 138 ? 12.25 -5.293 -9.578 1 98 138 LEU B N 1
ATOM 2722 C CA . LEU B 1 138 ? 12.25 -4.18 -8.641 1 98 138 LEU B CA 1
ATOM 2723 C C . LEU B 1 138 ? 13.25 -3.105 -9.078 1 98 138 LEU B C 1
ATOM 2725 O O . LEU B 1 138 ? 12.953 -1.91 -8.984 1 98 138 LEU B O 1
ATOM 2729 N N . VAL B 1 139 ? 14.359 -3.586 -9.57 1 97.62 139 VAL B N 1
ATOM 2730 C CA . VAL B 1 139 ? 15.367 -2.654 -10.07 1 97.62 139 VAL B CA 1
ATOM 2731 C C . VAL B 1 139 ? 14.836 -1.94 -11.312 1 97.62 139 VAL B C 1
ATOM 2733 O O . VAL B 1 139 ? 14.906 -0.713 -11.414 1 97.62 139 VAL B O 1
ATOM 2736 N N . TRP B 1 140 ? 14.258 -2.711 -12.148 1 95.62 140 TRP B N 1
ATOM 2737 C CA . TRP B 1 140 ? 13.789 -2.207 -13.438 1 95.62 140 TRP B CA 1
ATOM 2738 C C . TRP B 1 140 ? 12.703 -1.153 -13.242 1 95.62 140 TRP B C 1
ATOM 2740 O O . TRP B 1 140 ? 12.672 -0.149 -13.961 1 95.62 140 TRP B O 1
ATOM 2750 N N . HIS B 1 141 ? 11.836 -1.336 -12.281 1 96.25 141 HIS B N 1
ATOM 2751 C CA . HIS B 1 141 ? 10.703 -0.438 -12.062 1 96.25 141 HIS B CA 1
ATOM 2752 C C . HIS B 1 141 ? 11.07 0.671 -11.086 1 96.25 141 HIS B C 1
ATOM 2754 O O . HIS B 1 141 ? 10.211 1.479 -10.711 1 96.25 141 HIS B O 1
ATOM 2760 N N . GLY B 1 142 ? 12.328 0.706 -10.656 1 96.81 142 GLY B N 1
ATOM 2761 C CA . GLY B 1 142 ? 12.672 1.698 -9.648 1 96.81 142 GLY B CA 1
ATOM 2762 C C . GLY B 1 142 ? 11.82 1.597 -8.398 1 96.81 142 GLY B C 1
ATOM 2763 O O . GLY B 1 142 ? 11.273 2.596 -7.93 1 96.81 142 GLY B O 1
ATOM 2764 N N . ALA B 1 143 ? 11.805 0.42 -7.855 1 98.44 143 ALA B N 1
ATOM 2765 C CA . ALA B 1 143 ? 10.906 0.137 -6.734 1 98.44 143 ALA B CA 1
ATOM 2766 C C . ALA B 1 143 ? 11.188 1.076 -5.562 1 98.44 143 ALA B C 1
ATOM 2768 O O . ALA B 1 143 ? 12.344 1.388 -5.27 1 98.44 143 ALA B O 1
ATOM 2769 N N . VAL B 1 144 ? 10.094 1.474 -4.914 1 98.69 144 VAL B N 1
ATOM 2770 C CA . VAL B 1 144 ? 10.141 2.318 -3.723 1 98.69 144 VAL B CA 1
ATOM 2771 C C . VAL B 1 144 ? 10.102 1.446 -2.471 1 98.69 144 VAL B C 1
ATOM 2773 O O . VAL B 1 144 ? 9.242 0.569 -2.34 1 98.69 144 VAL B O 1
ATOM 2776 N N . PHE B 1 145 ? 11.109 1.674 -1.58 1 98.69 145 PHE B N 1
ATOM 2777 C CA . PHE B 1 145 ? 11.109 0.96 -0.309 1 98.69 145 PHE B CA 1
ATOM 2778 C C . PHE B 1 145 ? 9.945 1.4 0.565 1 98.69 145 PHE B C 1
ATOM 2780 O O . PHE B 1 145 ? 9.828 2.578 0.909 1 98.69 145 PHE B O 1
ATOM 2787 N N . GLY B 1 146 ? 9.055 0.447 0.857 1 98.25 146 GLY B N 1
ATOM 2788 C CA . GLY B 1 146 ? 7.844 0.76 1.601 1 98.25 146 GLY B CA 1
ATOM 2789 C C . GLY B 1 146 ? 7.988 0.538 3.094 1 98.25 146 GLY B C 1
ATOM 2790 O O . GLY B 1 146 ? 7.047 0.779 3.855 1 98.25 146 GLY B O 1
ATOM 2791 N N . GLY B 1 147 ? 9.164 0.122 3.549 1 98.06 147 GLY B N 1
ATOM 2792 C CA . GLY B 1 147 ? 9.391 -0.189 4.953 1 98.06 147 GLY B CA 1
ATOM 2793 C C . GLY B 1 147 ?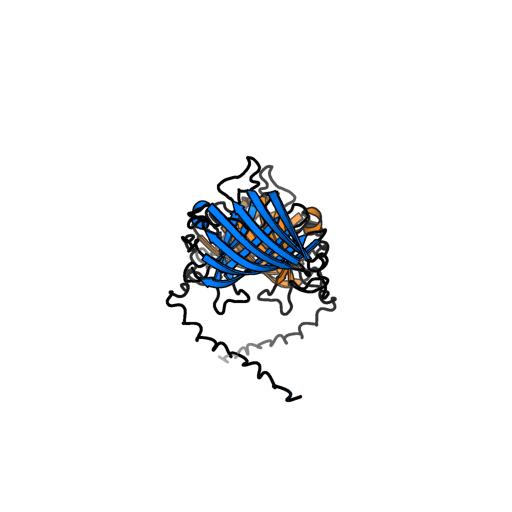 9.336 -1.675 5.25 1 98.06 147 GLY B C 1
ATOM 2794 O O . GLY B 1 147 ? 9.117 -2.486 4.348 1 98.06 147 GLY B O 1
ATOM 2795 N N . LEU B 1 148 ? 9.648 -2.006 6.508 1 98 148 LEU B N 1
ATOM 2796 C CA . LEU B 1 148 ? 9.555 -3.385 6.977 1 98 148 LEU B CA 1
ATOM 2797 C C . LEU B 1 148 ? 8.188 -3.662 7.578 1 98 148 LEU B C 1
ATOM 2799 O O . LEU B 1 148 ? 7.668 -2.861 8.359 1 98 148 LEU B O 1
ATOM 2803 N N . VAL B 1 149 ? 7.621 -4.816 7.145 1 97 149 VAL B N 1
ATOM 2804 C CA . VAL B 1 149 ? 6.266 -5.129 7.59 1 97 149 VAL B CA 1
ATOM 2805 C C . VAL B 1 149 ? 6.184 -6.594 8.008 1 97 149 VAL B C 1
ATOM 2807 O O . VAL B 1 149 ? 7.062 -7.391 7.68 1 97 149 VAL B O 1
ATOM 2810 N N . ARG B 1 150 ? 5.113 -6.867 8.727 1 94.81 150 ARG B N 1
ATOM 2811 C CA . ARG B 1 150 ? 4.82 -8.242 9.109 1 94.81 150 ARG B CA 1
ATOM 2812 C C . ARG B 1 150 ? 3.898 -8.906 8.094 1 94.81 150 ARG B C 1
ATOM 2814 O O . ARG B 1 150 ? 2.934 -8.297 7.625 1 94.81 150 ARG B O 1
ATOM 2821 N N . ARG B 1 151 ? 4.242 -10.117 7.766 1 95.38 151 ARG B N 1
ATOM 2822 C CA . ARG B 1 151 ? 3.395 -10.953 6.922 1 95.38 151 ARG B CA 1
ATOM 2823 C C . ARG B 1 151 ? 3.066 -12.273 7.613 1 95.38 151 ARG B C 1
ATOM 2825 O O . ARG B 1 151 ? 3.85 -12.766 8.43 1 95.38 151 ARG B O 1
ATOM 2832 N N . ARG B 1 152 ? 1.953 -12.82 7.348 1 92.06 152 ARG B N 1
ATOM 2833 C CA . ARG B 1 152 ? 1.312 -13.906 8.078 1 92.06 152 ARG B CA 1
ATOM 2834 C C . ARG B 1 152 ? 2.24 -15.109 8.18 1 92.06 152 ARG B C 1
ATOM 2836 O O . ARG B 1 152 ? 2.332 -15.742 9.242 1 92.06 152 ARG B O 1
ATOM 2843 N N . PHE B 1 153 ? 3.018 -15.523 7.203 1 94.62 153 PHE B N 1
ATOM 2844 C CA . PHE B 1 153 ? 3.768 -16.781 7.172 1 94.62 153 PHE B CA 1
ATOM 2845 C C . PHE B 1 153 ? 5.262 -16.516 7.32 1 94.62 153 PHE B C 1
ATOM 2847 O O . PHE B 1 153 ? 6.082 -17.359 6.973 1 94.62 153 PHE B O 1
ATOM 2854 N N . ASN B 1 154 ? 5.512 -15.328 7.82 1 93.44 154 ASN B N 1
ATOM 2855 C CA . ASN B 1 154 ? 6.91 -14.961 8.023 1 93.44 154 ASN B CA 1
ATOM 2856 C C . ASN B 1 154 ? 7.18 -14.555 9.469 1 93.44 154 ASN B C 1
ATOM 2858 O O . ASN B 1 154 ? 6.504 -13.68 10.008 1 93.44 154 ASN B O 1
ATOM 2862 N N . GLU B 1 155 ? 8.047 -15.219 10.008 1 90.75 155 GLU B N 1
ATOM 2863 C CA . GLU B 1 155 ? 8.383 -14.922 11.398 1 90.75 155 GLU B CA 1
ATOM 2864 C C . GLU B 1 155 ? 8.984 -13.523 11.531 1 90.75 155 GLU B C 1
ATOM 2866 O O . GLU B 1 155 ? 8.602 -12.758 12.422 1 90.75 155 GLU B O 1
ATOM 2871 N N . ASP B 1 156 ? 9.898 -13.211 10.633 1 92.62 156 ASP B N 1
ATOM 2872 C CA . ASP B 1 156 ? 10.578 -11.922 10.672 1 92.62 156 ASP B CA 1
ATOM 2873 C C . ASP B 1 156 ? 9.883 -10.906 9.781 1 92.62 156 ASP B C 1
ATOM 2875 O O . ASP B 1 156 ? 9.023 -11.266 8.969 1 92.62 156 ASP B O 1
ATOM 2879 N N . LEU B 1 157 ? 10.281 -9.664 9.984 1 96.38 157 LEU B N 1
ATOM 2880 C CA . LEU B 1 157 ? 9.805 -8.617 9.094 1 96.38 157 LEU B CA 1
ATOM 2881 C C . LEU B 1 157 ? 10.32 -8.828 7.676 1 96.38 157 LEU B C 1
ATOM 2883 O O . LEU B 1 157 ? 11.383 -9.422 7.48 1 96.38 157 LEU B O 1
ATOM 2887 N N . VAL B 1 158 ? 9.539 -8.414 6.797 1 98.06 158 VAL B N 1
ATOM 2888 C CA . VAL B 1 158 ? 9.961 -8.445 5.402 1 98.06 158 VAL B CA 1
ATOM 2889 C C . VAL B 1 158 ? 9.898 -7.039 4.812 1 98.06 158 VAL B C 1
ATOM 2891 O O . VAL B 1 158 ? 9.203 -6.168 5.34 1 98.06 158 VAL B O 1
ATOM 2894 N N . ALA B 1 159 ? 10.633 -6.855 3.76 1 98.69 159 ALA B N 1
ATOM 2895 C CA . ALA B 1 159 ? 10.672 -5.551 3.111 1 98.69 159 ALA B CA 1
ATOM 2896 C C . ALA B 1 159 ? 9.547 -5.41 2.086 1 98.69 159 ALA B C 1
ATOM 2898 O O . ALA B 1 159 ? 9.352 -6.293 1.244 1 98.69 159 ALA B O 1
ATOM 2899 N N . ALA B 1 160 ? 8.766 -4.293 2.193 1 98.81 160 ALA B N 1
ATOM 2900 C CA . ALA B 1 160 ? 7.777 -3.934 1.177 1 98.81 160 ALA B CA 1
ATOM 2901 C C . ALA B 1 160 ? 8.406 -3.084 0.077 1 98.81 160 ALA B C 1
ATOM 2903 O O . ALA B 1 160 ? 9.109 -2.109 0.361 1 98.81 160 ALA B O 1
ATOM 2904 N N . TRP B 1 161 ? 8.227 -3.471 -1.151 1 98.75 161 TRP B N 1
ATOM 2905 C CA . TRP B 1 161 ? 8.703 -2.74 -2.322 1 98.75 161 TRP B CA 1
ATOM 2906 C C . TRP B 1 161 ? 7.543 -2.381 -3.248 1 98.75 161 TRP B C 1
ATOM 2908 O O . TRP B 1 161 ? 6.844 -3.264 -3.75 1 98.75 161 TRP B O 1
ATOM 2918 N N . ASN B 1 162 ? 7.359 -1.062 -3.441 1 98.69 162 ASN B N 1
ATOM 2919 C CA . ASN B 1 162 ? 6.242 -0.577 -4.242 1 98.69 162 ASN B CA 1
ATOM 2920 C C . ASN B 1 162 ? 6.672 -0.271 -5.676 1 98.69 162 ASN B C 1
ATOM 2922 O O . ASN B 1 162 ? 7.684 0.396 -5.895 1 98.69 162 ASN B O 1
ATOM 2926 N N . ILE B 1 163 ? 5.918 -0.768 -6.645 1 97.62 163 ILE B N 1
ATOM 2927 C CA . ILE B 1 163 ? 6.16 -0.468 -8.047 1 97.62 163 ILE B CA 1
ATOM 2928 C C . ILE B 1 163 ? 4.844 -0.117 -8.734 1 97.62 163 ILE B C 1
ATOM 2930 O O . ILE B 1 163 ? 3.766 -0.454 -8.234 1 97.62 163 ILE B O 1
ATOM 2934 N N . MET B 1 164 ? 4.973 0.668 -9.797 1 96.31 164 MET B N 1
ATOM 2935 C CA . MET B 1 164 ? 3.877 0.79 -10.75 1 96.31 164 MET B CA 1
ATOM 2936 C C . MET B 1 164 ? 4.016 -0.236 -11.875 1 96.31 164 MET B C 1
ATOM 2938 O O . MET B 1 164 ? 4.711 0.008 -12.859 1 96.31 164 MET B O 1
ATOM 2942 N N . TYR B 1 165 ? 3.344 -1.354 -11.68 1 92 165 TYR B N 1
ATOM 2943 C CA . TYR B 1 165 ? 3.418 -2.434 -12.656 1 92 165 TYR B CA 1
ATOM 2944 C C . TYR B 1 165 ? 2.818 -2.004 -13.992 1 92 165 TYR B C 1
ATOM 2946 O O . TYR B 1 165 ? 1.71 -1.466 -14.031 1 92 165 TYR B O 1
ATOM 2954 N N . GLN B 1 166 ? 3.604 -2.135 -15.023 1 84.56 166 GLN B N 1
ATOM 2955 C CA . GLN B 1 166 ? 3.236 -1.715 -16.375 1 84.56 166 GLN B CA 1
ATOM 2956 C C . GLN B 1 166 ? 2.832 -0.243 -16.391 1 84.56 166 GLN B C 1
ATOM 2958 O O . GLN B 1 166 ? 2.004 0.164 -17.219 1 84.56 166 GLN B O 1
ATOM 2963 N N . GLY B 1 167 ? 3.203 0.505 -15.375 1 86.12 167 GLY B N 1
ATOM 2964 C CA . GLY B 1 167 ? 3.006 1.944 -15.32 1 86.12 167 GLY B CA 1
ATOM 2965 C C . GLY B 1 167 ? 1.628 2.338 -14.82 1 86.12 167 GLY B C 1
ATOM 2966 O O . GLY B 1 167 ? 1.306 3.525 -14.742 1 86.12 167 GLY B O 1
ATOM 2967 N N . ALA B 1 168 ? 0.826 1.331 -14.359 1 87.56 168 ALA B N 1
ATOM 2968 C CA . ALA B 1 168 ? -0.564 1.7 -14.109 1 87.56 168 ALA B CA 1
ATOM 2969 C C . ALA B 1 168 ? -1.077 1.053 -12.828 1 87.56 168 ALA B C 1
ATOM 2971 O O . ALA B 1 168 ? -1.979 1.584 -12.172 1 87.56 168 ALA B O 1
ATOM 2972 N N . ILE B 1 169 ? -0.548 -0.077 -12.453 1 92.5 169 ILE B N 1
ATOM 2973 C CA . ILE B 1 169 ? -1.096 -0.83 -11.328 1 92.5 169 ILE B CA 1
ATOM 2974 C C . ILE B 1 169 ? -0.122 -0.785 -10.156 1 92.5 169 ILE B C 1
ATOM 2976 O O . ILE B 1 169 ? 0.993 -1.306 -10.242 1 92.5 169 ILE B O 1
ATOM 2980 N N . PRO B 1 170 ? -0.569 -0.152 -9.094 1 97 170 PRO B N 1
ATOM 2981 C CA . PRO B 1 170 ? 0.3 -0.205 -7.914 1 97 170 PRO B CA 1
ATOM 2982 C C . PRO B 1 170 ? 0.417 -1.61 -7.332 1 97 170 PRO B C 1
ATOM 2984 O O . PRO B 1 170 ? -0.599 -2.246 -7.031 1 97 170 PRO B O 1
ATOM 2987 N N . VAL B 1 171 ? 1.628 -2.076 -7.215 1 97.62 171 VAL B N 1
ATOM 2988 C CA . VAL B 1 171 ? 1.93 -3.391 -6.656 1 97.62 171 VAL B CA 1
ATOM 2989 C C . VAL B 1 171 ? 2.922 -3.248 -5.508 1 97.62 171 VAL B C 1
ATOM 2991 O O . VAL B 1 171 ? 3.879 -2.473 -5.598 1 97.62 171 VAL B O 1
ATOM 2994 N N . THR B 1 172 ? 2.66 -3.926 -4.445 1 98.5 172 THR B N 1
ATOM 2995 C CA . THR B 1 172 ? 3.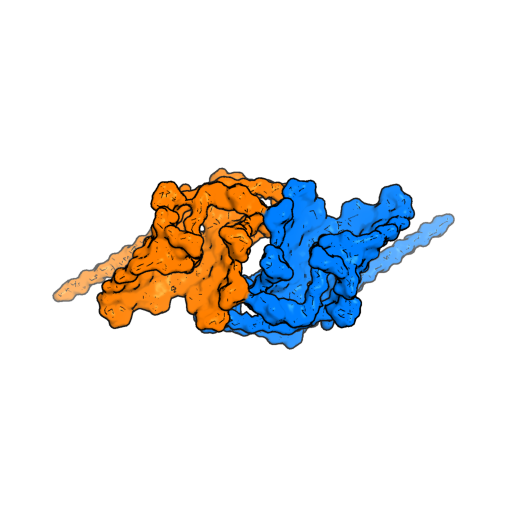645 -4.09 -3.381 1 98.5 172 THR B CA 1
ATOM 2996 C C . THR B 1 172 ? 4.176 -5.52 -3.354 1 98.5 172 THR B C 1
ATOM 2998 O O . THR B 1 172 ? 3.416 -6.469 -3.15 1 98.5 172 THR B O 1
ATOM 3001 N N . ALA B 1 173 ? 5.449 -5.641 -3.602 1 98.44 173 ALA B N 1
ATOM 3002 C CA . ALA B 1 173 ? 6.125 -6.926 -3.443 1 98.44 173 ALA B CA 1
ATOM 3003 C C . ALA B 1 173 ? 6.781 -7.035 -2.07 1 98.44 173 ALA B C 1
ATOM 3005 O O . ALA B 1 173 ? 7.383 -6.074 -1.584 1 98.44 173 ALA B O 1
ATOM 3006 N N . TYR B 1 174 ? 6.68 -8.188 -1.468 1 98.56 174 TYR B N 1
ATOM 3007 C CA . TYR B 1 174 ? 7.281 -8.438 -0.163 1 98.56 174 TYR B CA 1
ATOM 3008 C C . TYR B 1 174 ? 8.469 -9.383 -0.282 1 98.56 174 TYR B C 1
ATOM 3010 O O . TYR B 1 174 ? 8.328 -10.5 -0.795 1 98.56 174 TYR B O 1
ATOM 3018 N N . VAL B 1 175 ? 9.578 -8.898 0.195 1 98.31 175 VAL B N 1
ATOM 3019 C CA . VAL B 1 175 ? 10.828 -9.617 0.012 1 98.31 175 VAL B CA 1
ATOM 3020 C C . VAL B 1 175 ? 11.523 -9.797 1.358 1 98.31 175 VAL B C 1
ATOM 3022 O O . VAL B 1 175 ? 11.695 -8.828 2.107 1 98.31 175 VAL B O 1
ATOM 3025 N N . ASN B 1 176 ? 11.914 -11.039 1.646 1 97 176 ASN B N 1
ATOM 3026 C CA . ASN B 1 176 ? 12.586 -11.266 2.922 1 97 176 ASN B CA 1
ATOM 3027 C C . ASN B 1 176 ? 14.07 -10.93 2.846 1 97 176 ASN B C 1
ATOM 3029 O O . ASN B 1 176 ? 14.547 -10.422 1.825 1 97 176 ASN B O 1
ATOM 3033 N N . ASN B 1 177 ? 14.758 -11.148 3.912 1 96 177 ASN B N 1
ATOM 3034 C CA . ASN B 1 177 ? 16.156 -10.719 4.016 1 96 177 ASN B CA 1
ATOM 3035 C C . ASN B 1 177 ? 17.062 -11.578 3.158 1 96 177 ASN B C 1
ATOM 3037 O O . ASN B 1 177 ? 18.25 -11.258 2.98 1 96 177 ASN B O 1
ATOM 3041 N N . CYS B 1 178 ? 16.578 -12.617 2.564 1 96.12 178 CYS B N 1
ATOM 3042 C CA . CYS B 1 178 ? 17.344 -13.453 1.638 1 96.12 178 CYS B CA 1
ATOM 3043 C C . CYS B 1 178 ? 17 -13.109 0.192 1 96.12 178 CYS B C 1
ATOM 3045 O O . CYS B 1 178 ? 17.344 -13.852 -0.725 1 96.12 178 CYS B O 1
ATOM 3047 N N . ASN B 1 179 ? 16.203 -12.047 -0.01 1 97.19 179 ASN B N 1
ATOM 3048 C CA . ASN B 1 179 ? 15.758 -11.578 -1.316 1 97.19 179 ASN B CA 1
ATOM 3049 C C . ASN B 1 179 ? 14.797 -12.57 -1.966 1 97.19 179 ASN B C 1
ATOM 3051 O O . ASN B 1 179 ? 14.781 -12.711 -3.189 1 97.19 179 ASN B O 1
ATOM 3055 N N . VAL B 1 180 ? 14.102 -13.25 -1.128 1 96.94 180 VAL B N 1
ATOM 3056 C CA . VAL B 1 180 ? 13.031 -14.141 -1.575 1 96.94 180 VAL B CA 1
ATOM 3057 C C . VAL B 1 180 ? 11.688 -13.422 -1.467 1 96.94 180 VAL B C 1
ATOM 3059 O O . VAL B 1 180 ? 11.359 -12.852 -0.422 1 96.94 180 VAL B O 1
ATOM 3062 N N . MET B 1 181 ? 10.977 -13.445 -2.574 1 97.19 181 MET B N 1
ATOM 3063 C CA . MET B 1 181 ? 9.641 -12.867 -2.545 1 97.19 181 MET B CA 1
ATOM 3064 C C . MET B 1 181 ? 8.68 -13.75 -1.761 1 97.19 181 MET B C 1
ATOM 3066 O O . MET B 1 181 ? 8.578 -14.953 -2.029 1 97.19 181 MET B O 1
ATOM 3070 N N . VAL B 1 182 ? 7.961 -13.156 -0.822 1 98.06 182 VAL B N 1
ATOM 3071 C CA . VAL B 1 182 ? 7.098 -13.961 0.035 1 98.06 182 VAL B CA 1
ATOM 3072 C C . VAL B 1 182 ? 5.637 -13.602 -0.223 1 98.06 182 VAL B C 1
ATOM 3074 O O . VAL B 1 182 ? 4.746 -14.055 0.501 1 98.06 182 VAL B O 1
ATOM 3077 N N . GLY B 1 183 ? 5.371 -12.766 -1.211 1 97.69 183 GLY B N 1
ATOM 3078 C CA . GLY B 1 183 ? 4.02 -12.398 -1.602 1 97.69 183 GLY B CA 1
ATOM 3079 C C . GLY B 1 183 ? 3.943 -11.039 -2.266 1 97.69 183 GLY B C 1
ATOM 3080 O O . GLY B 1 183 ? 4.961 -10.359 -2.424 1 97.69 183 GLY B O 1
ATOM 3081 N N . TYR B 1 184 ? 2.791 -10.711 -2.666 1 98 184 TYR B N 1
ATOM 3082 C CA . TYR B 1 184 ? 2.527 -9.391 -3.242 1 98 184 TYR B CA 1
ATOM 3083 C C . TYR B 1 184 ? 1.057 -9.023 -3.098 1 98 184 TYR B C 1
ATOM 3085 O O . TYR B 1 184 ? 0.202 -9.891 -2.932 1 98 184 TYR B O 1
ATOM 3093 N N . ASP B 1 185 ? 0.804 -7.746 -3.113 1 98.12 185 ASP B N 1
ATOM 3094 C CA . ASP B 1 185 ? -0.531 -7.156 -3.139 1 98.12 185 ASP B CA 1
ATOM 3095 C C . ASP B 1 185 ? -0.664 -6.141 -4.27 1 98.12 185 ASP B C 1
ATOM 3097 O O . ASP B 1 185 ? 0.328 -5.543 -4.695 1 98.12 185 ASP B O 1
ATOM 3101 N N . TYR B 1 186 ? -1.806 -6.035 -4.766 1 97.56 186 TYR B N 1
ATOM 3102 C CA . TYR B 1 186 ? -2.035 -4.891 -5.645 1 97.56 186 TYR B CA 1
ATOM 3103 C C . TYR B 1 186 ? -3.49 -4.441 -5.578 1 97.56 186 TYR B C 1
ATOM 3105 O O . TYR B 1 186 ? -4.336 -5.133 -5.008 1 97.56 186 TYR B O 1
ATOM 3113 N N . PHE B 1 187 ? -3.762 -3.25 -5.996 1 97.62 187 PHE B N 1
ATOM 3114 C CA . PHE B 1 187 ? -5.125 -2.771 -6.195 1 97.62 187 PHE B CA 1
ATOM 3115 C C . PHE B 1 187 ? -5.273 -2.117 -7.562 1 97.62 187 PHE B C 1
ATOM 3117 O O . PHE B 1 187 ? -4.285 -1.68 -8.156 1 97.62 187 PHE B O 1
ATOM 3124 N N . ALA B 1 188 ? -6.426 -2.154 -8.039 1 93.44 188 ALA B N 1
ATOM 3125 C CA . ALA B 1 188 ? -6.801 -1.498 -9.289 1 93.44 188 ALA B CA 1
ATOM 3126 C C . ALA B 1 188 ? -8.125 -0.756 -9.148 1 93.44 188 ALA B C 1
ATOM 3128 O O . ALA B 1 188 ? -9.109 -1.317 -8.656 1 93.44 188 ALA B O 1
ATOM 3129 N N . PRO B 1 189 ? -8.078 0.525 -9.602 1 91.31 189 PRO B N 1
ATOM 3130 C CA . PRO B 1 189 ? -9.328 1.272 -9.516 1 91.31 189 PRO B CA 1
ATOM 3131 C C . PRO B 1 189 ? -10.461 0.626 -10.32 1 91.31 189 PRO B C 1
ATOM 3133 O O . PRO B 1 189 ? -11.633 0.745 -9.945 1 91.31 189 PRO B O 1
ATOM 3136 N N . GLU B 1 190 ? -9.984 -0.037 -11.422 1 89.31 190 GLU B N 1
ATOM 3137 C CA . GLU B 1 190 ? -11 -0.731 -12.211 1 89.31 190 GLU B CA 1
ATOM 3138 C C . GLU B 1 190 ? -11.734 -1.777 -11.375 1 89.31 190 GLU B C 1
ATOM 3140 O O . GLU B 1 190 ? -11.102 -2.668 -10.797 1 89.31 190 GLU B O 1
ATOM 3145 N N . LEU B 1 191 ? -13.07 -1.588 -11.234 1 93 191 LEU B N 1
ATOM 3146 C CA . LEU B 1 191 ? -13.953 -2.443 -10.453 1 93 191 LEU B CA 1
ATOM 3147 C C . LEU B 1 191 ? -13.555 -2.434 -8.977 1 93 191 LEU B C 1
ATOM 3149 O O . LEU B 1 191 ? -13.945 -3.322 -8.219 1 93 191 LEU B O 1
ATOM 3153 N N . ARG B 1 192 ? -12.656 -1.555 -8.539 1 96.88 192 ARG B N 1
ATOM 3154 C CA . ARG B 1 192 ? -12.18 -1.477 -7.16 1 96.88 192 ARG B CA 1
ATOM 3155 C C . ARG B 1 192 ? -11.602 -2.812 -6.703 1 96.88 192 ARG B C 1
ATOM 3157 O O . ARG B 1 192 ? -12.008 -3.352 -5.672 1 96.88 192 ARG B O 1
ATOM 3164 N N . THR B 1 193 ? -10.617 -3.266 -7.41 1 97.06 193 THR B N 1
ATOM 3165 C CA . THR B 1 193 ? -10.062 -4.605 -7.227 1 97.06 193 THR B CA 1
ATOM 3166 C C . THR B 1 193 ? -8.883 -4.574 -6.262 1 97.06 193 THR B C 1
ATOM 3168 O O . THR B 1 193 ? -8.039 -3.678 -6.328 1 97.06 193 THR B O 1
ATOM 3171 N N . ARG B 1 194 ? -8.852 -5.516 -5.344 1 98.38 194 ARG B N 1
ATOM 3172 C CA . ARG B 1 194 ? -7.75 -5.77 -4.422 1 98.38 194 ARG B CA 1
ATOM 3173 C C . ARG B 1 194 ? -7.34 -7.238 -4.453 1 98.38 194 ARG B C 1
ATOM 3175 O O . ARG B 1 194 ? -8.195 -8.125 -4.531 1 98.38 194 ARG B O 1
ATOM 3182 N N . VAL B 1 195 ? -6.027 -7.449 -4.445 1 97.88 195 VAL B N 1
ATOM 3183 C CA . VAL B 1 195 ? -5.512 -8.812 -4.352 1 97.88 195 VAL B CA 1
ATOM 3184 C C . VAL B 1 195 ? -4.453 -8.883 -3.254 1 97.88 195 VAL B C 1
ATOM 3186 O O . VAL B 1 195 ? -3.57 -8.023 -3.174 1 97.88 195 VAL B O 1
ATOM 3189 N N . VAL B 1 196 ? -4.578 -9.844 -2.424 1 98.19 196 VAL B N 1
ATOM 3190 C CA . VAL B 1 196 ? -3.586 -10.164 -1.402 1 98.19 196 VAL B CA 1
ATOM 3191 C C . VAL B 1 196 ? -3.062 -11.578 -1.616 1 98.19 196 VAL B C 1
ATOM 3193 O O . VAL B 1 196 ? -3.842 -12.531 -1.674 1 98.19 196 VAL B O 1
ATOM 3196 N N . THR B 1 197 ? -1.759 -11.672 -1.787 1 98.19 197 THR B N 1
ATOM 3197 C CA . THR B 1 197 ? -1.132 -12.969 -2.037 1 98.19 197 THR B CA 1
ATOM 3198 C C . THR B 1 197 ? -0.008 -13.227 -1.037 1 98.19 197 THR B C 1
ATOM 3200 O O . THR B 1 197 ? 0.877 -12.383 -0.86 1 98.19 197 THR B O 1
ATOM 3203 N N . GLU B 1 198 ? -0.044 -14.375 -0.426 1 98.19 198 GLU B N 1
ATOM 3204 C CA . GLU B 1 198 ? 0.998 -14.789 0.51 1 98.19 198 GLU B CA 1
ATOM 3205 C C . GLU B 1 198 ? 1.587 -16.141 0.121 1 98.19 198 GLU B C 1
ATOM 3207 O O . GLU B 1 198 ? 0.851 -17.078 -0.214 1 98.19 198 GLU B O 1
ATOM 3212 N N . TYR B 1 199 ? 2.895 -16.156 0.153 1 98 199 TYR B N 1
ATOM 3213 C CA . TYR B 1 199 ? 3.607 -17.406 -0.108 1 98 199 TYR B CA 1
ATOM 3214 C C . TYR B 1 199 ? 4.156 -18 1.183 1 98 199 TYR B C 1
ATOM 3216 O O . TYR B 1 199 ? 4.488 -17.266 2.119 1 98 199 TYR B O 1
ATOM 3224 N N . PHE B 1 200 ? 4.273 -19.312 1.227 1 97.38 200 PHE B N 1
ATOM 3225 C CA . PHE B 1 200 ? 4.961 -20.062 2.273 1 97.38 200 PHE B CA 1
ATOM 3226 C C . PHE B 1 200 ? 5.477 -21.391 1.738 1 97.38 200 PHE B C 1
ATOM 3228 O O . PHE B 1 200 ? 5.207 -21.75 0.591 1 97.38 200 PHE B O 1
ATOM 3235 N N . ASN B 1 201 ? 6.328 -22.078 2.486 1 97.12 201 ASN B N 1
ATOM 3236 C CA . ASN B 1 201 ? 6.945 -23.297 1.95 1 97.12 201 ASN B CA 1
ATOM 3237 C C . ASN B 1 201 ? 7.652 -23.016 0.626 1 97.12 201 ASN B C 1
ATOM 3239 O O . ASN B 1 201 ? 7.402 -23.703 -0.368 1 97.12 201 ASN B O 1
ATOM 3243 N N . ILE B 1 202 ? 8.484 -22.031 0.648 1 97.19 202 ILE B N 1
ATOM 3244 C CA . ILE B 1 202 ? 9.086 -21.531 -0.583 1 97.19 202 ILE B CA 1
ATOM 3245 C C . ILE B 1 202 ? 10.422 -22.219 -0.824 1 97.19 202 ILE B C 1
ATOM 3247 O O . ILE B 1 202 ? 11.258 -22.297 0.078 1 97.19 202 ILE B O 1
ATOM 3251 N N . GLN B 1 203 ? 10.578 -22.75 -1.938 1 96.06 203 GLN B N 1
ATOM 3252 C CA . GLN B 1 203 ? 11.867 -23.219 -2.443 1 96.06 203 GLN B CA 1
ATOM 3253 C C . GLN B 1 203 ? 12.359 -22.344 -3.59 1 96.06 203 GLN B C 1
ATOM 3255 O O . GLN B 1 203 ? 11.75 -22.312 -4.66 1 96.06 203 GLN B O 1
ATOM 3260 N N . ALA B 1 204 ? 13.477 -21.625 -3.281 1 93.19 204 ALA B N 1
ATOM 3261 C CA . ALA B 1 204 ? 14.008 -20.703 -4.273 1 93.19 204 ALA B CA 1
ATOM 3262 C C . ALA B 1 204 ? 15.516 -20.891 -4.445 1 93.19 204 ALA B C 1
ATOM 3264 O O . ALA B 1 204 ? 16.203 -21.297 -3.508 1 93.19 204 ALA B O 1
#

Sequence (408 aa):
MRFLQLLAVSLAAGMLPVRASSCRPFPSSVIEFSYGFKQPDPPIIKAKFEASFIQHKWNQNLTHITNGFIYNSPSQNFVRVDEAFDGSLASSFFNYANTTKENLVENTLTTSSHKSNKTTVWKGFVNSGFPLFPEDILVWHGAVFGGLVRRRFNEDLVAAWNIMYQGAIPVTAYVNNCNVMVGYDYFAPELRTRVVTEYFNIQAMRFLQLLAVSLAAGMLPVRASSCRPFPSSVIEFSYGFKQPDPPIIKAKFEASFIQHKWNQNLTHITNGFIYNSPSQNFVRVDEAFDGSLASSFFNYANTTKENLVENTLTTSSHKSNKTTVWKGFVNSGFPLFPEDILVWHGAVFGGLVRRRFNEDLVAAWNIMYQGAIPVTAYVNNCNVMVGYDYFAPELRTRVVTEYFNIQA

Organism: Aspergillus flavus (strain ATCC 200026 / FGSC A1120 / IAM 13836 / NRRL 3357 / JCM 12722 / SRRC 167) (NCBI:txid332952)

Secondary structure (DSSP, 8-state):
----------------------SPPPPGGGSTT-TT--PPPPPPP---EEEEEEEEEE-SS-EEEEEEEEEEEGGGTEEEEEEEETTEEEEEEEEEEEE-TT--EEEEEEEEETTT--EEEEEEEE--SS----TTHHHHTTPEEEEEE--TT-SS-EEEEEEEETTTEEEEEEE-TTS-EEEEEEEETGGGEEEEEEEEEEE-/----------------------SPPPPGGGSTT-TT--PPPPPPP---EEEEEEEEEE-SS-EEEEEEEEEEEGGGTEEEEEEEETTEEEEEEEEEEEE-TT--EEEEEEEEETTT--EEEEEEEE--SS----TTHHHHTTPEEEEEE--TT-SS-EEEEEEEETTTEEEEEEE-TTS-EEEEEEEETGGGEEEEEEEEEEE-

Foldseek 3Di:
DPPPPPPPPPPPPPPPPPPDPPFDADDPLCAPPDPNNDWDFDAQAPQFKKFWKWKWKDFPPDIWIWTFMWTADVVQQWIWTWIDGPQKTKIKIWHRVDADPVGWTWIWMWIAGPVVNDIDIDIDTHDDPDDHDHRCNLVVQVWGWPGWDDDDQDPGTWIWTWGCVVVAKIKIWTAHSNRYTQWMWTFDPVSGMIMTMGTDPMDD/DPPPPPDPPPPPPPPPPPPDPPFDADDPLCAPPDPNNDWDFDAQAPQFKKFWKWKWKDFPPDIWIWTFMWTADVVQQWIWTWIDGDQKTKIWIWHRVDADPVGWTWIWMWMAGPVPNDIDIDIDTHDDPDDHDHRCNLVVQVWGWPGWDDDDQDPGTWIWTWGCVVVAKIKIWTAHSNRYTQWMWTFDPVSGMIMTMGTDPMDD